Protein AF-A0AA36J4H4-F1 (afdb_monomer)

Secondary structure (DSSP, 8-state):
---SSSSSSTTTTTT-TT--THHHHHHHHTS--S---HHHHHHHHHHHHHHTTS-HHHHHHHHHHHHHHHHHHHHHHHHHHHHHT-THHHHHHHHHHHHHHHHHHHGGG---------S-PPPHHHHHHHHHHHHHHHHHHHHHHHHHHHHHHHHHHHHHHHHHHHHTT--SSHHHHHHHHHHGGGT--S-HHHHHHHHHHHHHHHHHHHHHHHHHHHHHHHHHHHHHHHHHHHHHHHHHHHHHHHHHHHHTTPPP--SSS--------HHHHHHHHHHHHHHHHHHHHHHHHHHHHHHHHHHHHHHHHHHHHHHHHHHHHHHHTS-TTTHHHHHHHHHHPPPP-GGGPPPPPPPPPPPP----PPPTT-----

Solvent-accessible surface area (backbone atoms only — not comparable to full-atom values): 21765 Å² total; per-residue (Å²): 142,92,72,90,78,64,82,80,44,78,80,58,58,84,80,55,90,80,74,56,63,67,60,52,57,54,52,57,65,74,68,57,95,69,87,79,51,72,67,56,50,50,51,54,50,53,54,50,60,69,65,39,81,85,42,80,68,42,59,58,50,52,52,53,50,46,53,51,50,52,49,48,52,50,50,56,48,52,52,53,50,52,66,63,62,64,59,67,70,57,52,53,34,52,51,52,30,53,50,39,44,55,53,20,65,55,63,80,70,72,73,83,78,81,91,74,94,79,94,82,79,84,61,73,74,57,54,55,55,51,39,56,51,40,52,54,53,41,56,51,33,51,52,51,35,52,54,35,51,54,52,34,50,52,31,45,53,52,20,49,58,33,34,53,64,24,54,80,68,57,51,95,40,73,65,52,46,46,45,61,61,51,68,42,55,78,69,60,83,67,55,73,66,58,51,50,52,51,50,53,52,49,53,51,48,48,52,51,30,47,48,46,20,50,53,31,44,50,52,28,52,52,41,50,51,52,36,51,52,39,50,48,52,36,54,53,44,52,51,53,38,50,51,46,52,52,50,53,60,55,66,74,64,72,80,79,95,69,88,89,69,82,79,75,78,80,68,81,44,61,38,45,52,42,22,44,50,30,36,52,51,29,51,52,45,48,53,51,50,52,52,49,50,52,50,52,48,53,56,49,48,56,52,32,55,50,50,38,52,51,49,44,50,48,51,52,52,53,43,51,49,59,22,70,74,36,57,81,89,47,27,65,61,41,44,54,49,48,77,68,55,83,73,89,49,73,93,50,60,79,75,82,68,78,77,75,82,80,76,88,70,77,54,64,84,78,56,84,88,56,73,82,86,126

pLDDT: mean 75.96, std 18.27, range [27.67, 96.75]

Organism: NCBI:txid2562239

Sequence (374 aa):
MKMACRSVIAVLVATMASASPSKQLLQLLQQQPGPSTLAEVAGALGSLALEAKDDDGTIVKIRALIESLQTAVKAQHNEAAQALTNTSTYEACSSAKDQAFVQASSLTTTTAPPTTTSTGAPTTTTIHADLATCKAEEAELIRKNQTCHNELAASFSAKQATCELYEEFNFADAGAARGARCADKATFSGTYEEYLERDILTLSTLKARGKNCTDTSAVYGLKSTECSAVAKALSDKLQECLELEVHLAASNALPEPAPSQAAPVQVNCGPWAAKVAACSNYDTCYTTKVAMQESAYTSAQQLATSRQAESTALQRIACLLDVLEAGTADQSDKLAACLAAAHDISGLALVKPTAPAKATCEPGVQPAGCTAAR

Mean predicted aligned error: 15.27 Å

Nearest PDB structures (foldseek):
  7a0g-assembly1_DDD  TM=3.116E-01  e=1.986E-01  Serratia marcescens
  8ilv-assembly1_B  TM=8.058E-01  e=7.556E+00  Homo sapiens
  8v8i-assembly1_B  TM=6.352E-01  e=7.908E+00  Homo sapiens
  7o3w-assembly1_A  TM=3.281E-01  e=8.661E+00  Synechocystis sp. PCC 6803 substr. Kazusa

Radius of gyration: 33.58 Å; Cα contacts (8 Å, |Δi|>4): 215; chains: 1; bounding box: 74×55×101 Å

Foldseek 3Di:
DPPDPPPVCPPVVVPPPDDAPLVLVVVVLVPDPDQDDPVVLVVVVVVLVVVPPPDPSSLVSLLVSLVSNLVVLLVVLVVLLVVLPPQVLLVVLVVLLVVLLVVLVVVVPDDDDDDDDDPDDDDLVVLLVVLVVLVVVLVVLLVVLLVLVLVLVVLVVQLVVLVSQLVVLDDPDPVRNVVVLCSCVNVDPDDPVVSVVVVVVSVVSNVVSVVSSVVSVVVSVVSVVVSVVSVVVSVVSVVVSVVSVVVSLVVVQDDDDDPDDDDPPRPPCRSLQSLVVSVVSSVSSLVSVVVVSVSSVVVSQVVLVVSLVSNVVSLLVNLLSVLVPDDPVCNVVSVVCSVVDDDDSVSSGRDRDDNPPRDDRDSDDRPPPDDHSD

Structure (mmCIF, N/CA/C/O backbone):
data_AF-A0AA36J4H4-F1
#
_entry.id   AF-A0AA36J4H4-F1
#
loop_
_atom_site.group_PDB
_atom_site.id
_atom_site.type_symbol
_atom_site.label_atom_id
_atom_site.label_alt_id
_atom_site.label_comp_id
_atom_site.label_asym_id
_atom_site.label_entity_id
_atom_site.label_seq_id
_atom_site.pdbx_PDB_ins_code
_atom_site.Cartn_x
_atom_site.Cartn_y
_atom_site.Cartn_z
_atom_site.occupancy
_atom_site.B_iso_or_equiv
_atom_site.auth_seq_id
_atom_site.auth_comp_id
_atom_site.auth_asym_id
_atom_site.auth_atom_id
_atom_site.pdbx_PDB_model_num
ATOM 1 N N . MET A 1 1 ? -8.668 29.135 42.176 1.00 37.81 1 MET A N 1
ATOM 2 C CA . MET A 1 1 ? -8.954 29.531 40.775 1.00 37.81 1 MET A CA 1
ATOM 3 C C . MET A 1 1 ? -10.268 28.900 40.293 1.00 37.81 1 MET A C 1
ATOM 5 O O . MET A 1 1 ? -10.244 27.870 39.640 1.00 37.81 1 MET A O 1
ATOM 9 N N . LYS A 1 2 ? -11.432 29.473 40.646 1.00 30.55 2 LYS A N 1
ATOM 10 C CA . LYS A 1 2 ? -12.764 28.842 40.461 1.00 30.55 2 LYS A CA 1
ATOM 11 C C . LYS A 1 2 ? -13.710 29.593 39.498 1.00 30.55 2 LYS A C 1
ATOM 13 O O . LYS A 1 2 ? -14.909 29.350 39.529 1.00 30.55 2 LYS A O 1
ATOM 18 N N . MET A 1 3 ? -13.216 30.519 38.664 1.00 34.34 3 MET A N 1
ATOM 19 C CA . MET A 1 3 ? -14.091 31.521 38.014 1.00 34.34 3 MET A CA 1
ATOM 20 C C . MET A 1 3 ? -14.142 31.569 36.477 1.00 34.34 3 MET A C 1
ATOM 22 O O . MET A 1 3 ? -14.967 32.306 35.956 1.00 34.34 3 MET A O 1
ATOM 26 N N . ALA A 1 4 ? -13.382 30.779 35.715 1.00 36.28 4 ALA A N 1
ATOM 27 C CA . ALA A 1 4 ? -13.322 31.004 34.258 1.00 36.28 4 ALA A CA 1
ATOM 28 C C . ALA A 1 4 ? -14.344 30.226 33.394 1.00 36.28 4 ALA A C 1
ATOM 30 O O . ALA A 1 4 ? -14.493 30.546 32.223 1.00 36.28 4 ALA A O 1
ATOM 31 N N . CYS A 1 5 ? -15.078 29.238 33.925 1.00 37.56 5 CYS A N 1
ATOM 32 C CA . CYS A 1 5 ? -16.066 28.477 33.129 1.00 37.56 5 CYS A CA 1
ATOM 33 C C . CYS A 1 5 ? -17.523 28.944 33.280 1.00 37.56 5 CYS A C 1
ATOM 35 O O . CYS A 1 5 ? -18.392 28.388 32.622 1.00 37.56 5 CYS A O 1
ATOM 37 N N . ARG A 1 6 ? -17.833 29.901 34.164 1.00 35.03 6 ARG A N 1
ATOM 38 C CA . ARG A 1 6 ? -19.223 30.144 34.599 1.00 35.03 6 ARG A CA 1
ATOM 39 C C . ARG A 1 6 ? -20.050 31.069 33.696 1.00 35.03 6 ARG A C 1
ATOM 41 O O . ARG A 1 6 ? -21.270 31.006 33.765 1.00 35.03 6 ARG A O 1
ATOM 48 N N . SER A 1 7 ? -19.435 31.890 32.846 1.00 30.77 7 SER A N 1
ATOM 49 C CA . SER A 1 7 ? -20.160 33.005 32.207 1.00 30.77 7 SER A CA 1
ATOM 50 C C . SER A 1 7 ? -20.827 32.680 30.864 1.00 30.77 7 SER A C 1
ATOM 52 O O . SER A 1 7 ? -21.719 33.409 30.455 1.00 30.77 7 SER A O 1
ATOM 54 N N . VAL A 1 8 ? -20.476 31.569 30.208 1.00 33.38 8 VAL A N 1
ATOM 55 C CA . VAL A 1 8 ? -21.144 31.117 28.961 1.00 33.38 8 VAL A CA 1
ATOM 56 C C . VAL A 1 8 ? -22.353 30.205 29.262 1.00 33.38 8 VAL A C 1
ATOM 58 O O . VAL A 1 8 ? -23.143 29.865 28.391 1.00 33.38 8 VAL A O 1
ATOM 61 N N . ILE A 1 9 ? -22.544 29.849 30.537 1.00 36.25 9 ILE A N 1
ATOM 62 C CA . ILE A 1 9 ? -23.483 28.824 31.010 1.00 36.25 9 ILE A CA 1
ATOM 63 C C . ILE A 1 9 ? -24.913 29.371 31.226 1.00 36.25 9 ILE A C 1
ATOM 65 O O . ILE A 1 9 ? -25.872 28.609 31.183 1.00 36.25 9 ILE A O 1
ATOM 69 N N . ALA A 1 10 ? -25.113 30.681 31.395 1.00 28.28 10 ALA A N 1
ATOM 70 C CA . ALA A 1 10 ? -26.406 31.205 31.859 1.00 28.28 10 ALA A CA 1
ATOM 71 C C . ALA A 1 10 ? -27.554 31.169 30.824 1.00 28.28 10 ALA A C 1
ATOM 73 O O . ALA A 1 10 ? -28.711 31.257 31.223 1.00 28.28 10 ALA A O 1
ATOM 74 N N . VAL A 1 11 ? -27.269 31.006 29.525 1.00 27.94 11 VAL A N 1
ATOM 75 C CA . VAL A 1 11 ? -28.307 31.005 28.469 1.00 27.94 11 VAL A CA 1
ATOM 76 C C . VAL A 1 11 ? -28.633 29.593 27.952 1.00 27.94 11 VAL A C 1
ATOM 78 O O . VAL A 1 11 ? -29.742 29.364 27.486 1.00 27.94 11 VAL A O 1
ATOM 81 N N . LEU A 1 12 ? -27.736 28.610 28.122 1.00 28.97 12 LEU A N 1
ATOM 82 C CA . LEU A 1 12 ? -28.002 27.202 27.765 1.00 28.97 12 LEU A CA 1
ATOM 83 C C . LEU A 1 12 ? -28.536 26.343 28.929 1.00 28.97 12 LEU A C 1
ATOM 85 O O . LEU A 1 12 ? -29.061 25.254 28.702 1.00 28.97 12 LEU A O 1
ATOM 89 N N . VAL A 1 13 ? -28.431 26.811 30.178 1.00 28.55 13 VAL A N 1
ATOM 90 C CA . VAL A 1 13 ? -28.834 26.031 31.369 1.00 28.55 13 VAL A CA 1
ATOM 91 C C . VAL A 1 13 ? -30.345 25.850 31.516 1.00 28.55 13 VAL A C 1
ATOM 93 O O . VAL A 1 13 ? -30.775 24.946 32.227 1.00 28.55 13 VAL A O 1
ATOM 96 N N . ALA A 1 14 ? -31.171 26.608 30.796 1.00 27.67 14 ALA A N 1
ATOM 97 C CA . ALA A 1 14 ? -32.621 26.434 30.871 1.00 27.67 14 ALA A CA 1
ATOM 98 C C . ALA A 1 14 ? -33.157 25.234 30.059 1.00 27.67 14 ALA A C 1
ATOM 100 O O . ALA A 1 14 ? -34.319 24.877 30.230 1.00 27.67 14 ALA A O 1
ATOM 101 N N . THR A 1 15 ? -32.345 24.584 29.213 1.00 30.52 15 THR A N 1
ATOM 102 C CA . THR A 1 15 ? -32.812 23.472 28.356 1.00 30.52 15 THR A CA 1
ATOM 103 C C . THR A 1 15 ? -32.033 22.159 28.484 1.00 30.52 15 THR A C 1
ATOM 105 O O . THR A 1 15 ? -32.450 21.171 27.887 1.00 30.52 15 THR A O 1
ATOM 108 N N . MET A 1 16 ? -30.954 22.082 29.278 1.00 31.75 16 MET A N 1
ATOM 109 C CA . MET A 1 16 ? -30.104 20.872 29.350 1.00 31.75 16 MET A CA 1
ATOM 110 C C . MET A 1 16 ? -29.987 20.205 30.727 1.00 31.75 16 MET A C 1
ATOM 112 O O . MET A 1 16 ? -29.169 19.307 30.905 1.00 31.75 16 MET A O 1
ATOM 116 N N . ALA A 1 17 ? -30.841 20.559 31.688 1.00 30.09 17 ALA A N 1
ATOM 117 C CA . ALA A 1 17 ? -30.855 19.972 33.033 1.00 30.09 17 ALA A CA 1
ATOM 118 C C . ALA A 1 17 ? -31.294 18.481 33.106 1.00 30.09 17 ALA A C 1
ATOM 120 O O . ALA A 1 17 ? -31.707 18.023 34.166 1.00 30.09 17 ALA A O 1
ATOM 121 N N . SER A 1 18 ? -31.223 17.707 32.014 1.00 35.19 18 SER A N 1
ATOM 122 C CA . SER A 1 18 ? -31.685 16.307 31.978 1.00 35.19 18 SER A CA 1
ATOM 123 C C . SER A 1 18 ? -30.886 15.346 31.082 1.00 35.19 18 SER A C 1
ATOM 125 O O . SER A 1 18 ? -31.339 14.229 30.832 1.00 35.19 18 SER A O 1
ATOM 127 N N . ALA A 1 19 ? -29.709 15.721 30.571 1.00 40.56 19 ALA A N 1
ATOM 128 C CA . ALA A 1 19 ? -28.931 14.820 29.7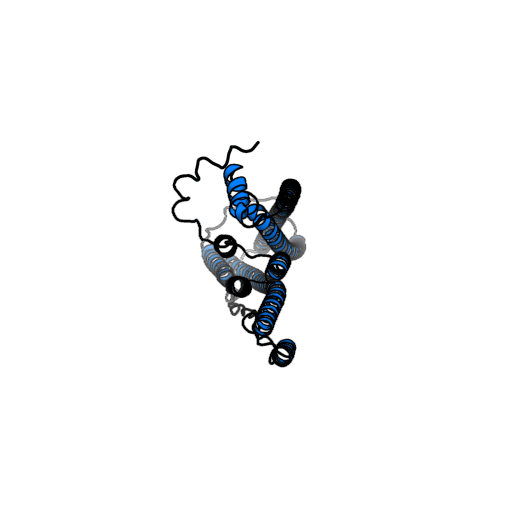14 1.00 40.56 19 ALA A CA 1
ATOM 129 C C . ALA A 1 19 ? -27.941 13.972 30.535 1.00 40.56 19 ALA A C 1
ATOM 131 O O . ALA A 1 19 ? -27.062 14.519 31.194 1.00 40.56 19 ALA A O 1
ATOM 132 N N . SER A 1 20 ? -28.096 12.641 30.495 1.00 37.72 20 SER A N 1
ATOM 133 C CA . SER A 1 20 ? -27.238 11.689 31.214 1.00 37.72 20 SER A CA 1
ATOM 134 C C . SER A 1 20 ? -25.826 11.588 30.595 1.00 37.72 20 SER A C 1
ATOM 136 O O . SER A 1 20 ? -25.688 11.843 29.393 1.00 37.72 20 SER A O 1
ATOM 138 N N . PRO A 1 21 ? -24.792 11.169 31.364 1.00 36.28 21 PRO A N 1
ATOM 139 C CA . PRO A 1 21 ? -23.401 10.969 30.903 1.00 36.28 21 PRO A CA 1
ATOM 140 C C . PRO A 1 21 ? -23.287 10.124 29.623 1.00 36.28 21 PRO A C 1
ATOM 142 O O . PRO A 1 21 ? -22.375 10.277 28.813 1.00 36.28 21 PRO A O 1
ATOM 145 N N . SER A 1 22 ? -24.297 9.287 29.381 1.00 34.59 22 SER A N 1
ATOM 146 C CA . SER A 1 22 ? -24.513 8.524 28.158 1.00 34.59 22 SER A CA 1
ATOM 147 C C . SER A 1 22 ? -24.546 9.354 26.876 1.00 34.59 22 SER A C 1
ATOM 149 O O . SER A 1 22 ? -24.025 8.925 25.849 1.00 34.59 22 SER A O 1
ATOM 151 N N . LYS A 1 23 ? -25.130 10.553 26.911 1.00 40.41 23 LYS A N 1
ATOM 152 C CA . LYS A 1 23 ? -25.243 11.415 25.726 1.00 40.41 23 LYS A CA 1
ATOM 153 C C . LYS A 1 23 ? -23.919 12.080 25.346 1.00 40.41 23 LYS A C 1
ATOM 155 O O . LYS A 1 23 ? -23.742 12.413 24.180 1.00 40.41 23 LYS A O 1
ATOM 160 N N . GLN A 1 24 ? -22.987 12.228 26.288 1.00 41.66 24 GLN A N 1
ATOM 161 C CA . GLN A 1 24 ? -21.684 12.858 26.046 1.00 41.66 24 GLN A CA 1
ATOM 162 C C . GLN A 1 24 ? -20.654 11.899 25.463 1.00 41.66 24 GLN A C 1
ATOM 164 O O . GLN A 1 24 ? -19.926 12.285 24.552 1.00 41.66 24 GLN A O 1
ATOM 169 N N . LEU A 1 25 ? -20.664 10.634 25.886 1.00 38.41 25 LEU A N 1
ATOM 170 C CA . LEU A 1 25 ? -19.839 9.606 25.255 1.00 38.41 25 LEU A CA 1
ATOM 171 C C . LEU A 1 25 ? -20.304 9.310 23.817 1.00 38.41 25 LEU A C 1
ATOM 173 O O . LEU A 1 25 ? -19.481 9.159 22.919 1.00 38.41 25 LEU A O 1
ATOM 177 N N . LEU A 1 26 ? -21.624 9.324 23.572 1.00 39.25 26 LEU A N 1
ATOM 178 C CA . LEU A 1 26 ? -22.185 9.221 22.219 1.00 39.25 26 LEU A CA 1
ATOM 179 C C . LEU A 1 26 ? -21.756 10.402 21.325 1.00 39.25 26 LEU A C 1
ATOM 181 O O . LEU A 1 26 ? -21.514 10.213 20.139 1.00 39.25 26 LEU A O 1
ATOM 185 N N . GLN A 1 27 ? -21.621 11.607 21.893 1.00 43.59 27 GLN A N 1
ATOM 186 C CA . GLN A 1 27 ? -21.151 12.805 21.185 1.00 43.59 27 GLN A CA 1
ATOM 187 C C . GLN A 1 27 ? -19.652 12.763 20.858 1.00 43.59 27 GLN A C 1
ATOM 189 O O . GLN A 1 27 ? -19.260 13.229 19.792 1.00 43.59 27 GLN A O 1
ATOM 194 N N . LEU A 1 28 ? -18.829 12.182 21.735 1.00 38.56 28 LEU A N 1
ATOM 195 C CA . LEU A 1 28 ? -17.394 11.968 21.504 1.00 38.56 28 LEU A CA 1
ATOM 196 C C . LEU A 1 28 ? -17.139 10.934 20.398 1.00 38.56 28 LEU A C 1
ATOM 198 O O . LEU A 1 28 ? -16.267 11.131 19.558 1.00 38.56 28 LEU A O 1
ATOM 202 N N . LEU A 1 29 ? -17.955 9.879 20.346 1.00 36.75 29 LEU A N 1
ATOM 203 C CA . LEU A 1 29 ? -17.876 8.839 19.317 1.00 36.75 29 LEU A CA 1
ATOM 204 C C . LEU A 1 29 ? -18.473 9.270 17.967 1.00 36.75 29 LEU A C 1
ATOM 206 O O . LEU A 1 29 ? -18.051 8.775 16.929 1.00 36.75 29 LEU A O 1
ATOM 210 N N . GLN A 1 30 ? -19.414 10.221 17.957 1.00 41.41 30 GLN A N 1
ATOM 211 C CA . GLN A 1 30 ? -19.954 10.831 16.732 1.00 41.41 30 GLN A CA 1
ATOM 212 C C . GLN A 1 30 ? -19.041 11.918 16.128 1.00 41.41 30 GLN A C 1
ATOM 214 O O . GLN A 1 30 ? -19.296 12.361 15.010 1.00 41.41 30 GLN A O 1
ATOM 219 N N . GLN A 1 31 ? -17.997 12.359 16.843 1.00 36.53 31 GLN A N 1
ATOM 220 C CA . GLN A 1 31 ? -17.087 13.435 16.416 1.00 36.53 31 GLN A CA 1
ATOM 221 C C . GLN A 1 31 ? -15.689 12.963 15.984 1.00 36.53 31 GLN A C 1
ATOM 223 O O . GLN A 1 31 ? -14.857 13.808 15.664 1.00 36.53 31 GLN A O 1
ATOM 228 N N . GLN A 1 32 ? -15.411 11.656 15.943 1.00 32.88 32 GLN A N 1
ATOM 229 C CA . GLN A 1 32 ? -14.100 11.119 15.553 1.00 32.88 32 GLN A CA 1
ATOM 230 C C . GLN A 1 32 ? -14.109 10.583 14.109 1.00 32.88 32 GLN A C 1
ATOM 232 O O . GLN A 1 32 ? -14.623 9.492 13.866 1.00 32.88 32 GLN 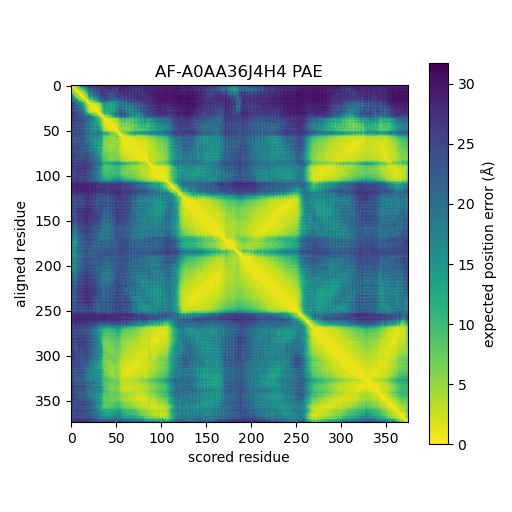A O 1
ATOM 237 N N . PRO A 1 33 ? -13.537 11.314 13.132 1.00 28.55 33 PRO A N 1
ATOM 238 C CA . PRO A 1 33 ? -13.260 10.790 11.803 1.00 28.55 33 PRO A CA 1
ATOM 239 C C . PRO A 1 33 ? -11.863 10.145 11.805 1.00 28.55 33 PRO A C 1
ATOM 241 O O . PRO A 1 33 ? -10.913 10.730 11.300 1.00 28.55 33 PRO A O 1
ATOM 244 N N . GLY A 1 34 ? -11.708 8.971 12.420 1.00 36.38 34 GLY A N 1
ATOM 245 C CA . GLY A 1 34 ? -10.422 8.264 12.448 1.00 36.38 34 GLY A CA 1
ATOM 246 C C . GLY A 1 34 ? -10.524 6.852 13.037 1.00 36.38 34 GLY A C 1
ATOM 247 O O . GLY A 1 34 ? -11.398 6.605 13.871 1.00 36.38 34 GLY A O 1
ATOM 248 N N . PRO A 1 35 ? -9.695 5.892 12.588 1.00 38.59 35 PRO A N 1
ATOM 249 C CA . PRO A 1 35 ? -9.761 4.518 13.066 1.00 38.59 35 PRO A CA 1
ATOM 250 C C . PRO A 1 35 ? -9.052 4.335 14.415 1.00 38.59 35 PRO A C 1
ATOM 252 O O . PRO A 1 35 ? -7.828 4.371 14.500 1.00 38.59 35 PRO A O 1
ATOM 255 N N . SER A 1 36 ? -9.824 4.068 15.468 1.00 49.66 36 SER A N 1
ATOM 256 C CA . SER A 1 36 ? -9.311 3.758 16.808 1.00 49.66 36 SER A CA 1
ATOM 257 C C . SER A 1 36 ? -8.504 2.453 16.821 1.00 49.66 36 SER A C 1
ATOM 259 O O . SER A 1 36 ? -8.934 1.448 16.250 1.00 49.66 36 SER A O 1
ATOM 261 N N . THR A 1 37 ? -7.361 2.422 17.514 1.00 56.22 37 THR A N 1
ATOM 262 C CA . THR A 1 37 ? -6.576 1.182 17.658 1.00 56.22 37 THR A CA 1
ATOM 263 C C . THR A 1 37 ? -7.282 0.173 18.575 1.00 56.22 37 THR A C 1
ATOM 265 O O . THR A 1 37 ? -7.960 0.557 19.530 1.00 56.22 37 THR A O 1
ATOM 268 N N . LEU A 1 38 ? -7.086 -1.137 18.356 1.00 50.47 38 LEU A N 1
ATOM 269 C CA . LEU A 1 38 ? -7.689 -2.194 19.190 1.00 50.47 38 LEU A CA 1
ATOM 270 C C . LEU A 1 38 ? -7.387 -2.023 20.696 1.00 50.47 38 LEU A C 1
ATOM 272 O O . LEU A 1 38 ? -8.212 -2.358 21.543 1.00 50.47 38 LEU A O 1
ATOM 276 N N . ALA A 1 39 ? -6.215 -1.478 21.037 1.00 49.94 39 ALA A N 1
ATOM 277 C CA . ALA A 1 39 ? -5.818 -1.210 22.417 1.00 49.94 39 ALA A CA 1
ATOM 278 C C . ALA A 1 39 ? -6.616 -0.055 23.048 1.00 49.94 39 ALA A C 1
ATOM 280 O O . ALA A 1 39 ? -7.026 -0.154 24.204 1.00 49.94 39 ALA A O 1
ATOM 281 N N . GLU A 1 40 ? -6.882 1.013 22.293 1.00 57.09 40 GLU A N 1
ATOM 282 C CA . GLU A 1 40 ? -7.731 2.125 22.740 1.00 57.09 40 GLU A CA 1
ATOM 283 C C . GLU A 1 40 ? -9.189 1.686 22.874 1.00 57.09 40 GLU A C 1
ATOM 285 O O . GLU A 1 40 ? -9.844 2.025 23.858 1.00 57.09 40 GLU A O 1
ATOM 290 N N . VAL A 1 41 ? -9.668 0.851 21.949 1.00 58.28 41 VAL A N 1
ATOM 291 C CA . VAL A 1 41 ? -10.999 0.237 22.019 1.00 58.28 41 VAL A CA 1
ATOM 292 C C . VAL A 1 41 ? -11.129 -0.657 23.251 1.00 58.28 41 VAL A C 1
ATOM 294 O O . VAL A 1 41 ? -12.112 -0.548 23.980 1.00 58.28 41 VAL A O 1
ATOM 297 N N . ALA A 1 42 ? -10.140 -1.508 23.530 1.00 55.94 42 ALA A N 1
ATOM 298 C CA . ALA A 1 42 ? -10.138 -2.360 24.718 1.00 55.94 42 ALA A CA 1
ATOM 299 C C . ALA A 1 42 ? -10.100 -1.538 26.017 1.00 55.94 42 ALA A C 1
ATOM 301 O O . ALA A 1 42 ? -10.799 -1.873 26.972 1.00 55.94 42 ALA A O 1
ATOM 302 N N . GLY A 1 43 ? -9.338 -0.440 26.041 1.00 62.19 43 GLY A N 1
ATOM 303 C CA . GLY A 1 43 ? -9.311 0.499 27.163 1.00 62.19 43 GLY A CA 1
ATOM 304 C C . GLY A 1 43 ? -10.654 1.204 27.374 1.00 62.19 43 GLY A C 1
ATOM 305 O O . GLY A 1 43 ? -11.163 1.233 28.493 1.00 62.19 43 GLY A O 1
ATOM 306 N N . ALA A 1 44 ? -11.268 1.712 26.302 1.00 62.72 44 ALA A N 1
ATOM 307 C CA . ALA A 1 44 ? -12.576 2.362 26.351 1.00 62.72 44 ALA A CA 1
ATOM 308 C C . ALA A 1 44 ? -13.687 1.388 26.778 1.00 62.72 44 ALA A C 1
ATOM 310 O O . ALA A 1 44 ? -14.516 1.731 27.618 1.00 62.72 44 ALA A O 1
ATOM 311 N N . LEU A 1 45 ? -13.670 0.158 26.253 1.00 62.22 45 LEU A N 1
ATOM 312 C CA . LEU A 1 45 ? -14.596 -0.909 26.637 1.00 62.22 45 LEU A CA 1
ATOM 313 C C . LEU A 1 45 ? -14.398 -1.349 28.088 1.00 62.22 45 LEU A C 1
ATOM 315 O O . LEU A 1 45 ? -15.383 -1.579 28.781 1.00 62.22 45 LEU A O 1
ATOM 319 N N . GLY A 1 46 ? -13.153 -1.432 28.562 1.00 64.62 46 GLY A N 1
ATOM 320 C CA . GLY A 1 46 ? -12.845 -1.737 29.959 1.00 64.62 46 GLY A CA 1
ATOM 321 C C . GLY A 1 46 ? -13.409 -0.686 30.917 1.00 64.62 46 GLY A C 1
ATOM 322 O O . GLY A 1 46 ? -14.046 -1.040 31.908 1.00 64.62 46 GLY A O 1
ATOM 323 N N . SER A 1 47 ? -13.250 0.597 30.588 1.00 65.19 47 SER A N 1
ATOM 324 C CA . SER A 1 47 ? -13.821 1.705 31.366 1.00 65.19 47 SER A CA 1
ATOM 325 C C . SER A 1 47 ? -15.354 1.698 31.342 1.00 65.19 47 SER A C 1
ATOM 327 O O . SER A 1 47 ? -15.985 1.791 32.391 1.00 65.19 47 SER A O 1
ATOM 329 N N . LEU A 1 48 ? -15.962 1.488 30.170 1.00 65.94 48 LEU A N 1
ATOM 330 C CA . LEU A 1 48 ? -17.417 1.360 30.011 1.00 65.94 48 LEU A CA 1
ATOM 331 C C . LEU A 1 48 ? -17.996 0.171 30.789 1.00 65.94 48 LEU A C 1
ATOM 333 O O . LEU A 1 48 ? -19.066 0.282 31.381 1.00 65.94 48 LEU A O 1
ATOM 337 N N . ALA A 1 49 ? -17.295 -0.963 30.810 1.00 64.50 49 ALA A N 1
ATOM 338 C CA . ALA A 1 49 ? -17.720 -2.151 31.544 1.00 64.50 49 ALA A CA 1
ATOM 339 C C . ALA A 1 49 ? -17.682 -1.941 33.067 1.00 64.50 49 ALA A C 1
ATOM 341 O O . ALA A 1 49 ? -18.525 -2.485 33.778 1.00 64.50 49 ALA A O 1
ATOM 342 N N . LEU A 1 50 ? -16.746 -1.130 33.573 1.00 64.75 50 LEU A N 1
ATOM 343 C CA . LEU A 1 50 ? -16.687 -0.756 34.991 1.00 64.75 50 LEU A CA 1
ATOM 344 C C . LEU A 1 50 ? -17.836 0.183 35.395 1.00 64.75 50 LEU A C 1
ATOM 346 O O . LEU A 1 50 ? -18.304 0.113 36.531 1.00 64.75 50 LEU A O 1
ATOM 350 N N . GLU A 1 51 ? -18.321 1.016 34.471 1.00 64.12 51 GLU A N 1
ATOM 351 C CA . GLU A 1 51 ? -19.468 1.915 34.679 1.00 64.12 51 GLU A CA 1
ATOM 352 C C . GLU A 1 51 ? -20.832 1.221 34.510 1.00 64.12 51 GLU A C 1
ATOM 354 O O . GLU A 1 51 ? -21.841 1.705 35.019 1.00 64.12 51 GLU A O 1
ATOM 359 N N . ALA A 1 52 ? -20.884 0.068 33.836 1.00 62.19 52 ALA A N 1
ATOM 360 C CA . ALA A 1 52 ? -22.123 -0.626 33.471 1.00 62.19 52 ALA A CA 1
ATOM 361 C C . ALA A 1 52 ? -22.886 -1.273 34.642 1.00 62.19 52 ALA A C 1
ATOM 363 O O . ALA A 1 52 ? -23.907 -1.914 34.411 1.00 62.19 52 ALA A O 1
ATOM 364 N N . LYS A 1 53 ? -22.408 -1.149 35.886 1.00 57.47 53 LYS A N 1
ATOM 365 C CA . LYS A 1 53 ? -22.887 -1.971 37.005 1.00 57.47 53 LYS A CA 1
ATOM 366 C C . LYS A 1 53 ? -24.371 -1.766 37.358 1.00 57.47 53 LYS A C 1
ATOM 368 O O . LYS A 1 53 ? -24.937 -2.684 37.936 1.00 57.47 53 LYS A O 1
ATOM 373 N N . ASP A 1 54 ? -25.001 -0.646 36.974 1.00 62.31 54 ASP A N 1
ATOM 374 C CA . ASP A 1 54 ? -26.382 -0.321 37.381 1.00 62.31 54 ASP A CA 1
ATOM 375 C C . ASP A 1 54 ? -27.242 0.448 36.333 1.00 62.31 54 ASP A C 1
ATOM 377 O O . ASP A 1 54 ? -28.313 0.944 36.682 1.00 62.31 54 ASP A O 1
ATOM 381 N N . ASP A 1 55 ? -26.824 0.584 35.062 1.00 74.81 55 ASP A N 1
ATOM 382 C CA . ASP A 1 55 ? -27.581 1.350 34.041 1.00 74.81 55 ASP A CA 1
ATOM 383 C C . ASP A 1 55 ? -27.731 0.577 32.717 1.00 74.81 55 ASP A C 1
ATOM 385 O O . ASP A 1 55 ? -26.761 0.433 31.964 1.00 74.81 55 ASP A O 1
ATOM 389 N N . ASP A 1 56 ? -28.964 0.157 32.396 1.00 74.50 56 ASP A N 1
ATOM 390 C CA . ASP A 1 56 ? -29.357 -0.447 31.108 1.00 74.50 56 ASP A CA 1
ATOM 391 C C . ASP A 1 56 ? -28.912 0.413 29.905 1.00 74.50 56 ASP A C 1
ATOM 393 O O . ASP A 1 56 ? -28.626 -0.094 28.816 1.00 74.50 56 ASP A O 1
ATOM 397 N N . GLY A 1 57 ? -28.768 1.732 30.092 1.00 84.44 57 GLY A N 1
ATOM 398 C CA . GLY A 1 57 ? -28.257 2.647 29.073 1.00 84.44 57 GLY A CA 1
ATOM 399 C C . GLY A 1 57 ? -26.796 2.408 28.671 1.00 84.44 57 GLY A C 1
ATOM 400 O O . GLY A 1 57 ? -26.376 2.861 27.599 1.00 84.44 57 GLY A O 1
ATOM 401 N N . THR A 1 58 ? -26.000 1.712 29.485 1.00 84.19 58 THR A N 1
ATOM 402 C CA . THR A 1 58 ? -24.583 1.449 29.192 1.00 84.19 58 THR A CA 1
ATOM 403 C C . THR A 1 58 ? -24.402 0.341 28.163 1.00 84.19 58 THR A C 1
ATOM 405 O O . THR A 1 58 ? -23.606 0.516 27.239 1.00 84.19 58 THR A O 1
ATOM 408 N N . ILE A 1 59 ? -25.192 -0.734 28.224 1.00 85.00 59 ILE A N 1
ATOM 409 C CA . ILE A 1 59 ? -25.113 -1.820 27.233 1.00 85.00 59 ILE A CA 1
ATOM 410 C C . ILE A 1 59 ? -25.475 -1.304 25.833 1.00 85.00 59 ILE A C 1
ATOM 412 O O . ILE A 1 59 ? -24.749 -1.563 24.871 1.00 85.00 59 ILE A O 1
ATOM 416 N N . VAL A 1 60 ? -26.516 -0.470 25.729 1.00 88.25 60 VAL A N 1
ATOM 417 C CA . VAL A 1 60 ? -26.917 0.180 24.467 1.00 88.25 60 VAL A CA 1
ATOM 418 C C . VAL A 1 60 ? -25.776 1.015 23.872 1.00 88.25 60 VAL A C 1
ATOM 420 O O . VAL A 1 60 ? -25.525 0.963 22.668 1.00 88.25 60 VAL A O 1
ATOM 423 N N . LYS A 1 61 ? -25.039 1.760 24.706 1.00 84.88 61 LYS A N 1
ATOM 424 C CA . LYS A 1 61 ? -23.880 2.552 24.260 1.00 84.88 61 LYS A CA 1
ATOM 425 C C . LYS A 1 61 ? -22.719 1.693 23.786 1.00 84.88 61 LYS A C 1
ATOM 427 O O . LYS A 1 61 ? -22.117 2.014 22.763 1.00 84.88 61 LYS A O 1
ATOM 432 N N . ILE A 1 62 ? -22.406 0.621 24.512 1.00 84.56 62 ILE A N 1
ATOM 433 C CA . ILE A 1 62 ? -21.346 -0.309 24.116 1.00 84.56 62 ILE A CA 1
ATOM 434 C C . ILE A 1 62 ? -21.703 -0.947 22.766 1.00 84.56 62 ILE A C 1
ATOM 436 O O . ILE A 1 62 ? -20.852 -1.007 21.880 1.00 84.56 62 ILE A O 1
ATOM 440 N N . ARG A 1 63 ? -22.964 -1.352 22.567 1.00 91.94 63 ARG A N 1
ATOM 441 C CA . ARG A 1 63 ? -23.441 -1.908 21.291 1.00 91.94 63 ARG A CA 1
ATOM 442 C C . ARG A 1 63 ? -23.275 -0.909 20.141 1.00 91.94 63 ARG A C 1
ATOM 444 O O . ARG A 1 63 ? -22.696 -1.262 19.118 1.00 91.94 63 ARG A O 1
ATOM 451 N N . ALA A 1 64 ? -23.670 0.350 20.341 1.00 87.88 64 ALA A N 1
ATOM 452 C CA . ALA A 1 64 ? -23.482 1.409 19.345 1.00 87.88 64 ALA A CA 1
ATOM 453 C C . ALA A 1 64 ? -21.996 1.662 19.011 1.00 87.88 64 ALA A C 1
ATOM 455 O O . ALA A 1 64 ? -21.645 1.876 17.850 1.00 87.88 64 ALA A O 1
ATOM 456 N N . LEU A 1 65 ? -21.105 1.606 20.009 1.00 84.31 65 LEU A N 1
ATOM 457 C CA . LEU A 1 65 ? -19.659 1.699 19.787 1.00 84.31 65 LEU A CA 1
ATOM 458 C C . LEU A 1 65 ? -19.144 0.518 18.953 1.00 84.31 65 LEU A C 1
ATOM 460 O O . LEU A 1 65 ? -18.399 0.725 17.997 1.00 84.31 65 LEU A O 1
ATOM 464 N N . ILE A 1 66 ? -19.558 -0.709 19.277 1.00 88.44 66 ILE A N 1
ATOM 465 C CA . ILE A 1 66 ? -19.172 -1.904 18.518 1.00 88.44 66 ILE A CA 1
ATOM 466 C C . ILE A 1 66 ? -19.632 -1.797 17.059 1.00 88.44 66 ILE A C 1
ATOM 468 O O . ILE A 1 66 ? -18.845 -2.081 16.158 1.00 88.44 66 ILE A O 1
ATOM 472 N N . GLU A 1 67 ? -20.861 -1.343 16.809 1.00 92.00 67 GLU A N 1
ATOM 473 C CA . GLU A 1 67 ? -21.381 -1.119 15.452 1.00 92.00 67 GLU A CA 1
ATOM 474 C C . GLU A 1 67 ? -20.570 -0.064 14.682 1.00 92.00 67 GLU A C 1
ATOM 476 O O . GLU A 1 67 ? -20.235 -0.265 13.508 1.00 92.00 67 GLU A O 1
ATOM 481 N N . SER A 1 68 ? -20.200 1.038 15.344 1.00 86.19 68 SER A N 1
ATOM 482 C CA . SER A 1 68 ? -19.337 2.076 14.765 1.00 86.19 68 SER A CA 1
ATOM 483 C C . SER A 1 68 ? -17.967 1.510 14.370 1.00 86.19 68 SER A C 1
ATOM 485 O O . SER A 1 68 ? -17.521 1.672 13.232 1.00 86.19 68 SER A O 1
ATOM 487 N N . LEU A 1 69 ? -17.334 0.742 15.260 1.00 84.44 69 LEU A N 1
ATOM 488 C CA . LEU A 1 69 ? -16.032 0.122 15.000 1.00 84.44 69 LEU A CA 1
ATOM 489 C C . LEU A 1 69 ? -16.098 -0.933 13.894 1.00 84.44 69 LEU A C 1
ATOM 491 O O . LEU A 1 69 ? -15.234 -0.966 13.020 1.00 84.44 69 LEU A O 1
ATOM 495 N N . GLN A 1 70 ? -17.144 -1.760 13.865 1.00 92.31 70 GLN A N 1
ATOM 496 C CA . GLN A 1 70 ? -17.362 -2.702 12.765 1.00 92.31 70 GLN A CA 1
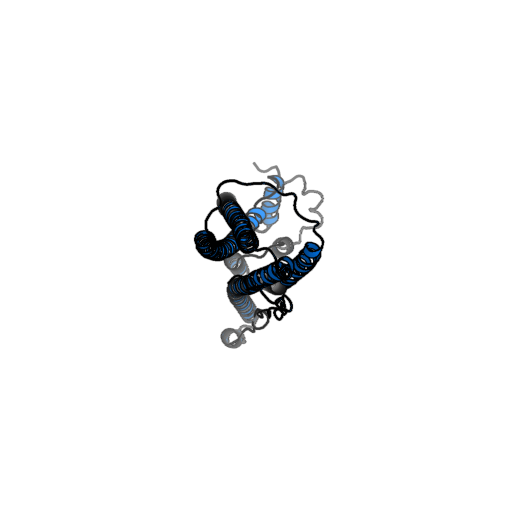ATOM 497 C C . GLN A 1 70 ? -17.527 -1.979 11.422 1.00 92.31 70 GLN A C 1
ATOM 499 O O . GLN A 1 70 ? -17.051 -2.470 10.395 1.00 92.31 70 GLN A O 1
ATOM 504 N N . THR A 1 71 ? -18.176 -0.812 11.420 1.00 90.94 71 THR A N 1
ATOM 505 C CA . THR A 1 71 ? -18.314 0.038 10.230 1.00 90.94 71 THR A CA 1
ATOM 506 C C . THR A 1 71 ? -16.962 0.593 9.787 1.00 90.94 71 THR A C 1
ATOM 508 O O . THR A 1 71 ? -16.635 0.503 8.603 1.00 90.94 71 THR A O 1
ATOM 511 N N . ALA A 1 72 ? -16.141 1.081 10.720 1.00 82.12 72 ALA A N 1
ATOM 512 C CA . ALA A 1 72 ? -14.793 1.571 10.433 1.00 82.12 72 ALA A CA 1
ATOM 513 C C . ALA A 1 72 ? -13.883 0.468 9.862 1.00 82.12 72 ALA A C 1
ATOM 515 O O . ALA A 1 72 ? -13.251 0.669 8.825 1.00 82.12 72 ALA A O 1
ATOM 516 N N . VAL A 1 73 ? -13.883 -0.729 10.461 1.00 85.81 73 VAL A N 1
ATOM 517 C CA . VAL A 1 73 ? -13.118 -1.890 9.965 1.00 85.81 73 VAL A CA 1
ATOM 518 C C . VAL A 1 73 ? -13.516 -2.244 8.526 1.00 85.81 73 VAL A C 1
ATOM 520 O O . VAL A 1 73 ? -12.650 -2.484 7.681 1.00 85.81 73 VAL A O 1
ATOM 523 N N . LYS A 1 74 ? -14.820 -2.237 8.217 1.00 93.06 74 LYS A N 1
ATOM 524 C CA . LYS A 1 74 ? -15.324 -2.471 6.852 1.00 93.06 74 LYS A CA 1
ATOM 525 C C . LYS A 1 74 ? -14.898 -1.366 5.884 1.00 93.06 74 LYS A C 1
ATOM 527 O O . LYS A 1 74 ? -14.488 -1.677 4.769 1.00 93.06 74 LYS A 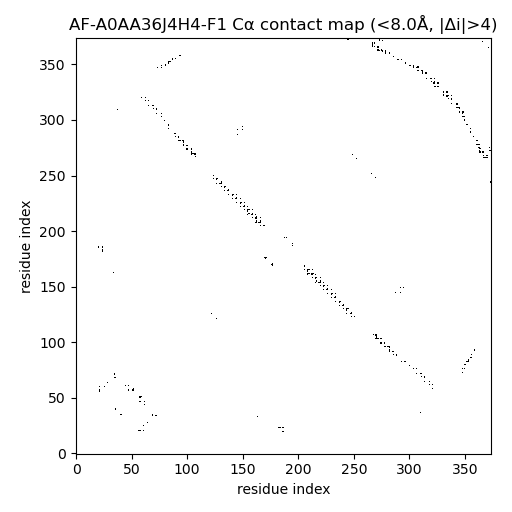O 1
ATOM 532 N N . ALA A 1 75 ? -14.966 -0.100 6.293 1.00 86.56 75 ALA A N 1
ATOM 533 C CA . ALA A 1 75 ? -14.537 1.027 5.465 1.00 86.56 75 ALA A CA 1
ATOM 534 C C . ALA A 1 75 ? -13.047 0.921 5.105 1.00 86.56 75 ALA A C 1
ATOM 536 O O . ALA A 1 75 ? -12.700 0.910 3.925 1.00 86.56 75 ALA A O 1
ATOM 537 N N . GLN A 1 76 ? -12.183 0.697 6.098 1.00 84.06 76 GLN A N 1
ATOM 538 C CA . GLN A 1 76 ? -10.750 0.491 5.877 1.00 84.06 76 GLN A CA 1
ATOM 539 C C . GLN A 1 76 ? -10.440 -0.724 4.993 1.00 84.06 76 GLN A C 1
ATOM 541 O O . GLN A 1 76 ? -9.480 -0.721 4.214 1.00 84.06 76 GLN A O 1
ATOM 546 N N . HIS A 1 77 ? -11.208 -1.808 5.141 1.00 91.06 77 HIS A N 1
ATOM 547 C CA . HIS A 1 77 ? -11.092 -2.972 4.268 1.00 91.06 77 HIS A CA 1
ATOM 548 C C . HIS A 1 77 ? -11.421 -2.605 2.816 1.00 91.06 77 HIS A C 1
ATOM 550 O O . HIS A 1 77 ? -10.637 -2.920 1.922 1.00 91.06 77 HIS A O 1
ATOM 556 N N . ASN A 1 78 ? -12.522 -1.887 2.591 1.00 92.94 78 ASN A N 1
ATOM 557 C CA . ASN A 1 78 ? -12.937 -1.447 1.261 1.00 92.94 78 ASN A CA 1
ATOM 558 C C . ASN A 1 78 ? -11.912 -0.508 0.615 1.00 92.94 78 ASN A C 1
ATOM 560 O O . ASN A 1 78 ? -11.621 -0.658 -0.568 1.00 92.94 78 ASN A O 1
ATOM 564 N N . GLU A 1 79 ? -11.326 0.417 1.374 1.00 85.56 79 GLU A N 1
ATOM 565 C CA . GLU A 1 79 ? -10.254 1.297 0.891 1.00 85.56 79 GLU A CA 1
ATOM 566 C C . GLU A 1 79 ? -9.013 0.504 0.468 1.00 85.56 79 GLU A C 1
ATOM 568 O O . GLU A 1 79 ? -8.472 0.722 -0.617 1.00 85.56 79 GLU A O 1
ATOM 573 N N . ALA A 1 80 ? -8.593 -0.471 1.281 1.00 84.56 80 ALA A N 1
ATOM 574 C CA . ALA A 1 80 ? -7.477 -1.345 0.929 1.00 84.56 80 ALA A CA 1
ATOM 575 C C . ALA A 1 80 ? -7.781 -2.180 -0.325 1.00 84.56 80 ALA A C 1
ATOM 577 O O . ALA A 1 80 ? -6.928 -2.301 -1.202 1.00 84.56 80 ALA A O 1
ATOM 578 N N . ALA A 1 81 ? -9.000 -2.711 -0.450 1.00 92.44 81 ALA A N 1
ATOM 579 C CA . ALA A 1 81 ? -9.428 -3.432 -1.644 1.00 92.44 81 ALA A CA 1
ATOM 580 C C . ALA A 1 81 ? -9.406 -2.525 -2.888 1.00 92.44 81 ALA A C 1
ATOM 582 O O . ALA A 1 81 ? -8.858 -2.911 -3.920 1.00 92.44 81 ALA A O 1
ATOM 583 N N . GLN A 1 82 ? -9.918 -1.295 -2.784 1.00 91.38 82 GLN A N 1
ATOM 584 C CA . GLN A 1 82 ? -9.899 -0.319 -3.878 1.00 91.38 82 GLN A CA 1
ATOM 585 C C . GLN A 1 82 ? -8.472 0.046 -4.301 1.00 91.38 82 GLN A C 1
ATOM 587 O O . GLN A 1 82 ? -8.176 0.056 -5.498 1.00 91.38 82 GLN A O 1
ATOM 592 N N . ALA A 1 83 ? -7.563 0.268 -3.347 1.00 83.38 83 ALA A N 1
ATOM 593 C CA . ALA A 1 83 ? -6.161 0.570 -3.636 1.00 83.38 83 ALA A CA 1
ATOM 594 C C . ALA A 1 83 ? -5.479 -0.539 -4.461 1.00 83.38 83 ALA A C 1
ATOM 596 O O . ALA A 1 83 ? -4.678 -0.244 -5.349 1.00 83.38 83 ALA A O 1
ATOM 597 N N . LEU A 1 84 ? -5.839 -1.806 -4.228 1.00 88.81 84 LEU A N 1
ATOM 598 C CA . LEU A 1 84 ? -5.312 -2.952 -4.978 1.00 88.81 84 LEU A CA 1
ATOM 599 C C . LEU A 1 84 ? -5.891 -3.060 -6.398 1.00 88.81 84 LEU A C 1
ATOM 601 O O . LEU A 1 84 ? -5.234 -3.603 -7.289 1.00 88.81 84 LEU A O 1
ATOM 605 N N . THR A 1 85 ? -7.096 -2.534 -6.635 1.00 90.44 85 THR A N 1
ATOM 606 C CA . THR A 1 85 ? -7.751 -2.565 -7.957 1.00 90.44 85 THR A CA 1
ATOM 607 C C . THR A 1 85 ? -7.270 -1.489 -8.928 1.00 90.44 85 THR A C 1
ATOM 609 O O . THR A 1 85 ? -7.690 -1.488 -10.083 1.00 90.44 85 THR A O 1
ATOM 612 N N . ASN A 1 86 ? -6.384 -0.580 -8.510 1.00 82.75 86 ASN A N 1
ATOM 613 C CA . ASN A 1 86 ? -5.904 0.490 -9.379 1.00 82.75 86 ASN A CA 1
ATOM 614 C C . ASN A 1 86 ? -4.961 -0.039 -10.483 1.00 82.75 86 ASN A C 1
ATOM 616 O O . ASN A 1 86 ? -3.741 -0.116 -10.321 1.00 82.75 86 ASN A O 1
ATOM 620 N N . THR A 1 87 ? -5.538 -0.379 -11.636 1.00 79.00 87 THR A N 1
ATOM 621 C CA . THR A 1 87 ? -4.835 -0.896 -12.821 1.00 79.00 87 THR A CA 1
ATOM 622 C C . THR A 1 87 ? -4.245 0.188 -13.724 1.00 79.00 87 THR A C 1
ATOM 624 O O . THR A 1 87 ? -3.488 -0.148 -14.637 1.00 79.00 87 THR A O 1
ATOM 627 N N . SER A 1 88 ? -4.512 1.476 -13.464 1.00 79.69 88 SER A N 1
ATOM 628 C CA . SER A 1 88 ? -4.044 2.603 -14.301 1.00 79.69 88 SER A CA 1
ATOM 629 C C . SER A 1 88 ? -2.521 2.622 -14.503 1.00 79.69 88 SER A C 1
ATOM 631 O O . SER A 1 88 ? -1.998 3.129 -15.494 1.00 79.69 88 SER A O 1
ATOM 633 N N . THR A 1 89 ? -1.780 1.995 -13.590 1.00 78.44 89 THR A N 1
ATOM 634 C CA . THR A 1 89 ? -0.321 1.902 -13.659 1.00 78.44 89 THR A CA 1
ATOM 635 C C . THR A 1 89 ? 0.200 1.022 -14.805 1.00 78.44 89 THR A C 1
ATOM 637 O O . THR A 1 89 ? 1.331 1.236 -15.243 1.00 78.44 89 THR A O 1
ATOM 640 N N . TYR A 1 90 ? -0.601 0.086 -15.332 1.00 89.94 90 TYR A N 1
ATOM 641 C CA . TYR A 1 90 ? -0.248 -0.745 -16.495 1.00 89.94 90 TYR A CA 1
ATOM 642 C C . TYR A 1 90 ? -0.476 -0.016 -17.829 1.00 89.94 90 TYR A C 1
ATOM 644 O O . TYR A 1 90 ? 0.278 -0.205 -18.790 1.00 89.94 90 TYR A O 1
ATOM 652 N N . GLU A 1 91 ? -1.489 0.852 -17.886 1.00 92.19 91 GLU A N 1
ATOM 653 C CA . GLU A 1 91 ? -1.780 1.691 -19.056 1.00 92.19 91 GLU A CA 1
ATOM 654 C C . GLU A 1 91 ? -0.641 2.674 -19.326 1.00 92.19 91 GLU A C 1
ATOM 656 O O . GLU A 1 91 ? -0.294 2.910 -20.482 1.00 92.19 91 GLU A O 1
ATOM 661 N N . ALA A 1 92 ? 0.009 3.174 -18.270 1.00 86.56 92 ALA A N 1
ATOM 662 C CA . ALA A 1 92 ? 1.199 4.011 -18.388 1.00 86.56 92 ALA A CA 1
ATOM 663 C C . ALA A 1 92 ? 2.359 3.283 -19.094 1.00 86.56 92 ALA A C 1
ATOM 665 O O . ALA A 1 92 ? 2.979 3.863 -19.985 1.00 86.56 92 ALA A O 1
ATOM 666 N N . CYS A 1 93 ? 2.620 2.006 -18.764 1.00 89.88 93 CYS A N 1
ATOM 667 C CA . CYS A 1 93 ? 3.641 1.211 -19.462 1.00 89.88 93 CYS A CA 1
ATOM 668 C C . CYS A 1 93 ? 3.301 1.065 -20.954 1.00 89.88 93 CYS A C 1
ATOM 670 O O . CYS A 1 93 ? 4.161 1.250 -21.815 1.00 89.88 93 CYS A O 1
ATOM 672 N N . SER A 1 94 ? 2.037 0.761 -21.266 1.00 93.50 94 SER A N 1
ATOM 673 C CA . SER A 1 94 ? 1.577 0.585 -22.650 1.00 93.50 94 SER A CA 1
ATOM 674 C C . SER A 1 94 ? 1.651 1.891 -23.448 1.00 93.50 94 SER A C 1
ATOM 676 O O . SER A 1 94 ? 2.182 1.902 -24.554 1.00 93.50 94 SER A O 1
ATOM 678 N N . SER A 1 95 ? 1.224 3.004 -22.848 1.00 91.00 95 SER A N 1
ATOM 679 C CA . SER A 1 95 ? 1.275 4.340 -23.452 1.00 91.00 95 SER A CA 1
ATOM 680 C C . SER A 1 95 ? 2.711 4.784 -23.733 1.00 91.00 95 SER A C 1
ATOM 682 O O . SER A 1 95 ? 2.991 5.313 -24.806 1.00 91.00 95 SER A O 1
ATOM 684 N N . ALA A 1 96 ? 3.638 4.538 -22.801 1.00 84.88 96 ALA A N 1
ATOM 685 C CA . ALA A 1 96 ? 5.055 4.846 -22.990 1.00 84.88 96 ALA A CA 1
ATOM 686 C C . ALA A 1 96 ? 5.659 4.037 -24.149 1.00 84.88 96 ALA A C 1
ATOM 688 O O . ALA A 1 96 ? 6.367 4.589 -24.993 1.00 84.88 96 ALA A O 1
ATOM 689 N N . LYS A 1 97 ? 5.325 2.744 -24.237 1.00 92.38 97 LYS A N 1
ATOM 690 C CA . LYS A 1 97 ? 5.710 1.880 -25.360 1.00 92.38 97 LYS A CA 1
ATOM 691 C C . LYS A 1 97 ? 5.162 2.412 -26.690 1.00 92.38 97 LYS A C 1
ATOM 693 O O . LYS A 1 97 ? 5.920 2.534 -27.650 1.00 92.38 97 LYS A O 1
ATOM 698 N N . ASP A 1 98 ? 3.877 2.761 -26.755 1.00 92.88 98 ASP A N 1
ATOM 699 C CA . ASP A 1 98 ? 3.254 3.276 -27.982 1.00 92.88 98 ASP A CA 1
ATOM 700 C C . ASP A 1 98 ? 3.882 4.612 -28.424 1.00 92.88 98 ASP A C 1
ATOM 702 O O . ASP A 1 98 ? 4.181 4.800 -29.605 1.00 92.88 98 ASP A O 1
ATOM 706 N N . GLN A 1 99 ? 4.181 5.515 -27.484 1.00 88.31 99 GLN A N 1
ATOM 707 C CA . GLN A 1 99 ? 4.907 6.760 -27.770 1.00 88.31 99 GLN A CA 1
ATOM 708 C C . GLN A 1 99 ? 6.318 6.495 -28.306 1.00 88.31 99 GLN A C 1
ATOM 710 O O . GLN A 1 99 ? 6.721 7.105 -29.300 1.00 88.31 99 GLN A O 1
ATOM 715 N N . ALA A 1 100 ? 7.051 5.555 -27.706 1.00 81.25 100 ALA A N 1
ATOM 716 C CA . ALA A 1 100 ? 8.374 5.162 -28.182 1.00 81.25 100 ALA A CA 1
ATOM 717 C C . ALA A 1 100 ? 8.316 4.558 -29.598 1.00 81.25 100 ALA A C 1
ATOM 719 O O . ALA A 1 100 ? 9.187 4.825 -30.423 1.00 81.25 100 ALA A O 1
ATOM 720 N N . PHE A 1 101 ? 7.257 3.816 -29.935 1.00 89.81 101 PHE A N 1
ATOM 721 C CA . PHE A 1 101 ? 7.036 3.289 -31.287 1.00 89.81 101 PHE A CA 1
ATOM 722 C C . PHE A 1 101 ? 6.780 4.395 -32.319 1.00 89.81 101 PHE A C 1
ATOM 724 O O . PHE A 1 101 ? 7.294 4.324 -33.445 1.00 89.81 101 PHE A O 1
ATOM 731 N N . VAL A 1 102 ? 6.007 5.421 -31.950 1.00 89.38 102 VAL A N 1
ATOM 732 C CA . VAL A 1 102 ? 5.778 6.607 -32.792 1.00 89.38 102 VAL A CA 1
ATOM 733 C C . VAL A 1 102 ? 7.095 7.348 -33.031 1.00 89.38 102 VAL A C 1
ATOM 735 O O . VAL A 1 102 ? 7.426 7.650 -34.178 1.00 89.38 102 VAL A O 1
ATOM 738 N N . GLN A 1 103 ? 7.892 7.562 -31.982 1.00 81.12 103 GLN A N 1
ATOM 739 C CA . GLN A 1 103 ? 9.206 8.202 -32.092 1.00 81.12 103 GLN A CA 1
ATOM 740 C C . GLN A 1 103 ? 10.176 7.383 -32.948 1.00 81.12 103 GLN A C 1
ATOM 742 O O . GLN A 1 103 ? 10.786 7.928 -33.868 1.00 81.12 103 GLN A O 1
ATOM 747 N N . ALA A 1 104 ? 10.258 6.069 -32.732 1.00 81.94 104 ALA A N 1
ATOM 748 C CA . ALA A 1 104 ? 11.102 5.176 -33.521 1.00 81.94 104 ALA A CA 1
ATOM 749 C C . ALA A 1 104 ? 10.769 5.237 -35.019 1.00 81.94 104 ALA A C 1
ATOM 751 O O . ALA A 1 104 ? 11.658 5.206 -35.867 1.00 81.94 104 ALA A O 1
ATOM 752 N N . SER A 1 105 ? 9.485 5.378 -35.352 1.00 84.50 105 SER A N 1
ATOM 753 C CA . SER A 1 105 ? 9.021 5.487 -36.738 1.00 84.50 105 SER A CA 1
ATOM 754 C C . SER A 1 105 ? 9.351 6.842 -37.379 1.00 84.50 105 SER A C 1
ATOM 756 O O . SER A 1 105 ? 9.353 6.941 -38.599 1.00 84.50 105 SER A O 1
ATOM 758 N N . SER A 1 106 ? 9.668 7.878 -36.596 1.00 80.38 106 SER A N 1
ATOM 759 C CA . SER A 1 106 ? 10.100 9.188 -37.114 1.00 80.38 106 SER A CA 1
ATOM 760 C C . SER A 1 106 ? 11.597 9.257 -37.464 1.00 80.38 106 SER A C 1
ATOM 762 O O . SER A 1 106 ? 12.014 10.123 -38.237 1.00 80.38 106 SER A O 1
ATOM 764 N N . LEU A 1 107 ? 12.406 8.306 -36.973 1.00 72.12 107 LEU A N 1
ATOM 765 C CA . LEU A 1 107 ? 13.854 8.223 -37.229 1.00 72.12 107 LEU A CA 1
ATOM 766 C C . LEU A 1 107 ? 14.205 7.874 -38.686 1.00 72.12 107 LEU A C 1
ATOM 768 O O . LEU A 1 107 ? 15.353 8.025 -39.097 1.00 72.12 107 LEU A O 1
ATOM 772 N N . THR A 1 108 ? 13.242 7.431 -39.497 1.00 65.25 108 THR A N 1
ATOM 773 C CA . THR A 1 108 ? 13.450 7.168 -40.933 1.00 65.25 108 THR A CA 1
ATOM 774 C C . THR A 1 108 ? 13.649 8.430 -41.774 1.00 65.25 108 THR A C 1
ATOM 776 O O . THR A 1 108 ? 14.032 8.317 -42.935 1.00 65.25 108 THR A O 1
ATOM 779 N N . THR A 1 109 ? 13.388 9.618 -41.224 1.00 55.66 109 THR A N 1
ATOM 780 C CA . THR A 1 109 ? 13.295 10.872 -41.997 1.00 55.66 109 THR A CA 1
ATOM 781 C C . THR A 1 109 ? 14.513 11.790 -41.888 1.00 55.66 109 THR A C 1
ATOM 783 O O . THR A 1 109 ? 14.506 12.876 -42.465 1.00 55.66 109 THR A O 1
ATOM 786 N N . THR A 1 110 ? 15.565 11.392 -41.172 1.00 46.00 110 THR A N 1
ATOM 787 C CA . THR A 1 110 ? 16.693 12.292 -40.911 1.00 46.00 110 THR A CA 1
ATOM 788 C C . THR A 1 110 ? 17.648 12.356 -42.104 1.00 46.00 110 THR A C 1
ATOM 790 O O . THR A 1 110 ? 18.349 11.399 -42.429 1.00 46.00 110 THR A O 1
ATOM 793 N N . THR A 1 111 ? 17.648 13.520 -42.751 1.00 46.62 111 THR A N 1
ATOM 794 C CA . THR A 1 111 ? 18.585 13.990 -43.777 1.00 46.62 111 THR A CA 1
ATOM 795 C C . THR A 1 111 ? 20.043 13.733 -43.379 1.00 46.62 111 THR A C 1
ATOM 797 O O . THR A 1 111 ? 20.396 13.856 -42.208 1.00 46.62 111 THR A O 1
ATOM 800 N N . ALA A 1 112 ? 20.875 13.388 -44.368 1.00 45.03 112 ALA A N 1
ATOM 801 C CA . ALA A 1 112 ? 22.275 12.991 -44.219 1.00 45.03 112 ALA A CA 1
ATOM 802 C C . ALA A 1 112 ? 23.065 13.836 -43.188 1.00 45.03 112 ALA A C 1
ATOM 804 O O . ALA A 1 112 ? 22.997 15.069 -43.231 1.00 45.03 112 ALA A O 1
ATOM 805 N N . PRO A 1 113 ? 23.831 13.198 -42.282 1.00 44.88 113 PRO A N 1
ATOM 806 C CA . PRO A 1 113 ? 24.596 13.907 -41.266 1.00 44.88 113 PRO A CA 1
ATOM 807 C C . PRO A 1 113 ? 25.737 14.730 -41.895 1.00 44.88 113 PRO A C 1
ATOM 809 O O . PRO A 1 113 ? 26.375 14.272 -42.847 1.00 44.88 113 PRO A O 1
ATOM 812 N N . PRO A 1 114 ? 26.038 15.930 -41.368 1.00 45.19 114 PRO A N 1
ATOM 813 C CA . PRO A 1 114 ? 27.229 16.678 -41.749 1.00 45.19 114 PRO A CA 1
ATOM 814 C C . PRO A 1 114 ? 28.487 15.924 -41.296 1.00 45.19 114 PRO A C 1
ATOM 816 O O . PRO A 1 114 ? 28.635 15.570 -40.129 1.00 45.19 114 PRO A O 1
ATOM 819 N N . THR A 1 115 ? 29.403 15.678 -42.231 1.00 37.94 115 THR A N 1
ATOM 820 C CA . THR A 1 115 ? 30.710 15.052 -41.994 1.00 37.94 115 THR A CA 1
ATOM 821 C C . THR A 1 115 ? 31.546 15.869 -41.013 1.00 37.94 115 THR A C 1
ATOM 823 O O . THR A 1 115 ? 32.011 16.959 -41.349 1.00 37.94 115 THR A O 1
ATOM 826 N N . THR A 1 116 ? 31.789 15.322 -39.824 1.00 44.28 116 THR A N 1
ATOM 827 C CA . THR A 1 116 ? 32.804 15.808 -38.886 1.00 44.28 116 THR A CA 1
ATOM 828 C C . THR A 1 116 ? 33.898 14.755 -38.726 1.00 44.28 116 THR A C 1
ATOM 830 O O . THR A 1 116 ? 33.663 13.611 -38.344 1.00 44.28 116 THR A O 1
ATOM 833 N N . THR A 1 117 ? 35.121 15.141 -39.074 1.00 39.91 117 THR A N 1
ATOM 834 C CA . THR A 1 117 ? 36.322 14.306 -38.994 1.00 39.91 117 THR A CA 1
ATOM 835 C C . THR A 1 117 ? 36.798 14.260 -37.539 1.00 39.91 117 THR A C 1
ATOM 837 O O . THR A 1 117 ? 37.236 15.282 -37.015 1.00 39.91 117 THR A O 1
ATOM 840 N N . SER A 1 118 ? 36.702 13.103 -36.877 1.00 40.53 118 SER A N 1
ATOM 841 C CA . SER A 1 118 ? 37.222 12.886 -35.517 1.00 40.53 118 SER A CA 1
ATOM 842 C C . SER A 1 118 ? 38.420 11.935 -35.546 1.00 40.53 118 SER A C 1
ATOM 844 O O . SER A 1 118 ? 38.356 10.849 -36.124 1.00 40.53 118 SER A O 1
ATOM 846 N N . THR A 1 119 ? 39.529 12.360 -34.944 1.00 42.59 119 THR A N 1
ATOM 847 C CA . THR A 1 119 ? 40.831 11.682 -34.966 1.00 42.59 119 THR A CA 1
ATOM 848 C C . THR A 1 119 ? 41.022 10.907 -33.656 1.00 42.59 119 THR A C 1
ATOM 850 O O . THR A 1 119 ? 41.369 11.501 -32.640 1.00 42.59 119 THR A O 1
ATOM 853 N N . GLY A 1 120 ? 40.800 9.585 -33.676 1.00 51.59 120 GLY A N 1
ATOM 854 C CA . GLY A 1 120 ? 41.107 8.665 -32.564 1.00 51.59 120 GLY A CA 1
ATOM 855 C C . GLY A 1 120 ? 39.898 7.879 -32.045 1.00 51.59 120 GLY A C 1
ATOM 856 O O . GLY A 1 120 ? 39.356 8.208 -30.996 1.00 51.59 120 GLY A O 1
ATOM 857 N N . ALA A 1 121 ? 39.464 6.846 -32.777 1.00 54.69 121 ALA A N 1
ATOM 858 C CA . ALA A 1 121 ? 38.283 6.053 -32.426 1.00 54.69 121 ALA A CA 1
ATOM 859 C C . ALA A 1 121 ? 38.633 4.791 -31.601 1.00 54.69 121 ALA A C 1
ATOM 861 O O . ALA A 1 121 ? 39.615 4.113 -31.921 1.00 54.69 121 ALA A O 1
ATOM 862 N N . PRO A 1 122 ? 37.835 4.445 -30.572 1.00 58.12 122 PRO A N 1
ATOM 863 C CA . PRO A 1 122 ? 37.938 3.171 -29.857 1.00 58.12 122 PRO A CA 1
ATOM 864 C C . PRO A 1 122 ? 37.589 1.975 -30.764 1.00 58.12 122 PRO A C 1
ATOM 866 O O . PRO A 1 122 ? 36.810 2.097 -31.707 1.00 58.12 122 PRO A O 1
ATOM 869 N N . THR A 1 123 ? 38.167 0.803 -30.483 1.00 68.44 123 THR A N 1
ATOM 870 C CA . THR A 1 123 ? 37.925 -0.448 -31.224 1.00 68.44 123 THR A CA 1
ATOM 871 C C . THR A 1 123 ? 36.586 -1.101 -30.846 1.00 68.44 123 THR A C 1
ATOM 873 O O . THR A 1 123 ? 36.185 -1.105 -29.683 1.00 68.44 123 THR A O 1
ATOM 8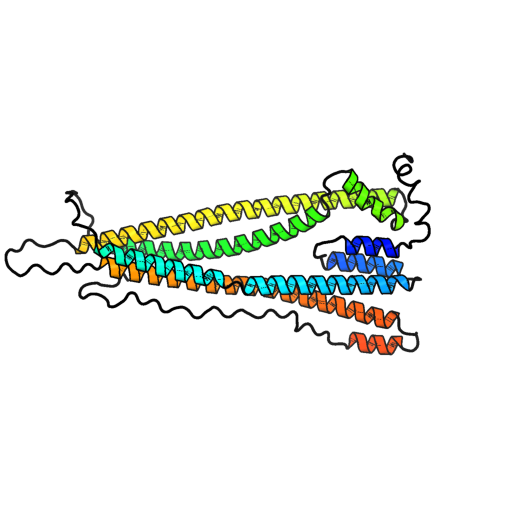76 N N . THR A 1 124 ? 35.909 -1.719 -31.820 1.00 70.44 124 THR A N 1
ATOM 877 C CA . THR A 1 124 ? 34.553 -2.301 -31.702 1.00 70.44 124 THR A CA 1
ATOM 878 C C . THR A 1 124 ? 34.410 -3.343 -30.584 1.00 70.44 124 THR A C 1
ATOM 880 O O . THR A 1 124 ? 33.366 -3.433 -29.944 1.00 70.44 124 THR A O 1
ATOM 883 N N . THR A 1 125 ? 35.467 -4.113 -30.301 1.00 76.25 125 THR A N 1
ATOM 884 C CA . THR A 1 125 ? 35.479 -5.128 -29.232 1.00 76.25 125 THR A CA 1
ATOM 885 C C . THR A 1 125 ? 35.278 -4.520 -27.842 1.00 76.25 125 THR A C 1
ATOM 887 O O . THR A 1 125 ? 34.627 -5.133 -27.000 1.00 76.25 125 THR A O 1
ATOM 890 N N . THR A 1 126 ? 35.798 -3.315 -27.607 1.00 80.56 126 THR A N 1
ATOM 891 C CA . THR A 1 126 ? 35.682 -2.618 -26.318 1.00 80.56 126 THR A CA 1
ATOM 892 C C . THR A 1 126 ? 34.238 -2.171 -26.072 1.00 80.56 126 THR A C 1
ATOM 894 O O . THR A 1 126 ? 33.693 -2.425 -25.005 1.00 80.56 126 THR A O 1
ATOM 897 N N . ILE A 1 127 ? 33.565 -1.656 -27.108 1.00 76.25 127 ILE A N 1
ATOM 898 C CA . ILE A 1 127 ? 32.178 -1.161 -27.025 1.00 76.25 127 ILE A CA 1
ATOM 899 C C . ILE A 1 127 ? 31.196 -2.274 -26.612 1.00 76.25 127 ILE A C 1
ATOM 901 O O . ILE A 1 127 ? 30.280 -2.038 -25.828 1.00 76.25 127 ILE A O 1
ATOM 905 N N . HIS A 1 128 ? 31.390 -3.508 -27.092 1.00 77.88 128 HIS A N 1
ATOM 906 C CA . HIS A 1 128 ? 30.548 -4.644 -26.695 1.00 77.88 128 HIS A CA 1
ATOM 907 C C . HIS A 1 128 ? 30.694 -5.017 -25.212 1.00 77.88 128 HIS A C 1
ATOM 909 O O . HIS A 1 128 ? 29.697 -5.330 -24.560 1.00 77.88 128 HIS A O 1
ATOM 915 N N . ALA A 1 129 ? 31.922 -5.009 -24.685 1.00 83.06 129 ALA A N 1
ATOM 916 C CA . ALA A 1 129 ? 32.174 -5.311 -23.277 1.00 83.06 129 ALA A CA 1
ATOM 917 C C . ALA A 1 129 ? 31.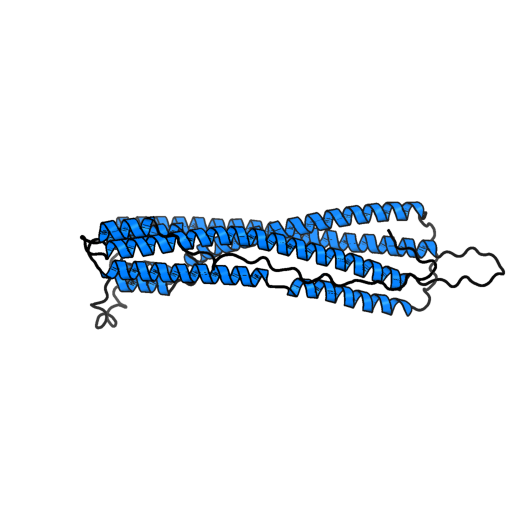602 -4.217 -22.359 1.00 83.06 129 ALA A C 1
ATOM 919 O O . ALA A 1 129 ? 30.995 -4.526 -21.328 1.00 83.06 129 ALA A O 1
ATOM 920 N N . ASP A 1 130 ? 31.729 -2.956 -22.775 1.00 86.75 130 ASP A N 1
ATOM 921 C CA . ASP A 1 130 ? 31.183 -1.805 -22.056 1.00 86.75 130 ASP A CA 1
ATOM 922 C C . ASP A 1 130 ? 29.650 -1.851 -22.024 1.00 86.75 130 ASP A C 1
ATOM 924 O O . ASP A 1 130 ? 29.054 -1.684 -20.961 1.00 86.75 130 ASP A O 1
ATOM 928 N N . LEU A 1 131 ? 28.997 -2.181 -23.146 1.00 86.69 131 LEU A N 1
ATOM 929 C CA . LEU A 1 131 ? 27.539 -2.326 -23.202 1.00 86.69 131 LEU A CA 1
ATOM 930 C C . LEU A 1 131 ? 27.034 -3.447 -22.280 1.00 86.69 131 LEU A C 1
ATOM 932 O O . LEU A 1 131 ? 26.082 -3.241 -21.528 1.00 86.69 131 LEU A O 1
ATOM 936 N N . ALA A 1 132 ? 27.680 -4.616 -22.289 1.00 83.81 132 ALA A N 1
ATOM 937 C CA . ALA A 1 132 ? 27.304 -5.723 -21.407 1.00 83.81 132 ALA A CA 1
ATOM 938 C C . ALA A 1 132 ? 27.439 -5.345 -19.920 1.00 83.81 132 ALA A C 1
ATOM 940 O O . ALA A 1 132 ? 26.564 -5.661 -19.110 1.00 83.81 132 ALA A O 1
ATOM 941 N N . THR A 1 133 ? 28.510 -4.627 -19.572 1.00 92.69 133 THR A N 1
ATOM 942 C CA . THR A 1 133 ? 28.724 -4.094 -18.218 1.00 92.69 133 THR A CA 1
ATOM 943 C C . THR A 1 133 ? 27.634 -3.087 -17.854 1.00 92.69 133 THR A C 1
ATOM 945 O O . THR A 1 133 ? 27.025 -3.192 -16.789 1.00 92.69 133 THR A O 1
ATOM 948 N N . CYS A 1 134 ? 27.310 -2.175 -18.771 1.00 91.44 134 CYS A N 1
ATOM 949 C CA . CYS A 1 134 ? 26.267 -1.171 -18.598 1.00 91.44 134 CYS A CA 1
ATOM 950 C C . CYS A 1 134 ? 24.902 -1.806 -18.288 1.00 91.44 134 CYS A C 1
ATOM 952 O O . CYS A 1 134 ? 24.251 -1.433 -17.311 1.00 91.44 134 CYS A O 1
ATOM 954 N N . LYS A 1 135 ? 24.503 -2.831 -19.052 1.00 86.62 135 LYS A N 1
ATOM 955 C CA . LYS A 1 135 ? 23.243 -3.564 -18.838 1.00 86.62 135 LYS A CA 1
ATOM 956 C C . LYS A 1 135 ? 23.197 -4.313 -17.504 1.00 86.62 135 LYS A C 1
ATOM 958 O O . LYS A 1 135 ? 22.138 -4.400 -16.882 1.00 86.62 135 LYS A O 1
ATOM 963 N N . ALA A 1 136 ? 24.325 -4.844 -17.034 1.00 88.12 136 ALA A N 1
ATOM 964 C CA . ALA A 1 136 ? 24.389 -5.483 -15.720 1.00 88.12 136 ALA A CA 1
ATOM 965 C C . ALA A 1 136 ? 24.169 -4.469 -14.580 1.00 88.12 136 ALA A C 1
ATOM 967 O O . ALA A 1 136 ? 23.435 -4.752 -13.628 1.00 88.12 136 ALA A O 1
ATOM 968 N N . GLU A 1 137 ? 24.760 -3.277 -14.691 1.00 93.00 137 GLU A N 1
ATOM 969 C CA . GLU A 1 137 ? 24.560 -2.179 -13.738 1.00 93.00 137 GLU A CA 1
ATOM 970 C C . GLU A 1 137 ? 23.126 -1.631 -13.774 1.00 93.00 137 GLU A C 1
ATOM 972 O O . GLU A 1 137 ? 22.541 -1.374 -12.719 1.00 93.00 137 GLU A O 1
ATOM 977 N N . GLU A 1 138 ? 22.527 -1.521 -14.963 1.00 85.38 138 GLU A N 1
ATOM 978 C CA . GLU A 1 138 ? 21.114 -1.170 -15.153 1.00 85.38 138 GLU A CA 1
ATOM 979 C C . GLU A 1 138 ? 20.196 -2.130 -14.372 1.00 85.38 138 GLU A C 1
ATOM 981 O O . GLU A 1 138 ? 19.362 -1.693 -13.576 1.00 85.38 138 GLU A O 1
ATOM 986 N N . ALA A 1 139 ? 20.391 -3.445 -14.518 1.00 77.50 139 ALA A N 1
ATOM 987 C CA . ALA A 1 139 ? 19.594 -4.457 -13.821 1.00 77.50 139 ALA A CA 1
ATOM 988 C C . ALA A 1 139 ? 19.741 -4.396 -12.286 1.00 77.50 139 ALA A C 1
ATOM 990 O O . ALA A 1 139 ? 18.772 -4.615 -11.549 1.00 77.50 139 ALA A O 1
ATOM 991 N N . GLU A 1 140 ? 20.939 -4.089 -11.780 1.00 89.56 140 GLU A N 1
ATOM 992 C CA . GLU A 1 140 ? 21.167 -3.849 -10.349 1.00 89.56 140 GLU A CA 1
ATOM 993 C C . GLU A 1 140 ? 20.427 -2.592 -9.868 1.00 89.56 140 GLU A C 1
ATOM 995 O O . GLU A 1 140 ? 19.779 -2.623 -8.818 1.00 89.56 140 GLU A O 1
ATOM 1000 N N . LEU A 1 141 ? 20.466 -1.500 -10.638 1.00 84.44 141 LEU A N 1
ATOM 1001 C CA . LEU A 1 141 ? 19.752 -0.263 -10.315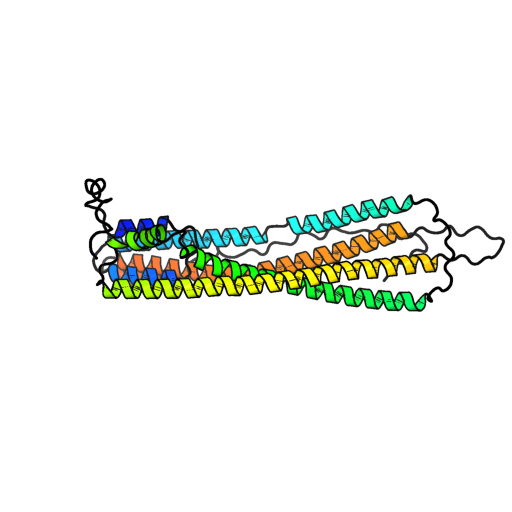 1.00 84.44 141 LEU A CA 1
ATOM 1002 C C . LEU A 1 141 ? 18.231 -0.441 -10.347 1.00 84.44 141 LEU A C 1
ATOM 1004 O O . LEU A 1 141 ? 17.553 0.111 -9.483 1.00 84.44 141 LEU A O 1
ATOM 1008 N N . ILE A 1 142 ? 17.690 -1.262 -11.250 1.00 76.81 142 ILE A N 1
ATOM 1009 C CA . ILE A 1 142 ? 16.263 -1.629 -11.256 1.00 76.81 142 ILE A CA 1
ATOM 1010 C C . ILE A 1 142 ? 15.878 -2.315 -9.940 1.00 76.81 142 ILE A C 1
ATOM 1012 O O . ILE A 1 142 ? 14.912 -1.902 -9.293 1.00 76.81 142 ILE A O 1
ATOM 1016 N N . ARG A 1 143 ? 16.654 -3.318 -9.497 1.00 78.94 143 ARG A N 1
ATOM 1017 C CA . ARG A 1 143 ? 16.410 -4.005 -8.214 1.00 78.94 143 ARG A CA 1
ATOM 1018 C C . ARG A 1 143 ? 16.489 -3.042 -7.032 1.00 78.94 143 ARG A C 1
ATOM 1020 O O . ARG A 1 143 ? 15.600 -3.055 -6.182 1.00 78.94 143 ARG A O 1
ATOM 1027 N N . LYS A 1 144 ? 17.510 -2.179 -6.989 1.00 84.94 144 LYS A N 1
ATOM 1028 C CA . LYS A 1 144 ? 17.646 -1.146 -5.948 1.00 84.94 144 LYS A CA 1
ATOM 1029 C C . LYS A 1 144 ? 16.464 -0.184 -5.945 1.00 84.94 144 LYS A C 1
ATOM 1031 O O . LYS A 1 144 ? 15.934 0.111 -4.878 1.00 84.94 144 LYS A O 1
ATOM 1036 N N . ASN A 1 145 ? 16.024 0.268 -7.118 1.00 83.19 145 ASN A N 1
ATOM 1037 C CA . ASN A 1 145 ? 14.898 1.185 -7.245 1.00 83.19 145 ASN A CA 1
ATOM 1038 C C . ASN A 1 145 ? 13.604 0.549 -6.724 1.00 83.19 145 ASN A C 1
ATOM 1040 O O . ASN A 1 145 ? 12.858 1.170 -5.969 1.00 83.19 145 ASN A O 1
ATOM 1044 N N . GLN A 1 146 ? 13.370 -0.719 -7.064 1.00 76.38 146 GLN A N 1
ATOM 1045 C CA . GLN A 1 146 ? 12.216 -1.471 -6.584 1.00 76.38 146 GLN A CA 1
ATOM 1046 C C . GLN A 1 146 ? 12.231 -1.651 -5.059 1.00 76.38 146 GLN A C 1
ATOM 1048 O O . GLN A 1 146 ? 11.233 -1.353 -4.401 1.00 76.38 146 GLN A O 1
ATOM 1053 N N . THR A 1 147 ? 13.356 -2.091 -4.487 1.00 79.38 147 THR A N 1
ATOM 1054 C CA . THR A 1 147 ? 13.516 -2.208 -3.028 1.00 79.38 147 THR A CA 1
ATOM 1055 C C . THR A 1 147 ? 13.281 -0.867 -2.343 1.00 79.38 147 THR A C 1
ATOM 1057 O O . THR A 1 147 ? 12.523 -0.801 -1.377 1.00 79.38 147 THR A O 1
ATOM 1060 N N . CYS A 1 148 ? 13.849 0.214 -2.884 1.00 86.38 148 CYS A N 1
ATOM 1061 C CA . CYS A 1 148 ? 13.683 1.544 -2.317 1.00 86.38 148 CYS A CA 1
ATOM 1062 C C . CYS A 1 148 ? 12.213 1.977 -2.304 1.00 86.38 148 CYS A C 1
ATOM 1064 O O . CYS A 1 148 ? 11.717 2.434 -1.279 1.00 86.38 148 CYS A O 1
ATOM 1066 N N . HIS A 1 149 ? 11.471 1.776 -3.397 1.00 78.38 149 HIS A N 1
ATOM 1067 C CA . HIS A 1 149 ? 10.046 2.114 -3.433 1.00 78.38 149 HIS A CA 1
ATOM 1068 C C . HIS A 1 149 ? 9.202 1.306 -2.437 1.00 78.38 149 HIS A C 1
ATOM 1070 O O . HIS A 1 149 ? 8.270 1.865 -1.854 1.00 78.38 149 HIS A O 1
ATOM 1076 N N . ASN A 1 150 ? 9.538 0.035 -2.191 1.00 72.75 150 ASN A N 1
ATOM 1077 C CA . ASN A 1 150 ? 8.871 -0.770 -1.163 1.00 72.75 150 ASN A CA 1
ATOM 1078 C C . ASN A 1 150 ? 9.137 -0.212 0.247 1.00 72.75 150 ASN A C 1
ATOM 1080 O O . ASN A 1 150 ? 8.206 -0.052 1.039 1.00 72.75 150 ASN A O 1
ATOM 1084 N N . GLU A 1 151 ? 10.390 0.134 0.553 1.00 78.12 151 GLU A N 1
ATOM 1085 C CA . GLU A 1 151 ? 10.763 0.756 1.831 1.00 78.12 151 GLU A CA 1
ATOM 1086 C C . GLU A 1 151 ? 10.137 2.146 2.001 1.00 78.12 151 GLU A C 1
ATOM 1088 O O . GLU A 1 151 ? 9.663 2.493 3.085 1.00 78.12 151 GLU A O 1
ATOM 1093 N N . LEU A 1 152 ? 10.079 2.934 0.924 1.00 83.94 152 LEU A N 1
ATOM 1094 C CA . LEU A 1 152 ? 9.446 4.246 0.911 1.00 83.94 152 LEU A CA 1
ATOM 1095 C C . LEU A 1 152 ? 7.955 4.134 1.232 1.00 83.94 152 LEU A C 1
ATOM 1097 O O . LEU A 1 152 ? 7.474 4.867 2.095 1.00 83.94 152 LEU A O 1
ATOM 1101 N N . ALA A 1 153 ? 7.244 3.196 0.603 1.00 71.44 153 ALA A N 1
ATOM 1102 C CA . ALA A 1 153 ? 5.834 2.940 0.884 1.00 71.44 153 ALA A CA 1
ATOM 1103 C C . ALA A 1 153 ? 5.611 2.538 2.351 1.00 71.44 153 ALA A C 1
ATOM 1105 O O . ALA A 1 153 ? 4.753 3.115 3.017 1.00 71.44 153 ALA A O 1
ATOM 1106 N N . ALA A 1 154 ? 6.434 1.632 2.890 1.00 70.38 154 ALA A N 1
ATOM 1107 C CA . ALA A 1 154 ? 6.367 1.246 4.300 1.00 70.38 154 ALA A CA 1
ATOM 1108 C C . ALA A 1 154 ? 6.620 2.439 5.244 1.00 70.38 154 ALA A C 1
ATOM 1110 O O . ALA A 1 154 ? 5.887 2.633 6.216 1.00 70.38 154 ALA A O 1
ATOM 1111 N N . SER A 1 155 ? 7.616 3.280 4.940 1.00 73.25 155 SER A N 1
ATOM 1112 C CA . SER A 1 155 ? 7.919 4.481 5.732 1.00 73.25 155 SER A CA 1
ATOM 1113 C C . SER A 1 155 ? 6.809 5.535 5.658 1.00 73.25 155 SER A C 1
ATOM 1115 O O . SER A 1 155 ? 6.530 6.203 6.654 1.00 73.25 155 SER A O 1
ATOM 1117 N N . PHE A 1 156 ? 6.133 5.653 4.511 1.00 84.25 156 PHE A N 1
ATOM 1118 C CA . PHE A 1 156 ? 4.979 6.529 4.339 1.00 84.25 156 PHE A CA 1
ATOM 1119 C C . PHE A 1 156 ? 3.794 6.057 5.183 1.00 84.25 156 PHE A C 1
ATOM 1121 O O . PHE A 1 156 ? 3.229 6.860 5.921 1.00 84.25 156 PHE A O 1
ATOM 1128 N N . SER A 1 157 ? 3.468 4.761 5.152 1.00 70.31 157 SER A N 1
ATOM 1129 C CA . SER A 1 157 ? 2.418 4.192 6.005 1.00 70.31 157 SER A CA 1
ATOM 1130 C C . SER A 1 157 ? 2.723 4.379 7.493 1.00 70.31 157 SER A C 1
ATOM 1132 O O . SER A 1 157 ? 1.835 4.753 8.255 1.00 70.31 157 SER A O 1
ATOM 1134 N N . ALA A 1 158 ? 3.980 4.186 7.909 1.00 69.88 158 ALA A N 1
ATOM 1135 C CA . ALA A 1 158 ? 4.395 4.425 9.291 1.00 69.88 158 ALA A CA 1
ATOM 1136 C C . ALA A 1 158 ? 4.239 5.899 9.694 1.00 69.88 158 ALA A C 1
ATOM 1138 O O . ALA A 1 158 ? 3.705 6.180 10.764 1.00 69.88 158 ALA A O 1
ATOM 1139 N N . LYS A 1 159 ? 4.662 6.834 8.832 1.00 86.00 159 LYS A N 1
ATOM 1140 C CA . LYS A 1 159 ? 4.458 8.277 9.025 1.00 86.00 159 LYS A CA 1
ATOM 1141 C C . LYS A 1 159 ? 2.973 8.619 9.149 1.00 86.00 159 LYS A C 1
ATOM 1143 O O . LYS A 1 159 ? 2.600 9.380 10.033 1.00 86.00 159 LYS A O 1
ATOM 1148 N N . GLN A 1 160 ? 2.138 8.101 8.252 1.00 82.50 160 GLN A N 1
ATOM 1149 C CA . GLN A 1 160 ? 0.711 8.404 8.246 1.00 82.50 160 GLN A CA 1
ATOM 1150 C C . GLN A 1 160 ? 0.060 7.953 9.558 1.00 82.50 160 GLN A C 1
ATOM 1152 O O . GLN A 1 160 ? -0.529 8.775 10.253 1.00 82.50 160 GLN A O 1
ATOM 1157 N N . ALA A 1 161 ? 0.284 6.701 9.963 1.00 73.38 161 ALA A N 1
ATOM 1158 C CA . ALA A 1 161 ? -0.281 6.158 11.195 1.00 73.38 161 ALA A CA 1
ATOM 1159 C C . ALA A 1 161 ? 0.158 6.930 12.456 1.00 73.38 161 ALA A C 1
ATOM 1161 O O . ALA A 1 161 ? -0.646 7.184 13.349 1.00 73.38 161 ALA A O 1
ATOM 1162 N N . THR A 1 162 ? 1.431 7.326 12.562 1.00 76.62 162 THR A N 1
ATOM 1163 C CA . THR A 1 162 ? 1.918 8.068 13.740 1.00 76.62 162 THR A CA 1
ATOM 1164 C C . THR A 1 162 ? 1.463 9.523 13.758 1.00 76.62 162 THR A C 1
ATOM 1166 O O . THR A 1 162 ? 1.255 10.076 14.840 1.00 76.62 162 THR A O 1
ATOM 1169 N N . CYS A 1 163 ? 1.328 10.154 12.591 1.00 85.50 163 CYS A N 1
ATOM 1170 C CA . CYS A 1 163 ? 0.894 11.540 12.488 1.00 85.50 163 CYS A CA 1
ATOM 1171 C C . CYS A 1 163 ? -0.618 11.692 12.649 1.00 85.50 163 CYS A C 1
ATOM 1173 O O . CYS A 1 163 ? -1.023 12.632 13.322 1.00 85.50 163 CYS A O 1
ATOM 1175 N N . GLU A 1 164 ? -1.432 10.751 12.167 1.00 84.12 164 GLU A N 1
ATOM 1176 C CA . GLU A 1 164 ? -2.878 10.722 12.445 1.00 84.12 164 GLU A CA 1
ATOM 1177 C C . GLU A 1 164 ? -3.137 10.675 13.963 1.00 84.12 164 GLU A C 1
ATOM 1179 O O . GLU A 1 164 ? -3.828 11.538 14.503 1.00 84.12 164 GLU A O 1
ATOM 1184 N N . LEU A 1 165 ? -2.449 9.784 14.692 1.00 77.62 165 LEU A N 1
ATOM 1185 C CA . LEU A 1 165 ? -2.537 9.710 16.160 1.00 77.62 165 LEU A CA 1
ATOM 1186 C C . LEU A 1 165 ? -2.102 11.002 16.870 1.00 77.62 165 LEU A C 1
ATOM 1188 O O . LEU A 1 165 ? -2.548 11.281 17.988 1.00 77.62 165 LEU A O 1
ATOM 1192 N N . TYR A 1 166 ? -1.169 11.756 16.283 1.00 85.06 166 TYR A N 1
ATOM 1193 C CA . TYR A 1 166 ? -0.756 13.053 16.811 1.00 85.06 166 TYR A CA 1
ATOM 1194 C C . TYR A 1 166 ? -1.807 14.127 16.524 1.00 85.06 166 TYR A C 1
ATOM 1196 O O . TYR A 1 166 ? -2.154 14.875 17.436 1.00 85.06 166 TYR A O 1
ATOM 1204 N N . GLU A 1 167 ? -2.328 14.187 15.299 1.00 87.50 167 GLU A N 1
ATOM 1205 C CA . GLU A 1 167 ? -3.338 15.158 14.871 1.00 87.50 167 GLU A CA 1
ATOM 1206 C C . GLU A 1 167 ? -4.636 15.036 15.674 1.00 87.50 167 GLU A C 1
ATOM 1208 O O . GLU A 1 167 ? -5.194 16.059 16.067 1.00 87.50 167 GLU A O 1
ATOM 1213 N N . GLU A 1 168 ? -5.041 13.821 16.047 1.00 81.56 168 GLU A N 1
ATOM 1214 C CA . GLU A 1 168 ? -6.175 13.577 16.953 1.00 81.56 168 GLU A CA 1
ATOM 1215 C C . GLU A 1 168 ? -6.052 14.299 18.306 1.00 81.56 168 GLU A C 1
ATOM 1217 O O . GLU A 1 168 ? -7.054 14.678 18.914 1.00 81.56 168 GLU A O 1
ATOM 1222 N N . PHE A 1 169 ? -4.823 14.503 18.788 1.00 81.06 169 PHE A N 1
ATOM 1223 C CA . PHE A 1 169 ? -4.537 15.159 20.067 1.00 81.06 169 PHE A CA 1
ATOM 1224 C C . PHE A 1 169 ? -3.998 16.586 19.901 1.00 81.06 169 PHE A C 1
ATOM 1226 O O . PHE A 1 169 ? -3.877 17.326 20.887 1.00 81.06 169 PHE A O 1
ATOM 1233 N N . ASN A 1 170 ? -3.660 16.986 18.675 1.00 86.56 170 ASN A N 1
ATOM 1234 C CA . ASN A 1 170 ? -3.070 18.278 18.369 1.00 86.56 170 ASN A CA 1
ATOM 1235 C C . ASN A 1 170 ? -4.159 19.307 18.058 1.00 86.56 170 ASN A C 1
ATOM 1237 O O . ASN A 1 170 ? -4.488 19.601 16.912 1.00 86.56 170 ASN A O 1
ATOM 1241 N N . PHE A 1 171 ? -4.727 19.879 19.113 1.00 85.25 171 PHE A N 1
ATOM 1242 C CA . PHE A 1 171 ? -5.711 20.947 18.987 1.00 85.25 171 PHE A CA 1
ATOM 1243 C C . PHE A 1 171 ? -5.074 22.244 18.474 1.00 85.25 171 PHE A C 1
ATOM 1245 O O . PHE A 1 171 ? -3.998 22.635 18.924 1.00 85.25 171 PHE A O 1
ATOM 1252 N N . ALA A 1 172 ? -5.793 22.959 17.603 1.00 84.62 172 ALA A N 1
ATOM 1253 C CA . ALA A 1 172 ? -5.326 24.205 16.990 1.00 84.62 172 ALA A CA 1
ATOM 1254 C C . ALA A 1 172 ? -4.938 25.294 18.009 1.00 84.62 172 ALA A C 1
ATOM 1256 O O . ALA A 1 172 ? -4.030 26.085 17.762 1.00 84.62 172 ALA A O 1
ATOM 1257 N N . ASP A 1 173 ? -5.611 25.333 19.163 1.00 86.06 173 ASP A N 1
ATOM 1258 C CA . ASP A 1 173 ? -5.299 26.266 20.237 1.00 86.06 173 ASP A CA 1
ATOM 1259 C C . ASP A 1 173 ? -5.656 25.713 21.627 1.00 86.06 173 ASP A C 1
ATOM 1261 O O . ASP A 1 173 ? -6.329 24.689 21.798 1.00 86.06 173 ASP A O 1
ATOM 1265 N N . ALA A 1 174 ? -5.192 26.421 22.659 1.00 73.81 174 ALA A N 1
ATOM 1266 C CA . ALA A 1 174 ? -5.441 26.062 24.050 1.00 73.81 174 ALA A CA 1
ATOM 1267 C C . ALA A 1 174 ? -6.935 26.083 24.422 1.00 73.81 174 ALA A C 1
ATOM 1269 O O . ALA A 1 174 ? -7.334 25.380 25.351 1.00 73.81 174 ALA A O 1
ATOM 1270 N N . GLY A 1 175 ? -7.754 26.880 23.733 1.00 76.00 175 GLY A N 1
ATOM 1271 C CA . GLY A 1 175 ? -9.204 26.943 23.887 1.00 76.00 175 GLY A CA 1
ATOM 1272 C C . GLY A 1 175 ? -9.891 25.696 23.338 1.00 76.00 175 GLY A C 1
ATOM 1273 O O . GLY A 1 175 ? -10.696 25.114 24.057 1.00 76.00 175 GLY A O 1
ATOM 1274 N N . ALA A 1 176 ? -9.520 25.228 22.146 1.00 80.88 176 ALA A N 1
ATOM 1275 C CA . ALA A 1 176 ? -9.985 23.968 21.562 1.00 80.88 176 ALA A CA 1
ATOM 1276 C C . ALA A 1 176 ? -9.543 22.765 22.406 1.00 80.88 176 ALA A C 1
ATOM 1278 O O . ALA A 1 176 ? -10.365 21.923 22.762 1.00 80.88 176 ALA A O 1
ATOM 1279 N N . ALA A 1 177 ? -8.283 22.750 22.851 1.00 78.69 177 ALA A N 1
ATOM 1280 C CA . ALA A 1 177 ? -7.777 21.712 23.746 1.00 78.69 177 ALA A CA 1
ATOM 1281 C C . ALA A 1 177 ? -8.510 21.706 25.092 1.00 78.69 177 ALA A C 1
ATOM 1283 O O . ALA A 1 177 ? -8.773 20.655 25.674 1.00 78.69 177 ALA A O 1
ATOM 1284 N N . ARG A 1 178 ? -8.818 22.891 25.630 1.00 76.12 178 ARG A N 1
ATOM 1285 C CA . ARG A 1 178 ? -9.611 23.027 26.854 1.00 76.12 178 ARG A CA 1
ATOM 1286 C C . ARG A 1 178 ? -11.067 22.648 26.602 1.00 76.12 178 ARG A C 1
ATOM 1288 O O . ARG A 1 178 ? -11.669 22.056 27.484 1.00 76.12 178 ARG A O 1
ATOM 1295 N N . GLY A 1 179 ? -11.610 22.957 25.429 1.00 79.75 179 GLY A N 1
ATOM 1296 C CA . GLY A 1 179 ? -12.955 22.616 24.982 1.00 79.75 179 GLY A CA 1
ATOM 1297 C C . GLY A 1 179 ? -13.154 21.111 24.895 1.00 79.75 179 GLY A C 1
ATOM 1298 O O . GLY A 1 179 ? -14.057 20.608 25.545 1.00 79.75 179 GLY A O 1
ATOM 1299 N N . ALA A 1 180 ? -12.263 20.388 24.218 1.00 79.62 180 ALA A N 1
ATOM 1300 C CA . ALA A 1 180 ? -12.289 18.927 24.154 1.00 79.62 180 ALA A CA 1
ATOM 1301 C C . ALA A 1 180 ? -12.140 18.285 25.544 1.00 79.62 180 ALA A C 1
ATOM 1303 O O . ALA A 1 180 ? -12.918 17.415 25.919 1.00 79.62 180 ALA A O 1
ATOM 1304 N N . ARG A 1 181 ? -11.220 18.796 26.376 1.00 73.00 181 ARG A N 1
ATOM 1305 C CA . ARG A 1 181 ? -11.039 18.323 27.763 1.00 73.00 181 ARG A CA 1
ATOM 1306 C C . ARG A 1 181 ? -12.211 18.637 28.688 1.00 73.00 181 ARG A C 1
ATOM 1308 O O . ARG A 1 181 ? -12.480 17.888 29.621 1.00 73.00 181 ARG A O 1
ATOM 1315 N N . CYS A 1 182 ? -12.874 19.772 28.476 1.00 73.12 182 CYS A N 1
ATOM 1316 C CA . CYS A 1 182 ? -14.024 20.203 29.266 1.00 73.12 182 CYS A CA 1
ATOM 1317 C C . CYS A 1 182 ? -15.350 19.692 28.706 1.00 73.12 182 CYS A C 1
ATOM 1319 O O . CYS A 1 182 ? -16.330 19.717 29.442 1.00 73.12 182 CYS A O 1
ATOM 1321 N N . ALA A 1 183 ? -15.413 19.231 27.458 1.00 74.31 183 ALA A N 1
ATOM 1322 C CA . ALA A 1 183 ? -16.560 18.486 26.942 1.00 74.31 183 ALA A CA 1
ATOM 1323 C C . ALA A 1 183 ? -16.782 17.216 27.781 1.00 74.31 183 ALA A C 1
ATOM 1325 O O . ALA A 1 183 ? -17.916 16.815 28.022 1.00 74.31 183 ALA A O 1
ATOM 1326 N N . ASP A 1 184 ? -15.691 16.704 28.350 1.00 65.44 184 ASP A N 1
ATOM 1327 C CA . ASP A 1 184 ? -15.614 15.570 29.265 1.00 65.44 184 ASP A CA 1
ATOM 1328 C C . ASP A 1 184 ? -15.890 15.934 30.749 1.00 65.44 184 ASP A C 1
ATOM 1330 O O . ASP A 1 184 ? -15.727 15.118 31.655 1.00 65.44 184 ASP A O 1
ATOM 1334 N N . LYS A 1 185 ? -16.294 17.182 31.058 1.00 59.56 185 LYS A N 1
ATOM 1335 C CA . LYS A 1 185 ? -16.542 17.626 32.453 1.00 59.56 185 LYS A CA 1
ATOM 1336 C C . LYS A 1 185 ? -17.675 16.894 33.157 1.00 59.56 185 LYS A C 1
ATOM 1338 O O . LYS A 1 185 ? -17.760 16.967 34.377 1.00 59.56 185 LYS A O 1
ATOM 1343 N N . ALA A 1 186 ? -18.594 16.320 32.400 1.00 61.38 186 ALA A N 1
ATOM 1344 C CA . ALA A 1 186 ? -19.729 15.605 32.964 1.00 61.38 186 ALA A CA 1
ATOM 1345 C C . ALA A 1 186 ? -19.426 14.124 33.223 1.00 61.38 186 ALA A C 1
ATOM 1347 O O . ALA A 1 186 ? -20.168 13.477 33.952 1.00 61.38 186 ALA A O 1
ATOM 1348 N N . THR A 1 187 ? -18.339 13.618 32.648 1.00 61.09 187 THR A N 1
ATOM 1349 C CA . THR A 1 187 ? -17.839 12.245 32.769 1.00 61.09 187 THR A CA 1
ATOM 1350 C C . THR A 1 187 ? -16.741 12.146 33.823 1.00 61.09 187 THR A C 1
ATOM 1352 O O . THR A 1 187 ? -16.638 11.148 34.526 1.00 61.09 187 THR A O 1
ATOM 1355 N N . PHE A 1 188 ? -15.947 13.201 34.011 1.00 73.56 188 PHE A N 1
ATOM 1356 C CA . PHE A 1 188 ? -14.913 13.204 35.039 1.00 73.56 188 PHE A CA 1
ATOM 1357 C C . PHE A 1 188 ? -15.493 13.476 36.443 1.00 73.56 188 PHE A C 1
ATOM 1359 O O . PHE A 1 188 ? -15.711 14.628 36.823 1.00 73.56 188 PHE A O 1
ATOM 1366 N N . SER A 1 189 ? -15.712 12.418 37.231 1.00 83.06 189 SER A N 1
ATOM 1367 C CA . SER A 1 189 ? -16.125 12.491 38.647 1.00 83.06 189 SER A CA 1
ATOM 1368 C C . SER A 1 189 ? -14.957 12.498 39.641 1.00 83.06 189 SER A C 1
ATOM 1370 O O . SER A 1 189 ? -15.183 12.449 40.851 1.00 83.06 189 SER A O 1
ATOM 1372 N N . GLY A 1 190 ? -13.720 12.518 39.142 1.00 81.62 190 GLY A N 1
ATOM 1373 C CA . GLY A 1 190 ? -12.521 12.465 39.967 1.00 81.62 190 GLY A CA 1
ATOM 1374 C C . GLY A 1 190 ? -12.241 13.754 40.742 1.00 81.62 190 GLY A C 1
ATOM 1375 O O . GLY A 1 190 ? -12.815 14.825 40.515 1.00 81.62 190 GLY A O 1
ATOM 1376 N N . THR A 1 191 ? -11.309 13.638 41.673 1.00 88.62 191 THR A N 1
ATOM 1377 C CA . THR A 1 191 ? -10.688 14.733 42.411 1.00 88.62 191 THR A CA 1
ATOM 1378 C C . THR A 1 191 ? -9.901 15.663 41.484 1.00 88.62 191 THR A C 1
ATOM 1380 O O . THR A 1 191 ? -9.613 15.365 40.322 1.00 88.62 191 THR A O 1
ATOM 1383 N N . TYR A 1 192 ? -9.543 16.841 41.995 1.00 81.50 192 TYR A N 1
ATOM 1384 C CA . TYR A 1 192 ? -8.722 17.785 41.239 1.00 81.50 192 TYR A CA 1
ATOM 1385 C C . TYR A 1 192 ? -7.320 17.220 40.955 1.00 81.50 192 TYR A C 1
ATOM 1387 O O . TYR A 1 192 ? -6.749 17.476 39.898 1.00 81.50 192 TYR A O 1
ATOM 1395 N N . GLU A 1 193 ? -6.789 16.426 41.877 1.00 86.19 193 GLU A N 1
ATOM 1396 C CA . GLU A 1 193 ? -5.520 15.721 41.755 1.00 86.19 193 GLU A CA 1
ATOM 1397 C C . GLU A 1 193 ? -5.560 14.701 40.605 1.00 86.19 193 GLU A C 1
ATOM 1399 O O . GLU A 1 193 ? -4.713 14.768 39.716 1.00 86.19 193 GLU A O 1
ATOM 1404 N N . GLU A 1 194 ? -6.595 13.858 40.532 1.00 78.81 194 GLU A N 1
ATOM 1405 C CA . GLU A 1 194 ? -6.802 12.918 39.413 1.00 78.81 194 GLU A CA 1
ATOM 1406 C C . GLU A 1 194 ? -6.966 13.652 38.067 1.00 78.81 194 GLU A C 1
ATOM 1408 O O . GLU A 1 194 ? -6.507 13.180 37.023 1.00 78.81 194 GLU A O 1
ATOM 1413 N N . TYR A 1 195 ? -7.575 14.847 38.073 1.00 79.12 195 TYR A N 1
ATOM 1414 C CA . TYR A 1 195 ? -7.686 15.679 36.872 1.00 79.12 195 TYR A CA 1
ATOM 1415 C C . TYR A 1 195 ? -6.303 16.139 36.394 1.00 79.12 195 TYR A C 1
ATOM 1417 O O . TYR A 1 195 ? -6.009 16.086 35.196 1.00 79.12 195 TYR A O 1
ATOM 1425 N N . LEU A 1 196 ? -5.452 16.594 37.321 1.00 81.56 196 LEU A N 1
ATOM 1426 C CA . LEU A 1 196 ? -4.089 17.027 37.014 1.00 81.56 196 LEU A CA 1
ATOM 1427 C C . LEU A 1 196 ? -3.225 15.867 36.518 1.00 81.56 196 LEU A C 1
ATOM 1429 O O . LEU A 1 196 ? -2.489 16.046 35.549 1.00 81.56 196 LEU A O 1
ATOM 1433 N N . GLU A 1 197 ? -3.329 14.687 37.128 1.00 80.88 197 GLU A N 1
ATOM 1434 C CA . GLU A 1 197 ? -2.617 13.487 36.674 1.00 80.88 197 GLU A CA 1
ATOM 1435 C C . GLU A 1 197 ? -3.012 13.109 35.245 1.00 80.88 197 GLU A C 1
ATOM 1437 O O . GLU A 1 197 ? -2.142 12.894 34.396 1.00 80.88 197 GLU A O 1
ATOM 1442 N N . ARG A 1 198 ? -4.313 13.132 34.932 1.00 80.50 198 ARG A N 1
ATOM 1443 C CA . ARG A 1 198 ? -4.816 12.913 33.570 1.00 80.50 198 ARG A CA 1
ATOM 1444 C C . ARG A 1 198 ? -4.259 13.933 32.576 1.00 80.50 198 ARG A C 1
ATOM 1446 O O . ARG A 1 198 ? -3.859 13.555 31.473 1.00 80.50 198 ARG A O 1
ATOM 1453 N N . ASP A 1 199 ? -4.215 15.213 32.942 1.00 80.81 199 ASP A N 1
ATOM 1454 C CA . ASP A 1 199 ? -3.666 16.269 32.079 1.00 80.81 199 ASP A CA 1
ATOM 1455 C C . ASP A 1 199 ? -2.151 16.091 31.863 1.00 80.81 199 ASP A C 1
ATOM 1457 O O . ASP A 1 199 ? -1.668 16.242 30.738 1.00 80.81 199 ASP A O 1
ATOM 1461 N N . ILE A 1 200 ? -1.401 15.704 32.900 1.00 82.94 200 ILE A N 1
ATOM 1462 C CA . ILE A 1 200 ? 0.032 15.386 32.799 1.00 82.94 200 ILE A CA 1
ATOM 1463 C C . ILE A 1 200 ? 0.255 14.190 31.863 1.00 82.94 200 ILE A C 1
ATOM 1465 O O . ILE A 1 200 ? 1.110 14.261 30.975 1.00 82.94 200 ILE A O 1
ATOM 1469 N N . LEU A 1 201 ? -0.527 13.117 32.007 1.00 78.69 201 LEU A N 1
ATOM 1470 C CA . LEU A 1 201 ? -0.462 11.938 31.136 1.00 78.69 201 LEU A CA 1
ATOM 1471 C C . LEU A 1 201 ? -0.829 12.274 29.687 1.00 78.69 201 LEU A C 1
ATOM 1473 O O . LEU A 1 201 ? -0.155 11.821 28.760 1.00 78.69 201 LEU A O 1
ATOM 1477 N N . THR A 1 202 ? -1.842 13.115 29.480 1.00 80.44 202 THR A N 1
ATOM 1478 C CA . THR A 1 202 ? -2.258 13.573 28.146 1.00 80.44 202 THR A CA 1
ATOM 1479 C C . THR A 1 202 ? -1.158 14.398 27.483 1.00 80.44 202 THR A C 1
ATOM 1481 O O . THR A 1 202 ? -0.816 14.153 26.329 1.00 80.44 202 THR A O 1
ATOM 1484 N N . LEU A 1 203 ? -0.543 15.336 28.211 1.00 83.31 203 LEU A N 1
ATOM 1485 C CA . LEU A 1 203 ? 0.581 16.131 27.705 1.00 83.31 203 LEU A CA 1
ATOM 1486 C C . LEU A 1 203 ? 1.809 15.265 27.403 1.00 83.31 203 LEU A C 1
ATOM 1488 O O . LEU A 1 203 ? 2.470 15.473 26.385 1.00 83.31 203 LEU A O 1
ATOM 1492 N N . SER A 1 204 ? 2.103 14.284 28.259 1.00 83.38 204 SER A N 1
ATOM 1493 C CA . SER A 1 204 ? 3.171 13.305 28.028 1.00 83.38 204 SER A CA 1
ATOM 1494 C C . SER A 1 204 ? 2.913 12.492 26.755 1.00 83.38 204 SER A C 1
ATOM 1496 O O . SER A 1 204 ? 3.790 12.383 25.897 1.00 83.38 204 SER A O 1
ATOM 1498 N N . THR A 1 205 ? 1.680 12.011 26.581 1.00 81.62 205 THR A N 1
ATOM 1499 C CA . THR A 1 205 ? 1.236 11.263 25.397 1.00 81.62 205 THR A CA 1
ATOM 1500 C C . THR A 1 205 ? 1.327 12.113 24.137 1.00 81.62 205 THR A C 1
ATOM 1502 O O . THR A 1 205 ? 1.922 11.677 23.156 1.00 81.62 205 THR A O 1
ATOM 1505 N N . LEU A 1 206 ? 0.825 13.351 24.166 1.00 85.00 206 LEU A N 1
ATOM 1506 C CA . LEU A 1 206 ? 0.923 14.292 23.050 1.00 85.00 206 LEU A CA 1
ATOM 1507 C C . LEU A 1 206 ? 2.384 14.546 22.663 1.00 85.00 206 LEU A C 1
ATOM 1509 O O . LEU A 1 206 ? 2.723 14.519 21.482 1.00 85.00 206 LEU A O 1
ATOM 1513 N N . LYS A 1 207 ? 3.269 14.753 23.647 1.00 85.62 207 LYS A N 1
ATOM 1514 C CA . LYS A 1 207 ? 4.702 14.959 23.402 1.00 85.62 207 LYS A CA 1
ATOM 1515 C C . LYS A 1 207 ? 5.354 13.722 22.780 1.00 85.62 207 LYS A C 1
ATOM 1517 O O . LYS A 1 207 ? 6.144 13.863 21.849 1.00 85.62 207 LYS A O 1
ATOM 1522 N N . ALA A 1 208 ? 5.021 12.528 23.268 1.00 83.00 208 ALA A N 1
ATOM 1523 C CA . ALA A 1 208 ? 5.515 11.270 22.714 1.00 83.00 208 ALA A CA 1
ATOM 1524 C C . ALA A 1 208 ? 5.013 11.046 21.278 1.00 83.00 208 ALA A C 1
ATOM 1526 O O . ALA A 1 208 ? 5.814 10.772 20.387 1.00 83.00 208 ALA A O 1
ATOM 1527 N N . ARG A 1 209 ? 3.712 11.238 21.023 1.00 86.06 209 ARG A N 1
ATOM 1528 C CA . ARG A 1 209 ? 3.107 11.119 19.686 1.00 86.06 209 ARG A CA 1
ATOM 1529 C C . ARG A 1 209 ? 3.680 12.146 18.708 1.00 86.06 209 ARG A C 1
ATOM 1531 O O . ARG A 1 209 ? 4.076 11.775 17.608 1.00 86.06 209 ARG A O 1
ATOM 1538 N N . GLY A 1 210 ? 3.828 13.403 19.128 1.00 87.56 210 GLY A N 1
ATOM 1539 C CA . GLY A 1 210 ? 4.444 14.456 18.313 1.00 87.56 210 GLY A CA 1
ATOM 1540 C C . GLY A 1 210 ? 5.896 14.143 17.955 1.00 87.56 210 GLY A C 1
ATOM 1541 O O . GLY A 1 210 ? 6.307 14.316 16.804 1.00 87.56 210 GLY A O 1
ATOM 1542 N N . LYS A 1 211 ? 6.664 13.598 18.908 1.00 90.12 211 LYS A N 1
ATOM 1543 C CA . LYS A 1 211 ? 8.011 13.089 18.635 1.00 90.12 211 LYS A CA 1
ATOM 1544 C C . LYS A 1 211 ? 7.986 11.938 17.624 1.00 90.12 211 LYS A C 1
ATOM 1546 O O . LYS A 1 211 ? 8.736 11.993 16.657 1.00 90.12 211 LYS A O 1
ATOM 1551 N N . ASN A 1 212 ? 7.111 10.948 17.793 1.00 80.31 212 ASN A N 1
ATOM 1552 C CA . ASN A 1 212 ? 7.015 9.808 16.877 1.00 80.31 212 ASN A CA 1
ATOM 1553 C C . ASN A 1 212 ? 6.625 10.232 15.451 1.00 80.31 212 ASN A C 1
ATOM 1555 O O . ASN A 1 212 ? 7.242 9.766 14.492 1.00 80.31 212 ASN A O 1
ATOM 1559 N N . CYS A 1 213 ? 5.655 11.138 15.293 1.00 90.38 213 CYS A N 1
ATOM 1560 C CA . CYS A 1 213 ? 5.288 11.707 13.990 1.00 90.38 213 CYS A CA 1
ATOM 1561 C C . CYS A 1 213 ? 6.468 12.459 13.350 1.00 90.38 213 CYS A C 1
ATOM 1563 O O . CYS A 1 213 ? 6.747 12.286 12.163 1.00 90.38 213 CYS A O 1
ATOM 1565 N N . THR A 1 214 ? 7.221 13.237 14.138 1.00 94.75 214 THR A N 1
ATOM 1566 C CA . THR A 1 214 ? 8.425 13.940 13.660 1.00 94.75 214 THR A CA 1
ATOM 1567 C C . THR A 1 214 ? 9.508 12.956 13.208 1.00 94.75 214 THR A C 1
ATOM 1569 O O . THR A 1 214 ? 10.030 13.082 12.101 1.00 94.75 214 THR A O 1
ATOM 1572 N N . ASP A 1 215 ? 9.818 11.953 14.032 1.00 90.25 215 ASP A N 1
ATOM 1573 C CA . ASP A 1 215 ? 10.862 10.962 13.756 1.00 90.25 215 ASP A CA 1
ATOM 1574 C C . ASP A 1 215 ? 10.520 10.130 12.505 1.00 90.25 215 ASP A C 1
ATOM 1576 O O . ASP A 1 215 ? 11.342 9.986 11.602 1.00 90.25 215 ASP A O 1
ATOM 1580 N N . THR A 1 216 ? 9.284 9.636 12.395 1.00 79.62 216 THR A N 1
ATOM 1581 C CA . THR A 1 216 ? 8.825 8.874 11.215 1.00 79.62 216 THR A CA 1
ATOM 1582 C C . THR A 1 216 ? 8.727 9.736 9.956 1.00 79.62 216 THR A C 1
ATOM 1584 O O . THR A 1 216 ? 9.084 9.273 8.871 1.00 79.62 216 THR A O 1
ATOM 1587 N N . SER A 1 217 ? 8.342 11.010 10.080 1.00 93.06 217 SER A N 1
ATOM 1588 C CA . SER A 1 217 ? 8.400 11.968 8.969 1.00 93.06 217 SER A CA 1
ATOM 1589 C C . SER A 1 217 ? 9.828 12.192 8.473 1.00 93.06 217 SER A C 1
ATOM 1591 O O . SER A 1 217 ? 10.044 12.269 7.262 1.00 93.06 217 SER A O 1
ATOM 1593 N N . ALA A 1 218 ? 10.805 12.262 9.382 1.00 94.88 218 ALA A N 1
ATOM 1594 C CA . ALA A 1 218 ? 12.214 12.379 9.024 1.00 94.88 218 ALA A CA 1
ATOM 1595 C C . ALA A 1 218 ? 12.720 11.119 8.302 1.00 94.88 218 ALA A C 1
ATOM 1597 O O . ALA A 1 218 ? 13.380 11.238 7.270 1.00 94.88 218 ALA A O 1
ATOM 1598 N N . VAL A 1 219 ? 12.355 9.921 8.780 1.00 89.88 219 VAL A N 1
ATOM 1599 C CA . VAL A 1 219 ? 12.677 8.647 8.108 1.00 89.88 219 VAL A CA 1
ATOM 1600 C C . VAL A 1 219 ? 12.101 8.610 6.690 1.00 89.88 219 VAL A C 1
ATOM 1602 O O . VAL A 1 219 ? 12.834 8.314 5.747 1.00 89.88 219 VAL A O 1
ATOM 1605 N N . TYR A 1 220 ? 10.826 8.973 6.518 1.00 90.81 220 TYR A N 1
ATOM 1606 C CA . TYR A 1 220 ? 10.203 9.079 5.195 1.00 90.81 220 TYR A CA 1
ATOM 1607 C C . TYR A 1 220 ? 10.934 10.085 4.293 1.00 90.81 220 TYR A C 1
ATOM 1609 O O . TYR A 1 220 ? 11.197 9.792 3.129 1.00 90.81 220 TYR A O 1
ATOM 1617 N N . GLY A 1 221 ? 11.302 11.261 4.814 1.00 92.69 221 GLY A N 1
ATOM 1618 C CA . GLY A 1 221 ? 12.036 12.277 4.053 1.00 92.69 221 GLY A CA 1
ATOM 1619 C C . GLY A 1 221 ? 13.407 11.792 3.570 1.00 92.69 221 GLY A C 1
ATOM 1620 O O . GLY A 1 221 ? 13.761 11.995 2.403 1.00 92.69 221 GLY A O 1
ATOM 1621 N N . LEU A 1 222 ? 14.153 11.100 4.437 1.00 95.44 222 LEU A N 1
ATOM 1622 C CA . LEU A 1 222 ? 15.432 10.478 4.083 1.00 95.44 222 LEU A CA 1
ATOM 1623 C C . LEU A 1 222 ? 15.247 9.406 3.004 1.00 95.44 222 LEU A C 1
ATOM 1625 O O . LEU A 1 222 ? 15.934 9.453 1.984 1.00 95.44 222 LEU A O 1
ATOM 1629 N N . LYS A 1 223 ? 14.276 8.500 3.177 1.00 92.25 223 LYS A N 1
ATOM 1630 C CA . LYS A 1 223 ? 13.992 7.440 2.198 1.00 92.25 223 LYS A CA 1
ATOM 1631 C C . LYS A 1 223 ? 13.504 7.985 0.862 1.00 92.25 223 LYS A C 1
ATOM 1633 O O . LYS A 1 223 ? 13.931 7.509 -0.180 1.00 92.25 223 LYS A O 1
ATOM 1638 N N . SER A 1 224 ? 12.676 9.026 0.866 1.00 91.12 224 SER A N 1
ATOM 1639 C CA . SER A 1 224 ? 12.218 9.692 -0.360 1.00 91.12 224 SER A CA 1
ATOM 1640 C C . SER A 1 224 ? 13.393 10.270 -1.156 1.00 91.12 224 SER A C 1
ATOM 1642 O O . SER A 1 224 ? 13.489 10.083 -2.370 1.00 91.12 224 SER A O 1
ATOM 1644 N N . THR A 1 225 ? 14.339 10.904 -0.456 1.00 95.25 225 THR A N 1
ATOM 1645 C CA . THR A 1 225 ? 15.563 11.446 -1.062 1.00 95.25 225 THR A CA 1
ATOM 1646 C C . THR A 1 225 ? 16.450 10.334 -1.625 1.00 95.25 225 THR A C 1
ATOM 1648 O O . THR A 1 225 ? 16.922 10.441 -2.756 1.00 95.25 225 THR A O 1
ATOM 1651 N N . GLU A 1 226 ? 16.635 9.248 -0.870 1.00 94.69 226 GLU A N 1
ATOM 1652 C CA . GLU A 1 226 ? 17.377 8.061 -1.306 1.00 94.69 226 GLU A CA 1
ATOM 1653 C C . GLU A 1 226 ? 16.767 7.455 -2.577 1.00 94.69 226 GLU A C 1
ATOM 1655 O O . GLU A 1 226 ? 17.475 7.256 -3.564 1.00 94.69 226 GLU A O 1
ATOM 1660 N N . CYS A 1 227 ? 15.448 7.244 -2.610 1.00 85.81 227 CYS A N 1
ATOM 1661 C CA . CYS A 1 227 ? 14.783 6.662 -3.777 1.00 85.81 227 CYS A CA 1
ATOM 1662 C C . CYS A 1 227 ? 14.818 7.583 -4.992 1.00 85.81 227 CYS A C 1
ATOM 1664 O O . CYS A 1 227 ? 14.993 7.102 -6.107 1.00 85.81 227 CYS A O 1
ATOM 1666 N N . SER A 1 228 ? 14.719 8.900 -4.798 1.00 85.12 228 SER A N 1
ATOM 1667 C CA . SER A 1 228 ? 14.906 9.871 -5.881 1.00 85.12 228 SER A CA 1
ATOM 1668 C C . SER A 1 228 ? 16.314 9.781 -6.485 1.00 85.12 228 SER A C 1
ATOM 1670 O O . SER A 1 228 ? 16.468 9.778 -7.707 1.00 85.12 228 SER A O 1
ATOM 1672 N N . ALA A 1 229 ? 17.345 9.624 -5.648 1.00 93.50 229 ALA A N 1
ATOM 1673 C CA . ALA A 1 229 ? 18.717 9.440 -6.114 1.00 93.50 229 ALA A CA 1
ATOM 1674 C C . ALA A 1 229 ? 18.899 8.120 -6.882 1.00 93.50 229 ALA A C 1
ATOM 1676 O O . ALA A 1 229 ? 19.539 8.115 -7.933 1.00 93.50 229 ALA A O 1
ATOM 1677 N N . VAL A 1 230 ? 18.304 7.020 -6.406 1.00 90.38 230 VAL A N 1
ATOM 1678 C CA . VAL A 1 230 ? 18.335 5.723 -7.106 1.00 90.38 230 VAL A CA 1
ATOM 1679 C C . VAL A 1 230 ? 17.594 5.793 -8.443 1.00 90.38 230 VAL A C 1
ATOM 1681 O O . VAL A 1 230 ? 18.117 5.321 -9.451 1.00 90.38 230 VAL A O 1
ATOM 1684 N N . ALA A 1 231 ? 16.422 6.429 -8.486 1.00 79.50 231 ALA A N 1
ATOM 1685 C CA . ALA A 1 231 ? 15.660 6.625 -9.716 1.00 79.50 231 ALA A CA 1
ATOM 1686 C C . ALA A 1 231 ? 16.429 7.482 -10.734 1.00 79.50 231 ALA A C 1
ATOM 1688 O O . ALA A 1 231 ? 16.466 7.148 -11.919 1.00 79.50 231 ALA A O 1
ATOM 1689 N N . LYS A 1 232 ? 17.097 8.552 -10.277 1.00 84.19 232 LYS A N 1
ATOM 1690 C CA . LYS A 1 232 ? 17.976 9.360 -11.131 1.00 84.19 232 LYS A CA 1
ATOM 1691 C C . LYS A 1 232 ? 19.150 8.533 -11.655 1.00 84.19 232 LYS A C 1
ATOM 1693 O O . LYS A 1 232 ? 19.390 8.549 -12.855 1.00 84.19 232 LYS A O 1
ATOM 1698 N N . ALA A 1 233 ? 19.840 7.791 -10.789 1.00 90.12 233 ALA A N 1
ATOM 1699 C CA . ALA A 1 233 ? 20.960 6.942 -11.190 1.00 90.12 233 ALA A CA 1
ATOM 1700 C C . ALA A 1 233 ? 20.534 5.896 -12.232 1.00 90.12 233 ALA A C 1
ATOM 1702 O O . ALA A 1 233 ? 21.245 5.683 -13.207 1.00 90.12 233 ALA A O 1
ATOM 1703 N N . LEU A 1 234 ? 19.352 5.293 -12.067 1.00 87.25 234 LEU A N 1
ATOM 1704 C CA . LEU A 1 234 ? 18.770 4.391 -13.059 1.00 87.25 234 LEU A CA 1
ATOM 1705 C C . LEU A 1 234 ? 18.516 5.103 -14.396 1.00 87.25 234 LEU A C 1
ATOM 1707 O O . LEU A 1 234 ? 18.886 4.576 -15.440 1.00 87.25 234 LEU A O 1
ATOM 1711 N N . SER A 1 235 ? 17.922 6.299 -14.377 1.00 76.06 235 SER A N 1
ATOM 1712 C CA . SER A 1 235 ? 17.684 7.088 -15.594 1.00 76.06 235 SER A CA 1
ATOM 1713 C C . SER A 1 235 ? 18.982 7.481 -16.304 1.00 76.06 235 SER A C 1
ATOM 1715 O O . SER A 1 235 ? 19.053 7.386 -17.527 1.00 76.06 235 SER A O 1
ATOM 1717 N N . ASP A 1 236 ? 19.996 7.919 -15.556 1.00 83.88 236 ASP A N 1
ATOM 1718 C CA . ASP A 1 236 ? 21.306 8.274 -16.105 1.00 83.88 236 ASP A CA 1
ATOM 1719 C C . ASP A 1 236 ? 21.965 7.036 -16.738 1.00 83.88 236 ASP A C 1
ATOM 1721 O O . ASP A 1 236 ? 22.472 7.103 -17.856 1.00 83.88 236 ASP A O 1
ATOM 1725 N N . LYS A 1 237 ? 21.894 5.880 -16.059 1.00 92.81 237 LYS A N 1
ATOM 1726 C CA . LYS A 1 237 ? 22.458 4.620 -16.556 1.00 92.81 237 LYS A CA 1
ATOM 1727 C C . LYS A 1 237 ? 21.750 4.128 -17.819 1.00 92.81 237 LYS A C 1
ATOM 1729 O O . LYS A 1 237 ? 22.414 3.689 -18.751 1.00 92.81 237 LYS A O 1
ATOM 1734 N N . LEU A 1 238 ? 20.423 4.247 -17.885 1.00 77.56 238 LEU A N 1
ATOM 1735 C CA . LEU A 1 238 ? 19.648 3.928 -19.090 1.00 77.56 238 LEU A CA 1
ATOM 1736 C C . LEU A 1 238 ? 20.102 4.764 -20.295 1.00 77.56 238 LEU A C 1
ATOM 1738 O O . LEU A 1 238 ? 20.254 4.225 -21.391 1.00 77.56 238 LEU A O 1
ATOM 1742 N N . GLN A 1 239 ? 20.349 6.060 -20.088 1.00 78.94 239 GLN A N 1
ATOM 1743 C CA . GLN A 1 239 ? 20.846 6.956 -21.132 1.00 78.94 239 GLN A CA 1
ATOM 1744 C C . GLN A 1 239 ? 22.270 6.584 -21.572 1.00 78.94 239 GLN A C 1
ATOM 1746 O O . GLN A 1 239 ? 22.538 6.513 -22.769 1.00 78.94 239 GLN A O 1
ATOM 1751 N N . GLU A 1 240 ? 23.162 6.285 -20.624 1.00 88.00 240 GLU A N 1
ATOM 1752 C CA . GLU A 1 240 ? 24.528 5.829 -20.912 1.00 88.00 240 GLU A CA 1
ATOM 1753 C C . GLU A 1 240 ? 24.526 4.543 -21.756 1.00 88.00 240 GLU A C 1
ATOM 1755 O O . GLU A 1 240 ? 25.215 4.456 -22.776 1.00 88.00 240 GLU A O 1
ATOM 1760 N N . CYS A 1 241 ? 23.705 3.555 -21.383 1.00 80.62 241 CYS A N 1
ATOM 1761 C CA . CYS A 1 241 ? 23.615 2.307 -22.139 1.00 80.62 241 CYS A CA 1
ATOM 1762 C C . CYS A 1 241 ? 23.053 2.536 -23.547 1.00 80.62 241 CYS A C 1
ATOM 1764 O O . CYS A 1 241 ? 23.523 1.911 -24.498 1.00 80.62 241 CYS A O 1
ATOM 1766 N N . LEU A 1 242 ? 22.093 3.452 -23.704 1.00 82.56 242 LEU A N 1
ATOM 1767 C CA . LEU A 1 242 ? 21.546 3.822 -25.009 1.00 82.56 242 LEU A CA 1
ATOM 1768 C C . LEU A 1 242 ? 22.603 4.481 -25.913 1.00 82.56 242 LEU A C 1
ATOM 1770 O O . LEU A 1 242 ? 22.665 4.190 -27.107 1.00 82.56 242 LEU A O 1
ATOM 1774 N N . GLU A 1 243 ? 23.461 5.344 -25.368 1.00 80.50 243 GLU A N 1
ATOM 1775 C CA . GLU A 1 243 ? 24.551 5.971 -26.127 1.00 80.50 243 GLU A CA 1
ATOM 1776 C C . GLU A 1 243 ? 25.573 4.939 -26.622 1.00 80.50 243 GLU A C 1
ATOM 1778 O O . GLU A 1 243 ? 25.997 5.000 -27.781 1.00 80.50 243 GLU A O 1
ATOM 1783 N N . LEU A 1 244 ? 25.908 3.943 -25.793 1.00 83.81 244 LEU A N 1
ATOM 1784 C CA . LEU A 1 244 ? 26.761 2.819 -26.195 1.00 83.81 244 LEU A CA 1
ATOM 1785 C C . LEU A 1 244 ? 26.125 1.989 -27.321 1.00 83.81 244 LEU A C 1
ATOM 1787 O O . LEU A 1 244 ? 26.818 1.624 -28.274 1.00 83.81 244 LEU A O 1
ATOM 1791 N N . GLU A 1 245 ? 24.814 1.738 -27.266 1.00 81.44 245 GLU A N 1
ATOM 1792 C CA . GLU A 1 245 ? 24.078 1.060 -28.345 1.00 81.44 245 GLU A CA 1
ATOM 1793 C C . GLU A 1 245 ? 24.131 1.854 -29.662 1.00 81.44 245 GLU A C 1
ATOM 1795 O O . GLU A 1 245 ? 24.386 1.280 -30.727 1.00 81.44 245 GLU A O 1
ATOM 1800 N N . VAL A 1 246 ? 23.952 3.179 -29.606 1.00 78.00 246 VAL A N 1
ATOM 1801 C CA . VAL A 1 246 ? 24.037 4.062 -30.784 1.00 78.00 246 VAL A CA 1
ATOM 1802 C C . VAL A 1 246 ? 25.456 4.082 -31.364 1.00 78.00 246 VAL A C 1
ATOM 1804 O O . VAL A 1 246 ? 25.623 3.970 -32.582 1.00 78.00 246 VAL A O 1
ATOM 1807 N N . HIS A 1 247 ? 26.487 4.167 -30.519 1.00 78.00 247 HIS A N 1
ATOM 1808 C CA . HIS A 1 247 ? 27.888 4.101 -30.950 1.00 78.00 247 HIS A CA 1
ATOM 1809 C C . HIS A 1 247 ? 28.230 2.763 -31.605 1.00 78.00 247 HIS A C 1
ATOM 1811 O O . HIS A 1 247 ? 28.904 2.725 -32.642 1.00 78.00 247 HIS A O 1
ATOM 1817 N N . LEU A 1 248 ? 27.741 1.663 -31.037 1.00 79.62 248 LEU A N 1
ATOM 1818 C CA . LEU A 1 248 ? 27.920 0.337 -31.608 1.00 79.62 248 LEU A CA 1
ATOM 1819 C C . LEU A 1 248 ? 27.248 0.229 -32.985 1.00 79.62 248 LEU A C 1
ATOM 1821 O O . LEU A 1 248 ? 27.860 -0.266 -33.931 1.00 79.62 248 LEU A O 1
ATOM 1825 N N . ALA A 1 249 ? 26.032 0.758 -33.139 1.00 76.50 249 ALA A N 1
ATOM 1826 C CA . ALA A 1 249 ? 25.341 0.793 -34.427 1.00 76.50 249 ALA A CA 1
ATOM 1827 C C . ALA A 1 249 ? 26.095 1.635 -35.476 1.00 76.50 249 ALA A C 1
ATOM 1829 O O . ALA A 1 249 ? 26.200 1.225 -36.632 1.00 76.50 249 ALA A O 1
ATOM 1830 N N . ALA A 1 250 ? 26.662 2.778 -35.07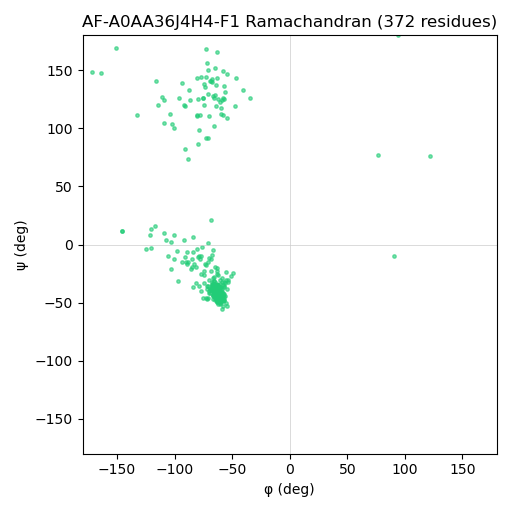7 1.00 75.50 250 ALA A N 1
ATOM 1831 C CA . ALA A 1 250 ? 27.418 3.661 -35.965 1.00 75.50 250 ALA A CA 1
ATOM 1832 C C . ALA A 1 250 ? 28.789 3.088 -36.369 1.00 75.50 250 ALA A C 1
ATOM 1834 O O . ALA A 1 250 ? 29.197 3.226 -37.522 1.00 75.50 250 ALA A O 1
ATOM 1835 N N . SER A 1 251 ? 29.500 2.420 -35.455 1.00 75.00 251 SER A N 1
ATOM 1836 C CA . SER A 1 251 ? 30.814 1.818 -35.749 1.00 75.00 251 SER A CA 1
ATOM 1837 C C . SER A 1 251 ? 30.736 0.675 -36.768 1.00 75.00 251 SER A C 1
ATOM 1839 O O . SER A 1 251 ? 31.662 0.488 -37.556 1.00 75.00 251 SER A O 1
ATOM 1841 N N . ASN A 1 252 ? 29.597 -0.016 -36.835 1.00 70.94 252 ASN A N 1
ATOM 1842 C CA . ASN A 1 252 ? 29.326 -1.038 -37.846 1.00 70.94 252 ASN A CA 1
ATOM 1843 C C . ASN A 1 252 ? 28.979 -0.460 -39.238 1.00 70.94 252 ASN A C 1
ATOM 1845 O O . ASN A 1 252 ? 28.777 -1.225 -40.177 1.00 70.94 252 ASN A O 1
ATOM 1849 N N . ALA A 1 253 ? 28.918 0.870 -39.396 1.00 63.69 253 ALA A N 1
ATOM 1850 C CA . ALA A 1 253 ? 28.510 1.543 -40.633 1.00 63.69 253 ALA A CA 1
ATOM 1851 C C . ALA A 1 253 ? 29.668 2.076 -41.512 1.00 63.69 253 ALA A C 1
ATOM 1853 O O . ALA A 1 253 ? 29.400 2.789 -42.480 1.00 63.69 253 ALA A O 1
ATOM 1854 N N . LEU A 1 254 ? 30.941 1.772 -41.213 1.00 53.91 254 LEU A N 1
ATOM 1855 C CA . LEU A 1 254 ? 32.083 2.252 -42.013 1.00 53.91 254 LEU A CA 1
ATOM 1856 C C . LEU A 1 254 ? 32.239 1.483 -43.348 1.00 53.91 254 LEU A C 1
ATOM 1858 O O . LEU A 1 254 ? 32.366 0.259 -43.325 1.00 53.91 254 LEU A O 1
ATOM 1862 N N . PRO A 1 255 ? 32.289 2.176 -44.506 1.00 58.62 255 PRO A N 1
ATOM 1863 C CA . PRO A 1 255 ? 32.524 1.561 -45.808 1.00 58.62 255 PRO A CA 1
ATOM 1864 C C . PRO A 1 255 ? 34.020 1.436 -46.128 1.00 58.62 255 PRO A C 1
ATOM 1866 O O . PRO A 1 255 ? 34.786 2.395 -46.027 1.00 58.62 255 PRO A O 1
ATOM 1869 N N . GLU A 1 256 ? 34.422 0.252 -46.583 1.00 49.78 256 GLU A N 1
ATOM 1870 C CA . GLU A 1 256 ? 35.718 -0.003 -47.212 1.00 49.78 256 GLU A CA 1
ATOM 1871 C C . GLU A 1 256 ? 35.750 0.654 -48.615 1.00 49.78 256 GLU A C 1
ATOM 1873 O O . GLU A 1 256 ? 34.819 0.451 -49.402 1.00 49.78 256 GLU A O 1
ATOM 1878 N N . PRO A 1 257 ? 36.772 1.457 -48.976 1.00 54.44 257 PRO A N 1
ATOM 1879 C CA . PRO A 1 257 ? 36.866 2.039 -50.310 1.00 54.44 257 PRO A CA 1
ATOM 1880 C C . PRO A 1 257 ? 37.412 1.006 -51.308 1.00 54.44 257 PRO A C 1
ATOM 1882 O O . PRO A 1 257 ? 38.607 0.972 -51.594 1.00 54.44 257 PRO A O 1
ATOM 1885 N N . ALA A 1 258 ? 36.527 0.189 -51.882 1.00 51.47 258 ALA A N 1
ATOM 1886 C CA . ALA A 1 258 ? 36.794 -0.552 -53.114 1.00 51.47 258 ALA A CA 1
ATOM 1887 C C . ALA A 1 258 ? 35.958 0.045 -54.263 1.00 51.47 258 ALA A C 1
ATOM 1889 O O . ALA A 1 258 ? 34.732 0.139 -54.150 1.00 51.47 258 ALA A O 1
ATOM 1890 N N . PRO A 1 259 ? 36.573 0.473 -55.381 1.00 57.84 259 PRO A N 1
ATOM 1891 C CA . PRO A 1 259 ? 35.816 0.925 -56.535 1.00 57.84 259 PRO A CA 1
ATOM 1892 C C . PRO A 1 259 ? 35.191 -0.284 -57.245 1.00 57.84 259 PRO A C 1
ATOM 1894 O O . PRO A 1 259 ? 35.867 -1.271 -57.518 1.00 57.84 259 PRO A O 1
ATOM 1897 N N . SER A 1 260 ? 33.914 -0.153 -57.618 1.00 57.72 260 SER A N 1
ATOM 1898 C CA . SER A 1 260 ? 33.166 -1.057 -58.505 1.00 57.72 260 SER A CA 1
ATOM 1899 C C . SER A 1 260 ? 32.685 -2.392 -57.907 1.00 57.72 260 SER A C 1
ATOM 1901 O O . SER A 1 260 ? 33.168 -3.461 -58.277 1.00 57.72 260 SER A O 1
ATOM 1903 N N . GLN A 1 261 ? 31.614 -2.328 -57.112 1.00 45.34 261 GLN A N 1
ATOM 1904 C CA . GLN A 1 261 ? 30.416 -3.181 -57.222 1.00 45.34 261 GLN A CA 1
ATOM 1905 C C . GLN A 1 261 ? 29.285 -2.533 -56.398 1.00 45.34 261 GLN A C 1
ATOM 1907 O O . GLN A 1 261 ? 29.569 -1.801 -55.458 1.00 45.34 261 GLN A O 1
ATOM 1912 N N . ALA A 1 262 ? 28.032 -2.690 -56.839 1.00 50.19 262 ALA A N 1
ATOM 1913 C CA . ALA A 1 262 ? 26.840 -1.956 -56.390 1.00 50.19 262 ALA A CA 1
ATOM 1914 C C . ALA A 1 262 ? 26.849 -1.583 -54.895 1.00 50.19 262 ALA A C 1
ATOM 1916 O O . ALA A 1 262 ? 27.015 -2.456 -54.047 1.00 50.19 262 ALA A O 1
ATOM 1917 N N . ALA A 1 263 ? 26.662 -0.290 -54.598 1.00 45.59 263 ALA A N 1
ATOM 1918 C CA . ALA A 1 263 ? 26.643 0.229 -53.235 1.00 45.59 263 ALA A CA 1
ATOM 1919 C C . ALA A 1 263 ? 25.732 -0.649 -52.355 1.00 45.59 263 ALA A C 1
ATOM 1921 O O . ALA A 1 263 ? 24.547 -0.784 -52.684 1.00 45.59 263 ALA A O 1
ATOM 1922 N N . PRO A 1 264 ? 26.254 -1.279 -51.285 1.00 47.97 264 PRO A N 1
ATOM 1923 C CA . PRO A 1 264 ? 25.412 -2.037 -50.380 1.00 47.97 264 PRO A CA 1
ATOM 1924 C C . PRO A 1 264 ? 24.374 -1.071 -49.821 1.00 47.97 264 PRO A C 1
ATOM 1926 O O . PRO A 1 264 ? 24.712 -0.007 -49.303 1.00 47.97 264 PRO A O 1
ATOM 1929 N N . VAL A 1 265 ? 23.099 -1.413 -49.996 1.00 52.91 265 VAL A N 1
ATOM 1930 C CA . VAL A 1 265 ? 21.982 -0.667 -49.419 1.00 52.91 265 VAL A CA 1
ATOM 1931 C C . VAL A 1 265 ? 22.246 -0.593 -47.919 1.00 52.91 265 VAL A C 1
ATOM 1933 O O . VAL A 1 265 ? 22.211 -1.615 -47.240 1.00 52.91 265 VAL A O 1
ATOM 1936 N N . GLN A 1 266 ? 22.583 0.594 -47.414 1.00 53.16 266 GLN A N 1
ATOM 1937 C CA . GLN A 1 266 ? 22.838 0.804 -45.997 1.00 53.16 266 GLN A CA 1
ATOM 1938 C C . GLN A 1 266 ? 21.514 0.565 -45.266 1.00 53.16 266 GLN A C 1
ATOM 1940 O O . GLN A 1 266 ? 20.584 1.369 -45.344 1.00 53.16 266 GLN A O 1
ATOM 1945 N N . VAL A 1 267 ? 21.385 -0.604 -44.641 1.00 64.56 267 VAL A N 1
ATOM 1946 C CA . VAL A 1 267 ? 20.150 -1.009 -43.972 1.00 64.56 267 VAL A CA 1
ATOM 1947 C C . VAL A 1 267 ? 19.996 -0.141 -42.729 1.00 64.56 267 VAL A C 1
ATOM 1949 O O . VAL A 1 267 ? 20.769 -0.253 -41.781 1.00 64.56 267 VAL A O 1
ATOM 1952 N N . ASN A 1 268 ? 19.014 0.763 -42.734 1.00 76.31 268 ASN A N 1
ATOM 1953 C CA . ASN A 1 268 ? 18.726 1.601 -41.576 1.00 76.31 268 ASN A CA 1
ATOM 1954 C C . ASN A 1 268 ? 18.063 0.755 -40.476 1.00 76.31 268 ASN A C 1
ATOM 1956 O O . ASN A 1 268 ? 16.843 0.594 -40.442 1.00 76.31 268 ASN A O 1
ATOM 1960 N N . CYS A 1 269 ? 18.882 0.211 -39.578 1.00 83.06 269 CYS A N 1
ATOM 1961 C CA . CYS A 1 269 ? 18.426 -0.581 -38.438 1.00 83.06 269 CYS A CA 1
ATOM 1962 C C . CYS A 1 269 ? 17.874 0.264 -37.281 1.00 83.06 269 CYS A C 1
ATOM 1964 O O . CYS A 1 269 ? 17.244 -0.297 -36.387 1.00 83.06 269 CYS A O 1
ATOM 1966 N N . GLY A 1 270 ? 18.077 1.587 -37.283 1.00 81.81 270 GLY A N 1
ATOM 1967 C CA . GLY A 1 270 ? 17.737 2.476 -36.164 1.00 81.81 270 GLY A CA 1
ATOM 1968 C C . GLY A 1 270 ? 16.273 2.381 -35.706 1.00 81.81 270 GLY A C 1
ATOM 1969 O O . GLY A 1 270 ? 16.033 2.106 -34.532 1.00 81.81 270 GLY A O 1
ATOM 1970 N N . PRO A 1 271 ? 15.281 2.517 -36.608 1.00 85.75 271 PRO A N 1
ATOM 1971 C CA . PRO A 1 271 ? 13.865 2.393 -36.257 1.00 85.75 271 PRO A CA 1
ATOM 1972 C C . PRO A 1 271 ? 13.500 1.034 -35.656 1.00 85.75 271 PRO A C 1
ATOM 1974 O O . PRO A 1 271 ? 12.680 0.958 -34.744 1.00 85.75 271 PRO A O 1
ATOM 1977 N N . TRP A 1 272 ? 14.093 -0.048 -36.167 1.00 87.81 272 TRP A N 1
ATOM 1978 C CA . TRP A 1 272 ? 13.840 -1.390 -35.650 1.00 87.81 272 TRP A CA 1
ATOM 1979 C C . TRP A 1 272 ? 14.487 -1.583 -34.273 1.00 87.81 272 TRP A C 1
ATOM 1981 O O . TRP A 1 272 ? 13.807 -2.013 -33.345 1.00 87.81 272 TRP A O 1
ATOM 1991 N N . ALA A 1 273 ? 15.750 -1.183 -34.103 1.00 83.38 273 ALA A N 1
ATOM 1992 C CA . ALA A 1 273 ? 16.455 -1.253 -32.824 1.00 83.38 273 ALA A CA 1
ATOM 1993 C C . ALA A 1 273 ? 15.741 -0.435 -31.731 1.00 83.38 273 ALA A C 1
ATOM 1995 O O . ALA A 1 273 ? 15.531 -0.932 -30.627 1.00 83.38 273 ALA A O 1
ATOM 1996 N N . ALA A 1 274 ? 15.262 0.769 -32.058 1.00 78.50 274 ALA A N 1
ATOM 1997 C CA . ALA A 1 274 ? 14.481 1.592 -31.135 1.00 78.50 274 ALA A CA 1
ATOM 1998 C C . ALA A 1 274 ? 13.158 0.920 -30.716 1.00 78.50 274 ALA A C 1
ATOM 2000 O O . ALA A 1 274 ? 12.759 1.011 -29.556 1.00 78.50 274 ALA A O 1
ATOM 2001 N N . LYS A 1 275 ? 12.488 0.194 -31.625 1.00 86.88 275 LYS A N 1
ATOM 2002 C CA . LYS A 1 275 ? 11.295 -0.601 -31.282 1.00 86.88 275 LYS A CA 1
ATOM 2003 C C . LYS A 1 275 ? 11.631 -1.806 -30.402 1.00 86.88 275 LYS A C 1
ATOM 2005 O O . LYS A 1 275 ? 10.873 -2.093 -29.479 1.00 86.88 275 LYS A O 1
ATOM 2010 N N . VAL A 1 276 ? 12.759 -2.480 -30.641 1.00 85.81 276 VAL A N 1
ATOM 2011 C CA . VAL A 1 276 ? 13.255 -3.561 -29.767 1.00 85.81 276 VAL A CA 1
ATOM 2012 C C . VAL A 1 276 ? 13.504 -3.029 -28.353 1.00 85.81 276 VAL A C 1
ATOM 2014 O O . VAL A 1 276 ? 12.998 -3.606 -27.391 1.00 85.81 276 VAL A O 1
ATOM 2017 N N . ALA A 1 277 ? 14.192 -1.892 -28.221 1.00 80.56 277 ALA A N 1
ATOM 2018 C CA . ALA A 1 277 ? 14.431 -1.241 -26.933 1.00 80.56 277 ALA A CA 1
ATOM 2019 C C . ALA A 1 277 ? 13.119 -0.830 -26.243 1.00 80.56 277 ALA A C 1
ATOM 2021 O O . ALA A 1 277 ? 12.932 -1.090 -25.056 1.00 80.56 277 ALA A O 1
ATOM 2022 N N . ALA A 1 278 ? 12.163 -0.265 -26.988 1.00 81.56 278 ALA A N 1
ATOM 2023 C CA . ALA A 1 278 ? 10.839 0.063 -26.464 1.00 81.56 278 ALA A CA 1
ATOM 2024 C C . ALA A 1 278 ? 10.090 -1.175 -25.939 1.00 81.56 278 ALA A C 1
ATOM 2026 O O . ALA A 1 278 ? 9.454 -1.098 -24.888 1.00 81.56 278 ALA A O 1
ATOM 2027 N N . CYS A 1 279 ? 10.202 -2.320 -26.620 1.00 92.12 279 CYS A N 1
ATOM 2028 C CA . CYS A 1 279 ? 9.656 -3.583 -26.125 1.00 92.12 279 CYS A CA 1
ATOM 2029 C C . CYS A 1 279 ? 10.355 -4.078 -24.859 1.00 92.12 279 CYS A C 1
ATOM 2031 O O . CYS A 1 279 ? 9.675 -4.468 -23.913 1.00 92.12 279 CYS A O 1
ATOM 2033 N N . SER A 1 280 ? 11.684 -4.003 -24.793 1.00 85.00 280 SER A N 1
ATOM 2034 C CA . SER A 1 280 ? 12.435 -4.344 -23.578 1.00 85.00 280 SER A CA 1
ATOM 2035 C C . SER A 1 280 ? 12.026 -3.461 -22.391 1.00 85.00 280 SER A C 1
ATOM 2037 O O . SER A 1 280 ? 11.750 -3.953 -21.298 1.00 85.00 280 SER A O 1
ATOM 2039 N N . ASN A 1 281 ? 11.891 -2.151 -22.611 1.00 79.75 281 ASN A N 1
ATOM 2040 C CA . ASN A 1 281 ? 11.464 -1.201 -21.582 1.00 79.75 281 ASN A CA 1
ATOM 2041 C C . ASN A 1 281 ? 10.023 -1.451 -21.127 1.00 79.75 281 ASN A C 1
ATOM 2043 O O . ASN A 1 281 ? 9.729 -1.375 -19.932 1.00 79.75 281 ASN A O 1
ATOM 2047 N N . TYR A 1 282 ? 9.124 -1.775 -22.061 1.00 90.88 282 TYR A N 1
ATOM 2048 C CA . TYR A 1 282 ? 7.762 -2.195 -21.740 1.00 90.88 282 TYR A CA 1
ATOM 2049 C C . TYR A 1 282 ? 7.755 -3.440 -20.853 1.00 90.88 282 TYR A C 1
ATOM 2051 O O . TYR A 1 282 ? 7.068 -3.459 -19.832 1.00 90.88 282 TYR A O 1
ATOM 2059 N N . ASP A 1 283 ? 8.552 -4.446 -21.205 1.00 89.12 283 ASP A N 1
ATOM 2060 C CA . ASP A 1 283 ? 8.668 -5.702 -20.470 1.00 89.12 283 ASP A CA 1
ATOM 2061 C C . ASP A 1 283 ? 9.163 -5.488 -19.038 1.00 89.12 283 ASP A C 1
ATOM 2063 O O . ASP A 1 283 ? 8.564 -6.011 -18.089 1.00 89.12 283 ASP A O 1
ATOM 2067 N N . THR A 1 284 ? 10.199 -4.667 -18.869 1.00 80.81 284 THR A N 1
ATOM 2068 C CA . THR A 1 284 ? 10.719 -4.259 -17.559 1.00 80.81 284 THR A CA 1
ATOM 2069 C C . THR A 1 284 ? 9.677 -3.477 -16.762 1.00 80.81 284 THR A C 1
ATOM 2071 O O . THR A 1 284 ? 9.436 -3.790 -15.592 1.00 80.81 284 THR A O 1
ATOM 2074 N N . CYS A 1 285 ? 9.012 -2.495 -17.383 1.00 84.31 285 CYS A N 1
ATOM 2075 C CA . CYS A 1 285 ? 7.956 -1.701 -16.749 1.00 84.31 285 CYS A CA 1
ATOM 2076 C C . CYS A 1 285 ? 6.825 -2.604 -16.252 1.00 84.31 285 CYS A C 1
ATOM 2078 O O . CYS A 1 285 ? 6.483 -2.580 -15.070 1.00 84.31 285 CYS A O 1
ATOM 2080 N N . TYR A 1 286 ? 6.295 -3.452 -17.133 1.00 92.88 286 TYR A N 1
ATOM 2081 C CA . TYR A 1 286 ? 5.206 -4.368 -16.828 1.00 92.88 286 TYR A CA 1
ATOM 2082 C C . TYR A 1 286 ? 5.587 -5.335 -15.697 1.00 92.88 286 TYR A C 1
ATOM 2084 O O . TYR A 1 286 ? 4.851 -5.453 -14.719 1.00 92.88 286 TYR A O 1
ATOM 2092 N N . THR A 1 287 ? 6.758 -5.974 -15.776 1.00 86.25 287 THR A N 1
ATOM 2093 C CA . THR A 1 287 ? 7.238 -6.914 -14.743 1.00 86.25 287 THR A CA 1
ATOM 2094 C C . THR A 1 287 ? 7.403 -6.223 -13.390 1.00 86.25 287 THR A C 1
ATOM 2096 O O . THR A 1 287 ? 6.994 -6.762 -12.360 1.00 86.25 287 THR A O 1
ATOM 2099 N N . THR A 1 288 ? 7.923 -4.993 -13.388 1.00 78.25 288 THR A N 1
ATOM 2100 C CA . THR A 1 288 ? 8.033 -4.169 -12.178 1.00 78.25 288 THR A CA 1
ATOM 2101 C C . THR A 1 288 ? 6.654 -3.871 -11.593 1.00 78.25 288 THR A C 1
ATOM 2103 O O . THR A 1 288 ? 6.463 -4.014 -10.387 1.00 78.25 288 THR A O 1
ATOM 2106 N N . LYS A 1 289 ? 5.661 -3.514 -12.422 1.00 83.12 289 LYS A N 1
ATOM 2107 C CA . LYS A 1 289 ? 4.284 -3.266 -11.959 1.00 83.12 289 LYS A CA 1
ATOM 2108 C C . LYS A 1 289 ? 3.622 -4.513 -11.383 1.00 83.12 289 LYS A C 1
ATOM 2110 O O . LYS A 1 289 ? 3.013 -4.407 -10.321 1.00 83.12 289 LYS A O 1
ATOM 2115 N N . VAL A 1 290 ? 3.811 -5.681 -11.999 1.00 87.50 290 VAL A N 1
ATOM 2116 C CA . VAL A 1 290 ? 3.342 -6.964 -11.444 1.00 87.50 290 VAL A CA 1
ATOM 2117 C C . VAL A 1 290 ? 3.944 -7.205 -10.061 1.00 87.50 290 VAL A C 1
ATOM 2119 O O . VAL A 1 290 ? 3.220 -7.503 -9.114 1.00 87.50 290 VAL A O 1
ATOM 2122 N N . ALA A 1 291 ? 5.255 -7.024 -9.911 1.00 76.69 291 ALA A N 1
ATOM 2123 C CA . ALA A 1 291 ? 5.921 -7.235 -8.631 1.00 76.69 291 ALA A CA 1
ATOM 2124 C C . ALA A 1 291 ? 5.511 -6.198 -7.565 1.00 76.69 291 ALA A C 1
ATOM 2126 O O . ALA A 1 291 ? 5.358 -6.545 -6.394 1.00 76.69 291 ALA A O 1
ATOM 2127 N N . MET A 1 292 ? 5.281 -4.938 -7.953 1.00 74.31 292 MET A N 1
ATOM 2128 C CA . MET A 1 292 ? 4.727 -3.916 -7.058 1.00 74.31 292 MET A CA 1
ATOM 2129 C C . MET A 1 292 ? 3.303 -4.263 -6.612 1.00 74.31 292 MET A C 1
ATOM 2131 O O . MET A 1 292 ? 2.988 -4.119 -5.433 1.00 74.31 292 MET A O 1
ATOM 2135 N N . GLN A 1 293 ? 2.451 -4.748 -7.520 1.00 84.81 293 GLN A N 1
ATOM 2136 C CA . GLN A 1 293 ? 1.099 -5.192 -7.183 1.00 84.81 293 GLN A CA 1
ATOM 2137 C C . GLN A 1 293 ? 1.126 -6.386 -6.219 1.00 84.81 293 GLN A C 1
ATOM 2139 O O . GLN A 1 293 ? 0.361 -6.406 -5.257 1.00 84.81 293 GLN A O 1
ATOM 2144 N N . GLU A 1 294 ? 2.037 -7.343 -6.427 1.00 84.06 294 GLU A N 1
ATOM 2145 C CA . GLU A 1 294 ? 2.244 -8.475 -5.514 1.00 84.06 294 GLU A CA 1
ATOM 2146 C C . GLU A 1 294 ? 2.641 -8.019 -4.109 1.00 84.06 294 GLU A C 1
ATOM 2148 O O . GLU A 1 294 ? 2.098 -8.486 -3.103 1.00 84.06 294 GLU A O 1
ATOM 2153 N N . SER A 1 295 ? 3.595 -7.090 -4.039 1.00 76.31 295 SER A N 1
ATOM 2154 C CA . SER A 1 295 ? 4.071 -6.535 -2.777 1.00 76.31 295 SER A CA 1
ATOM 2155 C C . SER A 1 295 ? 2.959 -5.769 -2.059 1.00 76.31 295 SER A C 1
ATOM 2157 O O . SER A 1 295 ? 2.715 -6.017 -0.877 1.00 76.31 295 SER A O 1
ATOM 2159 N N . ALA A 1 296 ? 2.223 -4.915 -2.777 1.00 76.56 296 ALA A N 1
ATOM 2160 C CA . ALA A 1 296 ? 1.081 -4.187 -2.234 1.00 76.56 296 ALA A CA 1
ATOM 2161 C C . ALA A 1 296 ? -0.004 -5.139 -1.708 1.00 76.56 296 ALA A C 1
ATOM 2163 O O . ALA A 1 296 ? -0.505 -4.938 -0.601 1.00 76.56 296 ALA A O 1
ATOM 2164 N N . TYR A 1 297 ? -0.321 -6.204 -2.453 1.00 86.81 297 TYR A N 1
ATOM 2165 C CA . TYR A 1 297 ? -1.258 -7.236 -2.013 1.00 86.81 297 TYR A CA 1
ATOM 2166 C C . TYR A 1 297 ? -0.781 -7.931 -0.736 1.00 86.81 297 TYR A C 1
ATOM 2168 O O . TYR A 1 297 ? -1.556 -8.062 0.204 1.00 86.81 297 TYR A O 1
ATOM 2176 N N . THR A 1 298 ? 0.490 -8.327 -0.665 1.00 77.31 298 THR A N 1
ATOM 2177 C CA . THR A 1 298 ? 1.054 -8.996 0.519 1.00 77.31 298 THR A CA 1
ATOM 2178 C C . THR A 1 298 ? 0.957 -8.111 1.764 1.00 77.31 298 THR A C 1
ATOM 2180 O O . THR A 1 298 ? 0.513 -8.570 2.817 1.00 77.31 298 THR A O 1
ATOM 2183 N N . SER A 1 299 ? 1.304 -6.828 1.641 1.00 71.19 299 SER A N 1
ATOM 2184 C CA . SER A 1 299 ? 1.178 -5.852 2.730 1.00 71.19 299 SER A CA 1
ATOM 2185 C C . SER A 1 299 ? -0.282 -5.642 3.141 1.00 71.19 299 SER A C 1
ATOM 2187 O O . SER A 1 299 ? -0.613 -5.674 4.327 1.00 71.19 299 SER A O 1
ATOM 2189 N N . ALA A 1 300 ? -1.185 -5.490 2.169 1.00 78.38 300 ALA A N 1
ATOM 2190 C CA . ALA A 1 300 ? -2.613 -5.349 2.434 1.00 78.38 300 ALA A CA 1
ATOM 2191 C C . ALA A 1 300 ? -3.198 -6.610 3.094 1.00 78.38 300 ALA A C 1
ATOM 2193 O O . ALA A 1 300 ? -4.025 -6.501 3.998 1.00 78.38 300 ALA A O 1
ATOM 2194 N N . GLN A 1 301 ? -2.732 -7.801 2.710 1.00 86.19 301 GLN A N 1
ATOM 2195 C CA . GLN A 1 301 ? -3.150 -9.078 3.284 1.00 86.19 301 GLN A CA 1
ATOM 2196 C C . GLN A 1 301 ? -2.780 -9.190 4.767 1.00 86.19 301 GLN A C 1
ATOM 2198 O O . GLN A 1 301 ? -3.583 -9.687 5.555 1.00 86.19 301 GLN A O 1
ATOM 2203 N N . GLN A 1 302 ? -1.605 -8.700 5.174 1.00 74.06 302 GLN A N 1
ATOM 2204 C CA . GLN A 1 302 ? -1.218 -8.663 6.590 1.00 74.06 302 GLN A CA 1
ATOM 2205 C C . GLN A 1 302 ? -2.166 -7.775 7.409 1.00 74.06 302 GLN A C 1
ATOM 2207 O O . GLN A 1 302 ? -2.645 -8.189 8.466 1.00 74.06 302 GLN A O 1
ATOM 2212 N N . LEU A 1 303 ? -2.503 -6.590 6.890 1.00 76.12 303 LEU A N 1
ATOM 2213 C CA . LEU A 1 303 ? -3.468 -5.686 7.524 1.00 76.12 303 LEU A CA 1
ATOM 2214 C C . LEU A 1 303 ? -4.887 -6.272 7.543 1.00 76.12 303 LEU A C 1
ATOM 2216 O O . LEU A 1 303 ? -5.601 -6.125 8.534 1.00 76.12 303 LEU A O 1
ATOM 2220 N N . ALA A 1 304 ? -5.298 -6.972 6.483 1.00 84.62 304 ALA A N 1
ATOM 2221 C CA . ALA A 1 304 ? -6.590 -7.649 6.427 1.00 84.62 304 ALA A CA 1
ATOM 2222 C C . ALA A 1 304 ? -6.711 -8.743 7.496 1.00 84.62 304 ALA A C 1
ATOM 2224 O O . ALA A 1 304 ? -7.742 -8.815 8.159 1.00 84.62 304 ALA A O 1
ATOM 2225 N N . THR A 1 305 ? -5.655 -9.528 7.733 1.00 79.25 305 THR A N 1
ATOM 2226 C CA . THR A 1 305 ? -5.617 -10.506 8.835 1.00 79.25 305 THR A CA 1
ATOM 2227 C C . THR A 1 305 ? -5.805 -9.830 10.193 1.00 79.25 305 THR A C 1
ATOM 2229 O O . THR A 1 305 ? -6.561 -10.333 11.023 1.00 79.25 305 THR A O 1
ATOM 2232 N N . SER A 1 306 ? -5.175 -8.666 10.414 1.00 77.62 306 SER A N 1
ATOM 2233 C CA . SER A 1 306 ? -5.398 -7.881 11.635 1.00 77.62 306 SER A CA 1
ATOM 2234 C C . SER A 1 306 ? -6.873 -7.509 11.767 1.00 77.62 306 SER A C 1
ATOM 2236 O O . SER A 1 306 ? -7.516 -7.912 12.728 1.00 77.62 306 SER A O 1
ATOM 2238 N N . ARG A 1 307 ? -7.451 -6.853 10.753 1.00 85.31 307 ARG A N 1
ATOM 2239 C CA . ARG A 1 307 ? -8.862 -6.418 10.725 1.00 85.31 307 ARG A CA 1
ATOM 2240 C C . ARG A 1 307 ? -9.860 -7.562 10.917 1.00 85.31 307 ARG A C 1
ATOM 2242 O O . ARG A 1 307 ? -10.889 -7.383 11.562 1.00 85.31 307 ARG A O 1
ATOM 2249 N N . GLN A 1 308 ? -9.564 -8.744 10.383 1.00 88.06 308 GLN A N 1
ATOM 2250 C CA . GLN A 1 308 ? -10.350 -9.957 10.615 1.00 88.06 308 GLN A CA 1
ATOM 2251 C C . GLN A 1 308 ? -10.350 -10.363 12.094 1.00 88.06 308 GLN A C 1
ATOM 2253 O O . GLN A 1 308 ? -11.405 -10.695 12.643 1.00 88.06 308 GLN A O 1
ATOM 2258 N N . ALA A 1 309 ? -9.194 -10.297 12.757 1.00 80.44 309 ALA A N 1
ATOM 2259 C CA . ALA A 1 309 ? -9.099 -10.531 14.194 1.00 80.44 309 ALA A CA 1
ATOM 2260 C C . ALA A 1 309 ? -9.865 -9.461 14.992 1.00 80.44 309 ALA A C 1
ATOM 2262 O O . ALA A 1 309 ? -10.605 -9.817 15.910 1.00 80.44 309 ALA A O 1
ATOM 2263 N N . GLU A 1 310 ? -9.770 -8.182 14.608 1.00 81.94 310 GLU A N 1
ATOM 2264 C CA . GLU A 1 310 ? -10.528 -7.093 15.250 1.00 81.94 310 GLU A CA 1
ATOM 2265 C C . GLU A 1 310 ? -12.039 -7.302 15.102 1.00 81.94 310 GLU A C 1
ATOM 2267 O O . GLU A 1 310 ? -12.779 -7.239 16.082 1.00 81.94 310 GLU A O 1
ATOM 2272 N N . SER A 1 311 ? -12.508 -7.635 13.896 1.00 90.31 311 SER A N 1
ATOM 2273 C CA . SER A 1 311 ? -13.921 -7.923 13.641 1.00 90.31 311 SER A CA 1
ATOM 2274 C C . SER A 1 311 ? -14.411 -9.125 14.449 1.00 90.31 311 SER A C 1
ATOM 2276 O O . SER A 1 311 ? -15.472 -9.053 15.069 1.00 90.31 311 SER A O 1
ATOM 2278 N N . THR A 1 312 ? -13.613 -10.195 14.523 1.00 87.38 312 THR A N 1
ATOM 2279 C CA . THR A 1 312 ? -13.919 -11.370 15.356 1.00 87.38 312 THR A CA 1
ATOM 2280 C C . THR A 1 312 ? -14.034 -10.984 16.829 1.00 87.38 312 THR A C 1
ATOM 2282 O O . THR A 1 312 ? -14.975 -11.401 17.503 1.00 87.38 312 THR A O 1
ATOM 2285 N N . ALA A 1 313 ? -13.105 -10.172 17.340 1.00 83.94 313 ALA A N 1
ATOM 2286 C CA . ALA A 1 313 ? -13.138 -9.700 18.719 1.00 83.94 313 ALA A CA 1
ATOM 2287 C C . ALA A 1 313 ? -14.396 -8.862 18.994 1.00 83.94 313 ALA A C 1
ATOM 2289 O O . ALA A 1 313 ? -15.102 -9.128 19.963 1.00 83.94 313 ALA A O 1
ATOM 2290 N N . LEU A 1 314 ? -14.731 -7.918 18.112 1.00 88.25 314 LEU A N 1
ATOM 2291 C CA . LEU A 1 314 ? -15.935 -7.091 18.227 1.00 88.25 314 LEU A CA 1
ATOM 2292 C C . LEU A 1 314 ? -17.220 -7.929 18.228 1.00 88.25 314 LEU A C 1
ATOM 2294 O O . LEU A 1 314 ? -18.109 -7.680 19.040 1.00 88.25 314 LEU A O 1
ATOM 2298 N N . GLN A 1 315 ? -17.315 -8.944 17.365 1.00 92.81 315 GLN A N 1
ATOM 2299 C CA . GLN A 1 315 ? -18.472 -9.844 17.342 1.00 92.81 315 GLN A CA 1
ATOM 2300 C C . GLN A 1 315 ? -18.568 -10.707 18.612 1.00 92.81 315 GLN A C 1
ATOM 2302 O O . GLN A 1 315 ? -19.669 -10.896 19.130 1.00 92.81 315 GLN A O 1
ATOM 2307 N N . ARG A 1 316 ? -17.438 -11.169 19.169 1.00 88.75 316 ARG A N 1
ATOM 2308 C CA . ARG A 1 316 ? -17.419 -11.873 20.466 1.00 88.75 316 ARG A CA 1
ATOM 2309 C C . ARG A 1 316 ? -17.895 -10.983 21.604 1.00 88.75 316 ARG A C 1
ATOM 2311 O O . ARG A 1 316 ? -18.661 -11.434 22.448 1.00 88.75 316 ARG A O 1
ATOM 2318 N N . ILE A 1 317 ? -17.461 -9.724 21.628 1.00 87.81 317 ILE A N 1
ATOM 2319 C CA . ILE A 1 317 ? -17.885 -8.767 22.656 1.00 87.81 317 ILE A CA 1
ATOM 2320 C C . ILE A 1 317 ? -19.386 -8.496 22.523 1.00 87.81 317 ILE A C 1
ATOM 2322 O O . ILE A 1 317 ? -20.088 -8.579 23.523 1.00 87.81 317 ILE A O 1
ATOM 2326 N N . ALA A 1 318 ? -19.896 -8.264 21.309 1.00 92.62 318 ALA A N 1
ATOM 2327 C CA . ALA A 1 318 ? -21.334 -8.100 21.075 1.00 92.62 318 ALA A CA 1
ATOM 2328 C C . ALA A 1 318 ? -22.140 -9.310 21.574 1.00 92.62 318 ALA A C 1
ATOM 2330 O O . ALA A 1 318 ? -23.131 -9.155 22.279 1.00 92.62 318 ALA A O 1
ATOM 2331 N N . CYS A 1 319 ? -21.654 -10.512 21.281 1.00 94.44 319 CYS A N 1
ATOM 2332 C CA . CYS A 1 319 ? -22.259 -11.754 21.731 1.00 94.44 319 CYS A CA 1
ATOM 2333 C C . CYS A 1 319 ? -22.272 -11.887 23.267 1.00 94.44 319 CYS A C 1
ATOM 2335 O O . CYS A 1 319 ? -23.279 -12.289 23.845 1.00 94.44 319 CYS A O 1
ATOM 2337 N N . LEU A 1 320 ? -21.194 -11.493 23.955 1.00 90.81 320 LEU A N 1
ATOM 2338 C CA . LEU A 1 320 ? -21.158 -11.467 25.422 1.00 90.81 320 LEU A CA 1
ATOM 2339 C C . LEU A 1 320 ? -22.126 -10.430 26.013 1.00 90.81 320 LEU A C 1
ATOM 2341 O O . LEU A 1 320 ? -22.685 -10.674 27.080 1.00 90.81 320 LEU A O 1
ATOM 2345 N N . LEU A 1 321 ? -22.379 -9.308 25.331 1.00 90.31 321 LEU A N 1
ATOM 2346 C CA . LEU A 1 321 ? -23.411 -8.355 25.759 1.00 90.31 321 LEU A CA 1
ATOM 2347 C C . LEU A 1 321 ? -24.813 -8.977 25.688 1.00 90.31 321 LEU A C 1
ATOM 2349 O O . LEU A 1 321 ? -25.582 -8.815 26.631 1.00 90.31 321 LEU A O 1
ATOM 2353 N N . ASP A 1 322 ? -25.113 -9.775 24.654 1.00 93.00 322 ASP A N 1
ATOM 2354 C CA . ASP A 1 322 ? -26.392 -10.502 24.544 1.00 93.00 322 ASP A CA 1
ATOM 2355 C C . ASP A 1 322 ? -26.598 -11.536 25.676 1.00 93.00 322 ASP A C 1
ATOM 2357 O O . ASP A 1 322 ? -27.741 -11.897 25.994 1.00 93.00 322 ASP A O 1
ATOM 2361 N N . VAL A 1 323 ? -25.501 -12.041 26.264 1.00 93.12 323 VAL A N 1
ATOM 2362 C CA . VAL A 1 323 ? -25.515 -12.895 27.465 1.00 93.12 323 VAL A CA 1
ATOM 2363 C C . VAL A 1 323 ? -25.851 -12.065 28.698 1.00 93.12 323 VAL A C 1
ATOM 2365 O O . VAL A 1 323 ? -26.692 -12.481 29.487 1.00 93.12 323 VAL A O 1
ATOM 2368 N N . LEU A 1 324 ? -25.224 -10.897 28.867 1.00 89.38 324 LEU A N 1
ATOM 2369 C CA . LEU A 1 324 ? -25.471 -10.024 30.021 1.00 89.38 324 LEU A CA 1
ATOM 2370 C C . LEU A 1 324 ? -26.915 -9.509 30.061 1.00 89.38 324 LEU A C 1
ATOM 2372 O O . LEU A 1 324 ? -27.489 -9.415 31.141 1.00 89.38 324 LEU A O 1
ATOM 2376 N N . GLU A 1 325 ? -27.516 -9.246 28.901 1.00 92.00 325 GLU A N 1
ATOM 2377 C CA . GLU A 1 325 ? -28.928 -8.851 28.779 1.00 92.00 325 GLU A CA 1
ATOM 2378 C C . GLU A 1 325 ? -29.909 -10.026 28.934 1.00 92.00 325 GLU A C 1
ATOM 2380 O O . GLU A 1 325 ? -31.121 -9.824 29.019 1.00 92.00 325 GLU A O 1
ATOM 2385 N N . ALA A 1 326 ? -29.424 -11.271 28.949 1.00 92.88 326 ALA A N 1
ATOM 2386 C CA . ALA A 1 326 ? -30.282 -12.427 29.156 1.00 92.88 326 ALA A CA 1
ATOM 2387 C C . ALA A 1 326 ? -30.743 -12.513 30.617 1.00 92.88 326 ALA A C 1
ATOM 2389 O O . ALA A 1 326 ? -29.977 -12.250 31.547 1.00 92.88 326 ALA A O 1
ATOM 2390 N N . GLY A 1 327 ? -31.986 -12.958 30.826 1.00 92.56 327 GLY A N 1
ATOM 2391 C CA . GLY A 1 327 ? -32.463 -13.306 32.161 1.00 92.56 327 GLY A CA 1
ATOM 2392 C C . GLY A 1 327 ? -31.581 -14.389 32.788 1.00 92.56 327 GLY A C 1
ATOM 2393 O O . GLY A 1 327 ? -31.035 -15.238 32.087 1.00 92.56 327 GLY A O 1
ATOM 2394 N N . THR A 1 328 ? -31.452 -14.388 34.116 1.00 93.69 328 THR A N 1
ATOM 2395 C CA . THR A 1 328 ? -30.554 -15.298 34.858 1.00 93.69 328 THR A CA 1
ATOM 2396 C C . THR A 1 328 ? -30.755 -16.779 34.534 1.00 93.69 328 THR A C 1
ATOM 2398 O O . THR A 1 328 ? -29.792 -17.539 34.570 1.00 93.69 328 THR A O 1
ATOM 2401 N N . ALA A 1 329 ? -31.979 -17.187 34.185 1.00 95.69 329 ALA A N 1
ATOM 2402 C CA . ALA A 1 329 ? -32.284 -18.553 33.764 1.00 95.69 329 ALA A CA 1
ATOM 2403 C C . ALA A 1 329 ? -31.618 -18.946 32.428 1.00 95.69 329 ALA A C 1
ATOM 2405 O O . ALA A 1 329 ? -31.242 -20.102 32.265 1.00 95.69 329 ALA A O 1
ATOM 2406 N N . ASP A 1 330 ? -31.419 -17.991 31.514 1.00 95.56 330 ASP A N 1
ATOM 2407 C CA . ASP A 1 330 ? -30.926 -18.229 30.149 1.00 95.56 330 ASP A CA 1
ATOM 2408 C C . ASP A 1 330 ? -29.428 -17.912 29.986 1.00 95.56 330 ASP A C 1
ATOM 2410 O O . ASP A 1 330 ? -28.818 -18.266 28.975 1.00 95.56 330 ASP A O 1
ATOM 2414 N N . GLN A 1 331 ? -28.812 -17.231 30.961 1.00 90.69 331 GLN A N 1
ATOM 2415 C CA . GLN A 1 331 ? -27.422 -16.761 30.870 1.00 90.69 331 GLN A CA 1
ATOM 2416 C C . GLN A 1 331 ? -26.420 -17.890 30.607 1.00 90.69 331 GLN A C 1
ATOM 2418 O O . GLN A 1 331 ? -25.527 -17.726 29.778 1.00 90.69 331 GLN A O 1
ATOM 2423 N N . SER A 1 332 ? -26.564 -19.035 31.283 1.00 93.81 332 SER A N 1
ATOM 2424 C CA . SER A 1 332 ? -25.656 -20.179 31.106 1.00 93.81 332 SER A CA 1
ATOM 2425 C C . SER A 1 332 ? -25.694 -20.715 29.673 1.00 93.81 332 SER A C 1
ATOM 2427 O O . SER A 1 332 ? -24.648 -20.920 29.054 1.00 93.81 332 SER A O 1
ATOM 2429 N N . ASP A 1 333 ? -26.897 -20.889 29.126 1.00 96.00 333 ASP A N 1
ATOM 2430 C CA . ASP A 1 333 ? -27.093 -21.437 27.784 1.00 96.00 333 ASP A CA 1
ATOM 2431 C C . ASP A 1 333 ? -26.637 -20.447 26.711 1.00 96.00 333 ASP A C 1
ATOM 2433 O O . ASP A 1 333 ? -25.940 -20.828 25.765 1.00 96.00 333 ASP A O 1
ATOM 2437 N N . LYS A 1 334 ? -26.941 -19.153 26.882 1.00 93.25 334 LYS A N 1
ATOM 2438 C CA . LYS A 1 334 ? -26.446 -18.109 25.978 1.00 93.25 334 LYS A CA 1
ATOM 2439 C C . LYS A 1 334 ? -24.929 -17.972 26.023 1.00 93.25 334 LYS A C 1
ATOM 2441 O O . LYS A 1 334 ? -24.320 -17.786 24.974 1.00 93.25 334 LYS A O 1
ATOM 2446 N N . LEU A 1 335 ? -24.306 -18.079 27.197 1.00 93.12 335 LEU A N 1
ATOM 2447 C CA . LEU A 1 335 ? -22.849 -18.051 27.316 1.00 93.12 335 LEU A CA 1
ATOM 2448 C C . LEU A 1 335 ? -22.222 -19.234 26.574 1.00 93.12 335 LEU A C 1
ATOM 2450 O O . LEU A 1 335 ? -21.281 -19.042 25.805 1.00 93.12 335 LEU A O 1
ATOM 2454 N N . ALA A 1 336 ? -22.763 -20.440 26.757 1.00 94.69 336 ALA A N 1
ATOM 2455 C CA . ALA A 1 336 ? -22.297 -21.629 26.051 1.00 94.69 336 ALA A CA 1
ATOM 2456 C C . ALA A 1 336 ? -22.439 -21.476 24.527 1.00 94.69 336 ALA A C 1
ATOM 2458 O O . ALA A 1 336 ? -21.484 -21.739 23.793 1.00 94.69 336 ALA A O 1
ATOM 2459 N N . ALA A 1 337 ? -23.588 -20.982 24.054 1.00 96.75 337 ALA A N 1
ATOM 2460 C CA . ALA A 1 337 ? -23.810 -20.684 22.640 1.00 96.75 337 ALA A CA 1
ATOM 2461 C C . ALA A 1 337 ? -22.828 -19.625 22.118 1.00 96.75 337 ALA A C 1
ATOM 2463 O O . ALA A 1 337 ? -22.279 -19.777 21.028 1.00 96.75 337 ALA A O 1
ATOM 2464 N N . CYS A 1 338 ? -22.557 -18.589 22.913 1.00 92.75 338 CYS A N 1
ATOM 2465 C CA . CYS A 1 338 ? -21.651 -17.511 22.550 1.00 92.75 338 CYS A CA 1
ATOM 2466 C C . CYS A 1 338 ? -20.200 -17.976 22.395 1.00 92.75 338 CYS A C 1
ATOM 2468 O O . CYS A 1 338 ? -19.533 -17.653 21.416 1.00 92.75 338 CYS A O 1
ATOM 2470 N N . LEU A 1 339 ? -19.716 -18.789 23.335 1.00 88.38 339 LEU A N 1
ATOM 2471 C CA . LEU A 1 339 ? -18.367 -19.357 23.287 1.00 88.38 339 LEU A CA 1
ATOM 2472 C C . LEU A 1 339 ? -18.189 -20.346 22.125 1.00 88.38 339 LEU A C 1
ATOM 2474 O O . LEU A 1 339 ? -17.078 -20.491 21.613 1.00 88.38 339 LEU A O 1
ATOM 2478 N N . ALA A 1 340 ? -19.268 -21.014 21.710 1.00 93.94 340 ALA A N 1
ATOM 2479 C CA . ALA A 1 340 ? -19.280 -21.941 20.582 1.00 93.94 340 ALA A CA 1
ATOM 2480 C C . ALA A 1 340 ? -19.495 -21.256 19.219 1.00 93.94 340 ALA A C 1
ATOM 2482 O O . ALA A 1 340 ? -19.310 -21.898 18.182 1.00 93.94 340 ALA A O 1
ATOM 2483 N N . ALA A 1 341 ? -19.892 -19.980 19.196 1.00 94.56 341 ALA A N 1
ATOM 2484 C CA . ALA A 1 341 ? -20.216 -19.276 17.966 1.00 94.56 341 ALA A CA 1
ATOM 2485 C C . ALA A 1 341 ? -18.972 -19.081 17.082 1.00 94.56 341 ALA A C 1
ATOM 2487 O O . ALA A 1 341 ? -17.946 -18.536 17.500 1.00 94.56 341 ALA A O 1
ATOM 2488 N N . ALA A 1 342 ? -19.086 -19.497 15.820 1.00 94.00 342 ALA A N 1
ATOM 2489 C CA . ALA A 1 342 ? -18.143 -19.125 14.777 1.00 94.00 342 ALA A CA 1
ATOM 2490 C C . ALA A 1 342 ? -18.580 -17.784 14.172 1.00 94.00 342 ALA A C 1
ATOM 2492 O O . ALA A 1 342 ? -19.709 -17.640 13.705 1.00 94.00 342 ALA A O 1
ATOM 2493 N N . HIS A 1 343 ? -17.679 -16.809 14.186 1.00 92.62 343 HIS A N 1
ATOM 2494 C CA . HIS A 1 343 ? -17.909 -15.475 13.646 1.00 92.62 343 HIS A CA 1
ATOM 2495 C C . HIS A 1 343 ? -17.468 -15.420 12.186 1.00 92.62 343 HIS A C 1
ATOM 2497 O O . HIS A 1 343 ? -16.304 -15.687 11.880 1.00 92.62 343 HIS A O 1
ATOM 2503 N N . ASP A 1 344 ? -18.396 -15.101 11.282 1.00 93.69 344 ASP A N 1
ATOM 2504 C CA . ASP A 1 344 ? -18.083 -14.981 9.861 1.00 93.69 344 ASP A CA 1
ATOM 2505 C C . ASP A 1 344 ? -17.309 -13.683 9.588 1.00 93.69 344 ASP A C 1
ATOM 2507 O O . ASP A 1 344 ? -17.777 -12.571 9.851 1.00 93.69 344 ASP A O 1
ATOM 2511 N N . ILE A 1 345 ? -16.101 -13.853 9.054 1.00 94.62 345 ILE A N 1
ATOM 2512 C CA . ILE A 1 345 ? -15.166 -12.794 8.651 1.00 94.62 345 ILE A CA 1
ATOM 2513 C C . ILE A 1 345 ? -14.806 -12.882 7.163 1.00 94.62 345 ILE A C 1
ATOM 2515 O O . ILE A 1 345 ? -13.917 -12.167 6.697 1.00 94.62 345 ILE A O 1
ATOM 2519 N N . SER A 1 346 ? -15.481 -13.746 6.401 1.00 94.56 346 SER A N 1
ATOM 2520 C CA . SER A 1 346 ? -15.201 -13.966 4.978 1.00 94.56 346 SER A CA 1
ATOM 2521 C C . SER A 1 346 ? -15.330 -12.687 4.145 1.00 94.56 346 SER A C 1
ATOM 2523 O O . SER A 1 346 ? -14.543 -12.469 3.227 1.00 94.56 346 SER A O 1
ATOM 2525 N N . GLY A 1 347 ? -16.239 -11.784 4.529 1.00 93.75 347 GLY A N 1
ATOM 2526 C CA . GLY A 1 347 ? -16.407 -10.464 3.912 1.00 93.75 347 GLY A CA 1
ATOM 2527 C C . GLY A 1 347 ? -15.237 -9.489 4.116 1.00 93.75 347 GLY A C 1
ATOM 2528 O O . GLY A 1 347 ? -15.272 -8.397 3.563 1.00 93.75 347 GLY A O 1
ATOM 2529 N N . LEU A 1 348 ? -14.221 -9.858 4.905 1.00 93.75 348 LEU A N 1
ATOM 2530 C CA . LEU A 1 348 ? -12.982 -9.095 5.095 1.00 93.75 348 LEU A CA 1
ATOM 2531 C C . LEU A 1 348 ? -11.769 -9.781 4.444 1.00 93.75 348 LEU A C 1
ATOM 2533 O O . LEU A 1 348 ? -10.624 -9.397 4.701 1.00 93.75 348 LEU A O 1
ATOM 2537 N N . ALA A 1 349 ? -11.974 -10.826 3.640 1.00 95.38 349 ALA A N 1
ATOM 2538 C CA . ALA A 1 349 ? -10.910 -11.432 2.851 1.00 95.38 349 ALA A CA 1
ATOM 2539 C C . ALA A 1 349 ? -10.573 -10.539 1.649 1.00 95.38 349 ALA A C 1
ATOM 2541 O O . ALA A 1 349 ? -11.447 -10.182 0.862 1.00 95.38 349 ALA A O 1
ATOM 2542 N N . LEU A 1 350 ? -9.298 -10.175 1.498 1.00 94.69 350 LEU A N 1
ATOM 2543 C CA . LEU A 1 350 ? -8.848 -9.480 0.297 1.00 94.69 350 LEU A CA 1
ATOM 2544 C C . LEU A 1 350 ? -8.766 -10.460 -0.869 1.00 94.69 350 LEU A C 1
ATOM 2546 O O . LEU A 1 350 ? -8.264 -11.575 -0.738 1.00 94.69 350 LEU A O 1
ATOM 2550 N N . VAL A 1 351 ? -9.227 -10.010 -2.031 1.00 95.94 351 VAL A N 1
ATOM 2551 C CA . VAL A 1 351 ? -9.051 -10.736 -3.285 1.00 95.94 351 VAL A CA 1
ATOM 2552 C C . VAL A 1 351 ? -7.830 -10.169 -3.986 1.00 95.94 351 VAL A C 1
ATOM 2554 O O . VAL A 1 351 ? -7.737 -8.963 -4.217 1.00 95.94 351 VAL A O 1
ATOM 2557 N N . LYS A 1 352 ? -6.891 -11.045 -4.341 1.00 93.69 352 LYS A N 1
ATOM 2558 C CA . LYS A 1 352 ? -5.732 -10.666 -5.142 1.00 93.69 352 LYS A CA 1
ATOM 2559 C C . LYS A 1 352 ? -6.196 -10.210 -6.527 1.00 93.69 352 LYS A C 1
ATOM 2561 O O . LYS A 1 352 ? -6.793 -11.015 -7.247 1.00 93.69 352 LYS A O 1
ATOM 2566 N N . PRO A 1 353 ? -5.927 -8.960 -6.936 1.00 92.88 353 PRO A N 1
ATOM 2567 C CA . PRO A 1 353 ? -6.277 -8.537 -8.276 1.00 92.88 353 PRO A CA 1
ATOM 2568 C C . PRO A 1 353 ? -5.421 -9.292 -9.287 1.00 92.88 353 PRO A C 1
ATOM 2570 O O . PRO A 1 353 ? -4.228 -9.522 -9.083 1.00 92.88 353 PRO A O 1
ATOM 2573 N N . THR A 1 354 ? -6.045 -9.683 -10.393 1.00 94.38 354 THR A N 1
ATOM 2574 C CA . THR A 1 354 ? -5.324 -10.291 -11.510 1.00 94.38 354 THR A CA 1
ATOM 2575 C C . THR A 1 354 ? -4.663 -9.176 -12.307 1.00 94.38 354 THR A C 1
ATOM 2577 O O . THR A 1 354 ? -5.339 -8.234 -12.723 1.00 94.38 354 THR A O 1
ATOM 2580 N N . ALA A 1 355 ? -3.346 -9.262 -12.503 1.00 92.25 355 ALA A N 1
ATOM 2581 C CA . ALA A 1 355 ? -2.652 -8.350 -13.402 1.00 92.25 355 ALA A CA 1
ATOM 2582 C C . ALA A 1 355 ? -3.278 -8.451 -14.810 1.00 92.25 355 ALA A C 1
ATOM 2584 O O . ALA A 1 355 ? -3.557 -9.570 -15.258 1.00 92.25 355 ALA A O 1
ATOM 2585 N N . PRO A 1 356 ? -3.520 -7.327 -15.511 1.00 94.69 356 PRO A N 1
ATOM 2586 C CA . PRO A 1 356 ? -4.002 -7.362 -16.890 1.00 94.69 356 PRO A CA 1
ATOM 2587 C C . PRO A 1 356 ? -3.074 -8.213 -17.750 1.00 94.69 356 PRO A C 1
ATOM 2589 O O . PRO A 1 356 ? -1.876 -8.207 -17.512 1.00 94.69 356 PRO A O 1
ATOM 2592 N N . ALA A 1 357 ? -3.585 -8.915 -18.760 1.00 95.44 357 ALA A N 1
ATOM 2593 C CA . ALA A 1 357 ? -2.711 -9.676 -19.648 1.00 95.44 357 ALA A CA 1
ATOM 2594 C C . ALA A 1 357 ? -1.641 -8.758 -20.266 1.00 95.44 357 ALA A C 1
ATOM 2596 O O . ALA A 1 357 ? -1.957 -7.686 -20.789 1.00 95.44 357 ALA A O 1
ATOM 2597 N N . LYS A 1 358 ? -0.376 -9.187 -20.205 1.00 95.31 358 LYS A N 1
ATOM 2598 C CA . LYS A 1 358 ? 0.738 -8.475 -20.833 1.00 95.31 358 LYS A CA 1
ATOM 2599 C C . LYS A 1 358 ? 0.450 -8.318 -22.325 1.00 95.31 358 LYS A C 1
ATOM 2601 O O . LYS A 1 358 ? 0.194 -9.310 -23.007 1.00 95.31 358 LYS A O 1
ATOM 2606 N N . ALA A 1 359 ? 0.494 -7.089 -22.828 1.00 94.94 359 ALA A N 1
ATOM 2607 C CA . ALA A 1 359 ? 0.312 -6.848 -24.250 1.00 94.94 359 ALA A CA 1
ATOM 2608 C C . ALA A 1 359 ? 1.514 -7.404 -25.021 1.00 94.94 359 ALA A C 1
ATOM 2610 O O . ALA A 1 359 ? 2.660 -7.265 -24.590 1.00 94.94 359 ALA A O 1
ATOM 2611 N N . THR A 1 360 ? 1.266 -8.012 -26.177 1.00 95.75 360 THR A N 1
ATOM 2612 C CA . THR A 1 360 ? 2.351 -8.431 -27.064 1.00 95.75 360 THR A CA 1
ATOM 2613 C C . THR A 1 360 ? 3.084 -7.193 -27.579 1.00 95.75 360 THR A C 1
ATOM 2615 O O . THR A 1 360 ? 2.456 -6.258 -28.083 1.00 95.75 360 THR A O 1
ATOM 2618 N N . CYS A 1 361 ? 4.411 -7.179 -27.456 1.00 94.25 361 CYS A N 1
ATOM 2619 C CA . CYS A 1 361 ? 5.250 -6.146 -28.046 1.00 94.25 361 CYS A CA 1
ATOM 2620 C C . CYS A 1 361 ? 6.048 -6.736 -29.203 1.00 94.25 361 CYS A C 1
ATOM 2622 O O . CYS A 1 361 ? 7.012 -7.465 -28.995 1.00 94.25 361 CYS A O 1
ATOM 2624 N N . GLU A 1 362 ? 5.622 -6.417 -30.421 1.00 94.69 362 GLU A N 1
ATOM 2625 C CA . GLU A 1 362 ? 6.285 -6.852 -31.645 1.00 94.69 362 GLU A CA 1
ATOM 2626 C C . GLU A 1 362 ? 7.074 -5.670 -32.226 1.00 94.69 362 GLU A C 1
ATOM 2628 O O . GLU A 1 362 ? 6.460 -4.708 -32.700 1.00 94.69 362 GLU A O 1
ATOM 2633 N N . PRO A 1 363 ? 8.419 -5.707 -32.243 1.00 89.00 363 PRO A N 1
ATOM 2634 C CA . PRO A 1 363 ? 9.217 -4.644 -32.856 1.00 89.00 363 PRO A CA 1
ATOM 2635 C C . PRO A 1 363 ? 9.060 -4.587 -34.389 1.00 89.00 363 PRO A C 1
ATOM 2637 O O . PRO A 1 363 ? 9.507 -3.633 -35.033 1.00 89.00 363 PRO A O 1
ATOM 2640 N N . GLY A 1 364 ? 8.391 -5.586 -34.974 1.00 91.38 364 GLY A N 1
ATOM 2641 C CA . GLY A 1 364 ? 8.233 -5.784 -36.409 1.00 91.38 364 GLY A CA 1
ATOM 2642 C C . GLY A 1 364 ? 9.301 -6.711 -36.985 1.00 91.38 364 GLY A C 1
ATOM 2643 O O . GLY A 1 364 ? 10.174 -7.214 -36.275 1.00 91.38 364 GLY A O 1
ATOM 2644 N N . VAL A 1 365 ? 9.225 -6.945 -38.297 1.00 91.94 365 VAL A N 1
ATOM 2645 C CA . VAL A 1 365 ? 10.178 -7.807 -39.007 1.00 91.94 365 VAL A CA 1
ATOM 2646 C C . VAL A 1 365 ? 11.576 -7.203 -38.911 1.00 91.94 365 VAL A C 1
ATOM 2648 O O . VAL A 1 365 ? 11.786 -6.052 -39.290 1.00 91.94 365 VAL A O 1
ATOM 2651 N N . GLN A 1 366 ? 12.526 -7.996 -38.419 1.00 89.69 366 GLN A N 1
ATOM 2652 C CA . GLN A 1 366 ? 13.943 -7.656 -38.401 1.00 89.69 366 GLN A CA 1
ATOM 2653 C C . GLN A 1 366 ? 14.434 -7.420 -39.838 1.00 89.69 366 GLN A C 1
ATOM 2655 O O . GLN A 1 366 ? 14.376 -8.349 -40.650 1.00 89.69 366 GLN A O 1
ATOM 2660 N N . PRO A 1 367 ? 14.906 -6.208 -40.186 1.00 87.75 367 PRO A N 1
ATOM 2661 C CA . PRO A 1 367 ? 15.439 -5.962 -41.518 1.00 87.75 367 PRO A CA 1
ATOM 2662 C C . PRO A 1 367 ? 16.680 -6.829 -41.766 1.00 87.75 367 PRO A C 1
ATOM 2664 O O . PRO A 1 367 ? 17.480 -7.066 -40.857 1.00 87.75 367 PRO A O 1
ATOM 2667 N N . ALA A 1 368 ? 16.845 -7.312 -43.000 1.00 84.44 368 ALA A N 1
ATOM 2668 C CA . ALA A 1 368 ? 17.980 -8.154 -43.369 1.00 84.44 368 ALA A CA 1
ATOM 2669 C C . ALA A 1 368 ? 19.302 -7.424 -43.084 1.00 84.44 368 ALA A C 1
ATOM 2671 O O . ALA A 1 368 ? 19.491 -6.307 -43.545 1.00 84.44 368 ALA A O 1
ATOM 2672 N N . GLY A 1 369 ? 20.205 -8.044 -42.321 1.00 82.31 369 GLY A N 1
ATOM 2673 C CA . GLY A 1 369 ? 21.480 -7.434 -41.923 1.00 82.31 369 GLY A CA 1
ATOM 2674 C C . GLY A 1 369 ? 21.451 -6.657 -40.601 1.00 82.31 369 GLY A C 1
ATOM 2675 O O . GLY A 1 369 ? 22.516 -6.340 -40.084 1.00 82.31 369 GLY A O 1
ATOM 2676 N N . CYS A 1 370 ? 20.281 -6.414 -40.001 1.00 80.75 370 CYS A N 1
ATOM 2677 C CA . CYS A 1 370 ? 20.204 -5.956 -38.613 1.00 80.75 370 CYS A CA 1
ATOM 2678 C C . CYS A 1 370 ? 20.364 -7.149 -37.671 1.00 80.75 370 CYS A C 1
ATOM 2680 O O . CYS A 1 370 ? 19.834 -8.220 -37.954 1.00 80.75 370 CYS A O 1
ATOM 2682 N N . THR A 1 371 ? 21.040 -6.982 -36.538 1.00 77.75 371 THR A N 1
ATOM 2683 C CA . THR A 1 371 ? 21.068 -7.959 -35.440 1.00 77.75 371 THR A CA 1
ATOM 26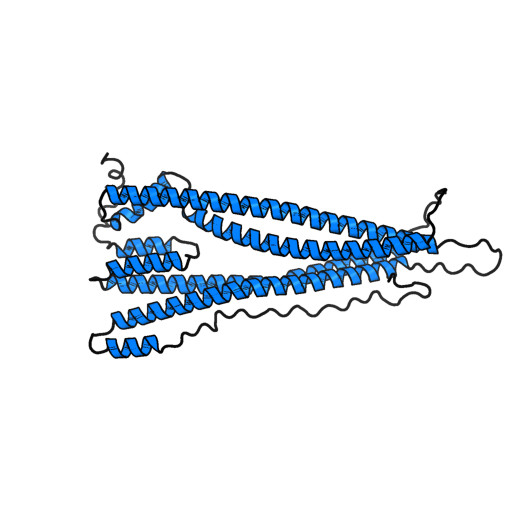84 C C . THR A 1 371 ? 20.431 -7.335 -34.207 1.00 77.75 371 THR A C 1
ATOM 2686 O O . THR A 1 371 ? 20.605 -6.145 -33.952 1.00 77.75 371 THR A O 1
ATOM 2689 N N . ALA A 1 372 ? 19.659 -8.118 -33.447 1.00 62.31 372 ALA A N 1
ATOM 2690 C CA . ALA A 1 372 ? 19.226 -7.677 -32.125 1.00 62.31 372 ALA A CA 1
ATOM 2691 C C . ALA A 1 372 ? 20.488 -7.456 -31.290 1.00 62.31 372 ALA A C 1
ATOM 2693 O O . ALA A 1 372 ? 21.291 -8.386 -31.165 1.00 62.31 372 ALA A O 1
ATOM 2694 N N . ALA A 1 373 ? 20.676 -6.245 -30.763 1.00 55.25 373 ALA A N 1
ATOM 2695 C CA . ALA A 1 373 ? 21.638 -6.039 -29.693 1.00 55.25 373 ALA A CA 1
ATOM 2696 C C . ALA A 1 373 ? 21.203 -6.972 -28.553 1.00 55.25 373 ALA A C 1
ATOM 2698 O O . ALA A 1 373 ? 20.084 -6.851 -28.054 1.00 55.25 373 ALA A O 1
ATOM 2699 N N . ARG A 1 374 ? 22.013 -8.001 -28.292 1.00 43.31 374 ARG A N 1
ATOM 2700 C CA . ARG A 1 374 ? 21.756 -8.984 -27.237 1.00 43.31 374 ARG A CA 1
ATOM 2701 C C . ARG A 1 374 ? 22.066 -8.407 -25.874 1.00 43.31 374 ARG A C 1
ATOM 2703 O O . ARG A 1 374 ? 23.087 -7.689 -25.787 1.00 43.31 374 ARG A O 1
#